Protein AF-0000000072484810 (afdb_homodimer)

Solvent-accessible surface area (backbone atoms only — not comparable to full-atom values): 32698 Å² total; per-residue (Å²): 127,82,76,73,77,56,49,68,54,33,56,32,82,42,64,76,70,55,54,61,85,48,40,32,33,44,55,55,72,78,50,86,50,61,30,44,39,34,35,37,33,30,23,65,24,89,85,28,20,48,32,44,50,39,30,49,28,45,55,56,51,31,39,76,70,63,73,38,44,78,76,60,28,28,43,29,35,57,37,78,50,60,54,39,36,23,40,14,38,52,23,22,53,61,48,35,54,29,40,34,18,25,29,59,72,56,56,68,69,51,50,31,56,26,42,58,18,64,24,44,74,44,26,20,45,53,93,46,33,64,61,37,7,43,50,48,35,51,50,52,32,73,74,27,92,49,36,38,70,64,45,74,36,56,35,68,42,34,21,45,43,18,30,71,42,54,16,50,44,51,37,45,23,45,72,70,52,53,50,27,41,38,28,49,33,33,40,18,18,62,44,37,7,24,50,50,27,36,46,75,72,68,44,81,41,45,31,34,37,31,33,33,52,52,17,28,39,94,77,70,48,61,55,46,83,70,70,43,54,78,34,42,76,54,62,83,36,70,37,42,52,68,86,68,49,71,42,76,47,68,36,42,44,65,54,9,32,52,37,24,55,50,29,19,39,38,51,47,46,58,36,29,37,43,20,7,32,24,50,46,50,49,56,60,53,29,64,39,76,90,26,56,74,31,32,36,37,30,45,29,41,27,37,24,77,82,38,56,89,37,80,71,32,40,71,51,46,58,52,59,73,65,59,68,63,50,59,67,77,78,67,66,119,127,82,76,74,77,57,49,67,54,32,56,31,83,42,66,76,67,57,52,60,85,46,40,31,32,44,54,54,71,76,49,86,50,62,29,46,40,35,36,36,33,28,23,65,25,88,84,28,21,49,31,43,50,38,32,48,28,45,55,57,51,31,39,76,70,64,72,38,44,79,74,61,27,28,43,28,35,56,38,78,51,60,53,40,37,23,39,14,38,52,23,22,54,60,47,35,54,28,40,34,18,24,28,60,74,56,55,66,69,52,51,31,57,26,42,57,17,62,24,44,76,45,26,21,45,55,93,46,33,64,62,38,8,42,51,50,34,51,50,51,34,74,74,28,93,49,35,38,71,63,44,74,37,57,37,69,42,33,23,46,43,19,29,72,41,55,16,51,45,51,38,45,24,47,72,70,50,55,49,26,40,38,28,51,32,33,40,18,17,60,45,37,6,24,49,51,26,37,45,74,73,68,43,80,40,46,29,34,37,31,33,32,53,50,18,30,39,93,76,71,49,60,55,46,81,72,70,42,54,78,34,42,77,55,62,84,35,70,35,42,52,70,87,68,48,71,41,77,46,68,36,44,43,66,55,10,32,52,37,23,54,48,30,19,39,37,52,46,45,57,35,29,38,43,20,8,32,26,49,46,51,50,54,59,54,27,63,38,76,89,26,55,75,31,32,35,37,28,45,28,39,27,36,23,76,83,38,57,88,36,81,72,32,40,70,50,46,57,53,58,73,65,58,69,63,52,59,66,77,77,66,65,120

Structure (mmCIF, N/CA/C/O backbone):
data_AF-0000000072484810-model_v1
#
loop_
_entity.id
_entity.type
_entity.pdbx_description
1 polymer 'cysteine synthase'
#
loop_
_atom_site.group_PDB
_atom_site.id
_atom_site.type_symbol
_atom_site.label_atom_id
_atom_site.label_alt_id
_atom_site.label_comp_id
_atom_site.label_asym_id
_atom_site.label_entity_id
_atom_site.label_seq_id
_atom_site.pdbx_PDB_ins_code
_atom_site.Cartn_x
_atom_site.Cartn_y
_atom_site.Cartn_z
_atom_site.occupancy
_atom_site.B_iso_or_equiv
_atom_site.auth_seq_id
_atom_site.auth_comp_id
_atom_site.auth_asym_id
_atom_site.auth_atom_id
_atom_site.pdbx_PDB_model_num
ATOM 1 N N . MET A 1 1 ? 9.984 -23.844 14.883 1 37 1 MET A N 1
ATOM 2 C CA . MET A 1 1 ? 9.328 -22.875 14.008 1 37 1 MET A CA 1
ATOM 3 C C . MET A 1 1 ? 9.828 -21.469 14.281 1 37 1 MET A C 1
ATOM 5 O O . MET A 1 1 ? 9.883 -21.031 15.43 1 37 1 MET A O 1
ATOM 9 N N . THR A 1 2 ? 10.688 -20.859 13.57 1 52.59 2 THR A N 1
ATOM 10 C CA . THR A 1 2 ? 11.305 -19.562 13.828 1 52.59 2 THR A CA 1
ATOM 11 C C . THR A 1 2 ? 10.25 -18.531 14.211 1 52.59 2 THR A C 1
ATOM 13 O O . THR A 1 2 ? 9.18 -18.469 13.586 1 52.59 2 THR A O 1
ATOM 16 N N . VAL A 1 3 ? 10.383 -18.047 15.383 1 64.75 3 VAL A N 1
ATOM 17 C CA . VAL A 1 3 ? 9.469 -17.031 15.906 1 64.75 3 VAL A CA 1
ATOM 18 C C . VAL A 1 3 ? 9.32 -15.891 14.898 1 64.75 3 VAL A C 1
ATOM 20 O O . VAL A 1 3 ? 10.32 -15.344 14.422 1 64.75 3 VAL A O 1
ATOM 23 N N . PRO A 1 4 ? 8.055 -15.797 14.492 1 79.88 4 PRO A N 1
ATOM 24 C CA . PRO A 1 4 ? 7.844 -14.711 13.531 1 79.88 4 PRO A CA 1
ATOM 25 C C . PRO A 1 4 ? 8.383 -13.375 14.023 1 79.88 4 PRO A C 1
ATOM 27 O O . PRO A 1 4 ? 8.414 -13.117 15.227 1 79.88 4 PRO A O 1
ATOM 30 N N . PHE A 1 5 ? 8.898 -12.625 13.164 1 89.38 5 PHE A N 1
ATOM 31 C CA . PHE A 1 5 ? 9.414 -11.297 13.445 1 89.38 5 PHE A CA 1
ATOM 32 C C . PHE A 1 5 ? 8.328 -10.406 14.047 1 89.38 5 PHE A C 1
ATOM 34 O O . PHE A 1 5 ? 7.246 -10.266 13.469 1 89.38 5 PHE A O 1
ATOM 41 N N . ASP A 1 6 ? 8.57 -9.945 15.273 1 93.25 6 ASP A N 1
ATOM 42 C CA . ASP A 1 6 ? 7.609 -9.062 15.93 1 93.25 6 ASP A CA 1
ATOM 43 C C . ASP A 1 6 ? 7.789 -7.613 15.469 1 93.25 6 ASP A C 1
ATOM 45 O O . ASP A 1 6 ? 8.594 -6.871 16.031 1 93.25 6 ASP A O 1
ATOM 49 N N . LYS A 1 7 ? 6.93 -7.184 14.594 1 94 7 LYS A N 1
ATOM 50 C CA . LYS A 1 7 ? 7.039 -5.875 13.953 1 94 7 LYS A CA 1
ATOM 51 C C . LYS A 1 7 ? 6.77 -4.75 14.953 1 94 7 LYS A C 1
ATOM 53 O O . LYS A 1 7 ? 7.129 -3.598 14.703 1 94 7 LYS A O 1
ATOM 58 N N . SER A 1 8 ? 6.133 -4.996 16.047 1 91.12 8 SER A N 1
ATOM 59 C CA . SER A 1 8 ? 5.727 -3.961 17 1 91.12 8 SER A CA 1
ATOM 60 C C . SER A 1 8 ? 6.84 -3.66 18 1 91.12 8 SER A C 1
ATOM 62 O O . SER A 1 8 ? 6.805 -2.631 18.672 1 91.12 8 SER A O 1
ATOM 64 N N . LYS A 1 9 ? 7.902 -4.52 18.031 1 94.88 9 LYS A N 1
ATOM 65 C CA . LYS A 1 9 ? 8.883 -4.363 19.094 1 94.88 9 LYS A CA 1
ATOM 66 C C . LYS A 1 9 ? 10.289 -4.207 18.531 1 94.88 9 LYS A C 1
ATOM 68 O O . LYS A 1 9 ? 11.211 -3.809 19.25 1 94.88 9 LYS A O 1
ATOM 73 N N . ASN A 1 10 ? 10.352 -4.488 17.25 1 97.5 10 ASN A N 1
ATOM 74 C CA . ASN A 1 10 ? 11.695 -4.551 16.688 1 97.5 10 ASN A CA 1
ATOM 75 C C . ASN A 1 10 ? 11.781 -3.801 15.359 1 97.5 10 ASN A C 1
ATOM 77 O O . ASN A 1 10 ? 10.75 -3.5 14.742 1 97.5 10 ASN A O 1
ATOM 81 N N . VAL A 1 11 ? 12.984 -3.465 14.992 1 98.69 11 VAL A N 1
ATOM 82 C CA . VAL A 1 11 ? 13.281 -2.895 13.68 1 98.69 11 VAL A CA 1
ATOM 83 C C . VAL A 1 11 ? 13.781 -3.992 12.742 1 98.69 11 VAL A C 1
ATOM 85 O O . VAL A 1 11 ? 14.68 -4.754 13.086 1 98.69 11 VAL A O 1
ATOM 88 N N . ALA A 1 12 ? 13.156 -4.117 11.57 1 98.62 12 ALA A N 1
ATOM 89 C CA . ALA A 1 12 ? 13.523 -5.16 10.617 1 98.62 12 ALA A CA 1
ATOM 90 C C . ALA A 1 12 ? 14.898 -4.887 10.008 1 98.62 12 ALA A C 1
ATOM 92 O O . ALA A 1 12 ? 15.234 -3.738 9.711 1 98.62 12 ALA A O 1
ATOM 93 N N . GLN A 1 13 ? 15.703 -5.934 9.766 1 98 13 GLN A N 1
ATOM 94 C CA . GLN A 1 13 ? 17.031 -5.824 9.164 1 98 13 GLN A CA 1
ATOM 95 C C . GLN A 1 13 ? 16.938 -5.699 7.648 1 98 13 GLN A C 1
ATOM 97 O O . GLN A 1 13 ? 17.859 -5.199 7.004 1 98 13 GLN A O 1
ATOM 102 N N . SER A 1 14 ? 15.828 -6.184 7.109 1 97.62 14 SER A N 1
ATOM 103 C CA . SER A 1 14 ? 15.531 -6.16 5.68 1 97.62 14 SER A CA 1
ATOM 104 C C . SER A 1 14 ? 14.031 -6.117 5.426 1 97.62 14 SER A C 1
ATOM 106 O O . SER A 1 14 ? 13.242 -6.637 6.223 1 97.62 14 SER A O 1
ATOM 108 N N . ILE A 1 15 ? 13.695 -5.492 4.344 1 97.88 15 ILE A N 1
ATOM 109 C CA . ILE A 1 15 ? 12.281 -5.297 4.047 1 97.88 15 ILE A CA 1
ATOM 110 C C . ILE A 1 15 ? 11.602 -6.648 3.848 1 97.88 15 ILE A C 1
ATOM 112 O O . ILE A 1 15 ? 10.391 -6.781 4.043 1 97.88 15 ILE A O 1
ATOM 116 N N . ASP A 1 16 ? 12.328 -7.707 3.42 1 96.12 16 ASP A N 1
ATOM 117 C CA . ASP A 1 16 ? 11.734 -9.023 3.223 1 96.12 16 ASP A CA 1
ATOM 118 C C . ASP A 1 16 ? 11.195 -9.586 4.535 1 96.12 16 ASP A C 1
ATOM 120 O O . ASP A 1 16 ? 10.273 -10.414 4.535 1 96.12 16 ASP A O 1
ATOM 124 N N . GLN A 1 17 ? 11.711 -9.117 5.758 1 97.19 17 GLN A N 1
ATOM 125 C CA . GLN A 1 17 ? 11.219 -9.555 7.062 1 97.19 17 GLN A CA 1
ATOM 126 C C . GLN A 1 17 ? 9.812 -9.023 7.328 1 97.19 17 GLN A C 1
ATOM 128 O O . GLN A 1 17 ? 9.141 -9.477 8.25 1 97.19 17 GLN A O 1
ATOM 133 N N . LEU A 1 18 ? 9.422 -8.055 6.504 1 97.94 18 LEU A N 1
ATOM 134 C CA . LEU A 1 18 ? 8.125 -7.422 6.723 1 97.94 18 LEU A CA 1
ATOM 135 C C . LEU A 1 18 ? 7.043 -8.109 5.898 1 97.94 18 LEU A C 1
ATOM 137 O O . LEU A 1 18 ? 5.859 -7.773 6.02 1 97.94 18 LEU A O 1
ATOM 141 N N . ILE A 1 19 ? 7.398 -9.102 5.051 1 98.25 19 ILE A N 1
ATOM 142 C CA . ILE A 1 19 ? 6.438 -9.836 4.242 1 98.25 19 ILE A CA 1
ATOM 143 C C . ILE A 1 19 ? 5.695 -10.852 5.113 1 98.25 19 ILE A C 1
ATOM 145 O O . ILE A 1 19 ? 6.316 -11.609 5.859 1 98.25 19 ILE A O 1
ATOM 149 N N . GLY A 1 20 ? 4.391 -10.867 5.066 1 97.56 20 GLY A N 1
ATOM 150 C CA . GLY A 1 20 ? 3.564 -11.773 5.848 1 97.56 20 GLY A CA 1
ATOM 151 C C . GLY A 1 20 ? 3.029 -11.148 7.121 1 97.56 20 GLY A C 1
ATOM 152 O O . GLY A 1 20 ? 2.99 -9.922 7.246 1 97.56 20 GLY A O 1
ATOM 153 N N . GLN A 1 21 ? 2.354 -11.938 7.941 1 97.25 21 GLN A N 1
ATOM 154 C CA . GLN A 1 21 ? 1.646 -11.469 9.125 1 97.25 21 GLN A CA 1
ATOM 155 C C . GLN A 1 21 ? 0.7 -10.32 8.789 1 97.25 21 GLN A C 1
ATOM 157 O O . GLN A 1 21 ? 0.705 -9.289 9.461 1 97.25 21 GLN A O 1
ATOM 162 N N . THR A 1 22 ? 0.047 -10.539 7.637 1 98.38 22 THR A N 1
ATOM 163 C CA . THR A 1 22 ? -0.896 -9.516 7.199 1 98.38 22 THR A CA 1
ATOM 164 C C . THR A 1 22 ? -2.154 -9.539 8.062 1 98.38 22 THR A C 1
ATOM 166 O O . THR A 1 22 ? -2.506 -10.57 8.633 1 98.38 22 THR A O 1
ATOM 169 N N . PRO A 1 23 ? -2.859 -8.406 8.195 1 98.56 23 PRO A N 1
ATOM 170 C CA . PRO A 1 23 ? -4.059 -8.352 9.039 1 98.56 23 PRO A CA 1
ATOM 171 C C . PRO A 1 23 ? -5.262 -9.031 8.391 1 98.56 23 PRO A C 1
ATOM 173 O O . PRO A 1 23 ? -5.188 -9.453 7.23 1 98.56 23 PRO A O 1
ATOM 176 N N . ALA A 1 24 ? -6.254 -9.242 9.18 1 98.88 24 ALA A N 1
ATOM 177 C CA . ALA A 1 24 ? -7.562 -9.711 8.727 1 98.88 24 ALA A CA 1
ATOM 178 C C . ALA A 1 24 ? -8.672 -8.758 9.172 1 98.88 24 ALA A C 1
ATOM 180 O O . ALA A 1 24 ? -8.523 -8.039 10.164 1 98.88 24 ALA A O 1
ATOM 181 N N . LEU A 1 25 ? -9.711 -8.711 8.406 1 98.88 25 LEU A N 1
ATOM 182 C CA . LEU A 1 25 ? -10.805 -7.766 8.617 1 98.88 25 LEU A CA 1
ATOM 183 C C . LEU A 1 25 ? -12.148 -8.453 8.461 1 98.88 25 LEU A C 1
ATOM 185 O O . LEU A 1 25 ? -12.367 -9.195 7.496 1 98.88 25 LEU A O 1
ATOM 189 N N . TYR A 1 26 ? -13.031 -8.266 9.422 1 98.81 26 TYR A N 1
ATOM 190 C CA . TYR A 1 26 ? -14.406 -8.703 9.211 1 98.81 26 TYR A CA 1
ATOM 191 C C . TYR A 1 26 ? -15.109 -7.832 8.172 1 98.81 26 TYR A C 1
ATOM 193 O O . TYR A 1 26 ? -14.953 -6.609 8.18 1 98.81 26 TYR A O 1
ATOM 201 N N . LEU A 1 27 ? -15.781 -8.477 7.254 1 98.81 27 LEU A N 1
ATOM 202 C CA . LEU A 1 27 ? -16.688 -7.75 6.383 1 98.81 27 LEU A CA 1
ATOM 203 C C . LEU A 1 27 ? -18.031 -7.496 7.082 1 98.81 27 LEU A C 1
ATOM 205 O O . LEU A 1 27 ? -18.75 -8.438 7.398 1 98.81 27 LEU A O 1
ATOM 209 N N . HIS A 1 28 ? -18.422 -6.223 7.262 1 97.94 28 HIS A N 1
ATOM 210 C CA . HIS A 1 28 ? -19.641 -5.934 8.023 1 97.94 28 HIS A CA 1
ATOM 211 C C . HIS A 1 28 ? -20.703 -5.27 7.152 1 97.94 28 HIS A C 1
ATOM 213 O O . HIS A 1 28 ? -21.766 -5.84 6.926 1 97.94 28 HIS A O 1
ATOM 219 N N . LYS A 1 29 ? -20.391 -4.172 6.594 1 97.75 29 LYS A N 1
ATOM 220 C CA . LYS A 1 29 ? -21.406 -3.336 5.957 1 97.75 29 LYS A CA 1
ATOM 221 C C . LYS A 1 29 ? -21.938 -3.988 4.684 1 97.75 29 LYS A C 1
ATOM 223 O O . LYS A 1 29 ? -23.125 -3.895 4.383 1 97.75 29 LYS A O 1
ATOM 228 N N . LEU A 1 30 ? -21.078 -4.637 3.92 1 98.31 30 LEU A N 1
ATOM 229 C CA . LEU A 1 30 ? -21.516 -5.262 2.68 1 98.31 30 LEU A CA 1
ATOM 230 C C . LEU A 1 30 ? -22.078 -6.656 2.945 1 98.31 30 LEU A C 1
ATOM 232 O O . LEU A 1 30 ? -22.719 -7.246 2.074 1 98.31 30 LEU A O 1
ATOM 236 N N . ASN A 1 31 ? -21.812 -7.246 4.066 1 98.69 31 ASN A N 1
ATOM 237 C CA . ASN A 1 31 ? -22.297 -8.578 4.418 1 98.69 31 ASN A CA 1
ATOM 238 C C . ASN A 1 31 ? -23.656 -8.508 5.086 1 98.69 31 ASN A C 1
ATOM 240 O O . ASN A 1 31 ? -23.766 -8.188 6.27 1 98.69 31 ASN A O 1
ATOM 244 N N . HIS A 1 32 ? -24.688 -8.859 4.363 1 98.19 32 HIS A N 1
ATOM 245 C CA . HIS A 1 32 ? -26.031 -8.844 4.918 1 98.19 32 HIS A CA 1
ATOM 246 C C . HIS A 1 32 ? -26.5 -10.258 5.27 1 98.19 32 HIS A C 1
ATOM 248 O O . HIS A 1 32 ? -27.703 -10.5 5.406 1 98.19 32 HIS A O 1
ATOM 254 N N . THR A 1 33 ? -25.594 -11.164 5.293 1 98.5 33 THR A N 1
ATOM 255 C CA . THR A 1 33 ? -25.906 -12.555 5.605 1 98.5 33 THR A CA 1
ATOM 256 C C . THR A 1 33 ? -25.656 -12.852 7.078 1 98.5 33 THR A C 1
ATOM 258 O O . THR A 1 33 ? -25.219 -11.977 7.828 1 98.5 33 THR A O 1
ATOM 261 N N . LYS A 1 34 ? -25.922 -14.086 7.496 1 98.25 34 LYS A N 1
ATOM 262 C CA . LYS A 1 34 ? -25.75 -14.484 8.891 1 98.25 34 LYS A CA 1
ATOM 263 C C . LYS A 1 34 ? -24.406 -15.156 9.102 1 98.25 34 LYS A C 1
ATOM 265 O O . LYS A 1 34 ? -24.062 -15.555 10.227 1 98.25 34 LYS A O 1
ATOM 270 N N . ALA A 1 35 ? -23.625 -15.297 8.023 1 98.75 35 ALA A N 1
ATOM 271 C CA . ALA A 1 35 ? -22.266 -15.828 8.133 1 98.75 35 ALA A CA 1
ATOM 272 C C . ALA A 1 35 ? -21.281 -14.727 8.508 1 98.75 35 ALA A C 1
ATOM 274 O O . ALA A 1 35 ? -21.578 -13.539 8.359 1 98.75 35 ALA A O 1
ATOM 275 N N . LYS A 1 36 ? -20.219 -15.109 9.164 1 98.75 36 LYS A N 1
ATOM 276 C CA . LYS A 1 36 ? -19.078 -14.211 9.328 1 98.75 36 LYS A CA 1
ATOM 277 C C . LYS A 1 36 ? -18.125 -14.305 8.133 1 98.75 36 LYS A C 1
ATOM 279 O O . LYS A 1 36 ? -17.75 -15.398 7.715 1 98.75 36 LYS A O 1
ATOM 284 N N . ILE A 1 37 ? -17.859 -13.219 7.527 1 98.94 37 ILE A N 1
ATOM 285 C CA . ILE A 1 37 ? -16.906 -13.18 6.418 1 98.94 37 ILE A CA 1
ATOM 286 C C . ILE A 1 37 ? -15.648 -12.445 6.844 1 98.94 37 ILE A C 1
ATOM 288 O O . ILE A 1 37 ? -15.711 -11.305 7.305 1 98.94 37 ILE A O 1
ATOM 292 N N . VAL A 1 38 ? -14.523 -13.125 6.742 1 98.94 38 VAL A N 1
ATOM 293 C CA . VAL A 1 38 ? -13.211 -12.594 7.113 1 98.94 38 VAL A CA 1
ATOM 294 C C . VAL A 1 38 ? -12.367 -12.383 5.859 1 98.94 38 VAL A C 1
ATOM 296 O O . VAL A 1 38 ? -12.234 -13.289 5.031 1 98.94 38 VAL A O 1
ATOM 299 N N . LEU A 1 39 ? -11.844 -11.18 5.703 1 98.94 39 LEU A N 1
ATOM 300 C CA . LEU A 1 39 ? -10.945 -10.82 4.613 1 98.94 39 LEU A CA 1
ATOM 301 C C . LEU A 1 39 ? -9.492 -10.852 5.078 1 98.94 39 LEU A C 1
ATOM 303 O O . LEU A 1 39 ? -9.102 -10.07 5.945 1 98.94 39 LEU A O 1
ATOM 307 N N . LYS A 1 40 ? -8.711 -11.828 4.625 1 99 40 LYS A N 1
ATOM 308 C CA . LYS A 1 40 ? -7.27 -11.773 4.84 1 99 40 LYS A CA 1
ATOM 309 C C . LYS A 1 40 ? -6.617 -10.734 3.938 1 99 40 LYS A C 1
ATOM 311 O O . LYS A 1 40 ? -6.637 -10.859 2.713 1 99 40 LYS A O 1
ATOM 316 N N . MET A 1 41 ? -6 -9.703 4.512 1 98.88 41 MET A N 1
ATOM 317 C CA . MET A 1 41 ? -5.605 -8.484 3.809 1 98.88 41 MET A CA 1
ATOM 318 C C . MET A 1 41 ? -4.184 -8.609 3.264 1 98.88 41 MET A C 1
ATOM 320 O O . MET A 1 41 ? -3.301 -7.836 3.639 1 98.88 41 MET A O 1
ATOM 324 N N . GLU A 1 42 ? -4.016 -9.43 2.289 1 98.88 42 GLU A N 1
ATOM 325 C CA . GLU A 1 42 ? -2.703 -9.664 1.7 1 98.88 42 GLU A CA 1
ATOM 326 C C . GLU A 1 42 ? -2.223 -8.438 0.922 1 98.88 42 GLU A C 1
ATOM 328 O O . GLU A 1 42 ? -1.028 -8.305 0.644 1 98.88 42 GLU A O 1
ATOM 333 N N . CYS A 1 43 ? -3.133 -7.496 0.583 1 98.75 43 CYS A N 1
ATOM 334 C CA . CYS A 1 43 ? -2.789 -6.234 -0.063 1 98.75 43 CYS A CA 1
ATOM 335 C C . CYS A 1 43 ? -1.929 -5.367 0.853 1 98.75 43 CYS A C 1
ATOM 337 O O . CYS A 1 43 ? -1.341 -4.383 0.41 1 98.75 43 CYS A O 1
ATOM 339 N N . GLU A 1 44 ? -1.746 -5.766 2.133 1 98.5 44 GLU A N 1
ATOM 340 C CA . GLU A 1 44 ? -0.984 -4.961 3.084 1 98.5 44 GLU A CA 1
ATOM 341 C C . GLU A 1 44 ? 0.438 -5.492 3.24 1 98.5 44 GLU A C 1
ATOM 343 O O . GLU A 1 44 ? 1.144 -5.125 4.184 1 98.5 44 GLU A O 1
ATOM 348 N N . ASN A 1 45 ? 0.882 -6.363 2.334 1 98.69 45 ASN A N 1
ATOM 349 C CA . ASN A 1 45 ? 2.307 -6.648 2.207 1 98.69 45 ASN A CA 1
ATOM 350 C C . ASN A 1 45 ? 3.078 -5.441 1.688 1 98.69 45 ASN A C 1
ATOM 352 O O . ASN A 1 45 ? 2.484 -4.5 1.155 1 98.69 45 ASN A O 1
ATOM 356 N N . PRO A 1 46 ? 4.414 -5.406 1.803 1 98.12 46 PRO A N 1
ATOM 357 C CA . PRO A 1 46 ? 5.219 -4.223 1.491 1 98.12 46 PRO A CA 1
ATOM 358 C C . PRO A 1 46 ? 5.023 -3.736 0.057 1 98.12 46 PRO A C 1
ATOM 360 O O . PRO A 1 46 ? 5.012 -2.529 -0.194 1 98.12 46 PRO A O 1
ATOM 363 N N . MET A 1 47 ? 4.855 -4.672 -0.875 1 98.25 47 MET A N 1
ATOM 364 C CA . MET A 1 47 ? 4.648 -4.27 -2.264 1 98.25 47 MET A CA 1
ATOM 365 C C . MET A 1 47 ? 3.186 -4.418 -2.662 1 98.25 47 MET A C 1
ATOM 367 O O . MET A 1 47 ? 2.869 -4.551 -3.846 1 98.25 47 MET A O 1
ATOM 371 N N . ALA A 1 48 ? 2.309 -4.523 -1.64 1 98.38 48 ALA A N 1
ATOM 372 C CA . ALA A 1 48 ? 0.864 -4.324 -1.715 1 98.38 48 ALA A CA 1
ATOM 373 C C . ALA A 1 48 ? 0.189 -5.473 -2.457 1 98.38 48 ALA A C 1
ATOM 375 O O . ALA A 1 48 ? -0.747 -5.258 -3.23 1 98.38 48 ALA A O 1
ATOM 376 N N . SER A 1 49 ? 0.687 -6.746 -2.305 1 98.44 49 SER A N 1
ATOM 377 C CA . SER A 1 49 ? -0.005 -7.871 -2.928 1 98.44 49 SER A CA 1
ATOM 378 C C . SER A 1 49 ? 0.357 -9.188 -2.252 1 98.44 49 SER A C 1
ATOM 380 O O . SER A 1 49 ? 1.343 -9.266 -1.515 1 98.44 49 SER A O 1
ATOM 382 N N . VAL A 1 50 ? -0.399 -10.195 -2.531 1 98.81 50 VAL A N 1
ATOM 383 C CA . VAL A 1 50 ? -0.207 -11.547 -2.008 1 98.81 50 VAL A CA 1
ATOM 384 C C . VAL A 1 50 ? 1.054 -12.164 -2.611 1 98.81 50 VAL A C 1
ATOM 386 O O . VAL A 1 50 ? 1.676 -13.039 -2.006 1 98.81 50 VAL A O 1
ATOM 389 N N . LYS A 1 51 ? 1.522 -11.617 -3.795 1 98.81 51 LYS A N 1
ATOM 390 C CA . LYS A 1 51 ? 2.633 -12.227 -4.523 1 98.81 51 LYS A CA 1
ATOM 391 C C . LYS A 1 51 ? 3.969 -11.883 -3.867 1 98.81 51 LYS A C 1
ATOM 393 O O . LYS A 1 51 ? 4.988 -12.508 -4.176 1 98.81 51 LYS A O 1
ATOM 398 N N . ASP A 1 52 ? 3.967 -10.914 -2.92 1 98.75 52 ASP A N 1
ATOM 399 C CA . ASP A 1 52 ? 5.172 -10.695 -2.125 1 98.75 52 ASP A CA 1
ATOM 400 C C . ASP A 1 52 ? 5.648 -11.992 -1.483 1 98.75 52 ASP A C 1
ATOM 402 O O . ASP A 1 52 ? 6.852 -12.258 -1.421 1 98.75 52 ASP A O 1
ATOM 406 N N . ARG A 1 53 ? 4.676 -12.789 -1.04 1 98.81 53 ARG A N 1
ATOM 407 C CA . ARG A 1 53 ? 5.008 -14.055 -0.394 1 98.81 53 ARG A CA 1
ATOM 408 C C . ARG A 1 53 ? 5.664 -15.016 -1.378 1 98.81 53 ARG A C 1
ATOM 410 O O . ARG A 1 53 ? 6.648 -15.68 -1.043 1 98.81 53 ARG A O 1
ATOM 417 N N . LEU A 1 54 ? 5.094 -15.086 -2.568 1 98.75 54 LEU A N 1
ATOM 418 C CA . LEU A 1 54 ? 5.637 -15.984 -3.586 1 98.75 54 LEU A CA 1
ATOM 419 C C . LEU A 1 54 ? 7.07 -15.594 -3.941 1 98.75 54 LEU A C 1
ATOM 421 O O . LEU A 1 54 ? 7.965 -16.438 -3.951 1 98.75 54 LEU A O 1
ATOM 425 N N . GLY A 1 55 ? 7.266 -14.281 -4.293 1 98.62 55 GLY A N 1
ATOM 426 C CA . GLY A 1 55 ? 8.617 -13.828 -4.57 1 98.62 55 GLY A CA 1
ATOM 427 C C . GLY A 1 55 ? 9.594 -14.148 -3.459 1 98.62 55 GLY A C 1
ATOM 428 O O . GLY A 1 55 ? 10.688 -14.656 -3.715 1 98.62 55 GLY A O 1
ATOM 429 N N . PHE A 1 56 ? 9.18 -13.922 -2.213 1 98.62 56 PHE A N 1
ATOM 430 C CA . PHE A 1 56 ? 10.023 -14.203 -1.055 1 98.62 56 PHE A CA 1
ATOM 431 C C . PHE A 1 56 ? 10.375 -15.68 -0.99 1 98.62 56 PHE A C 1
ATOM 433 O O . PHE A 1 56 ? 11.547 -16.031 -0.804 1 98.62 56 PHE A O 1
ATOM 440 N N . ALA A 1 57 ? 9.398 -16.516 -1.131 1 98.62 57 ALA A N 1
ATOM 441 C CA . ALA A 1 57 ? 9.609 -17.969 -1.037 1 98.62 57 ALA A CA 1
ATOM 442 C C . ALA A 1 57 ? 10.57 -18.453 -2.117 1 98.62 57 ALA A C 1
ATOM 444 O O . ALA A 1 57 ? 11.414 -19.312 -1.86 1 98.62 57 ALA A O 1
ATOM 445 N N . ILE A 1 58 ? 10.367 -17.953 -3.354 1 98.5 58 ILE A N 1
ATOM 446 C CA . ILE A 1 58 ? 11.234 -18.359 -4.457 1 98.5 58 ILE A CA 1
ATOM 447 C C . ILE A 1 58 ? 12.688 -18.078 -4.105 1 98.5 58 ILE A C 1
ATOM 449 O O . ILE A 1 58 ? 13.539 -18.969 -4.168 1 98.5 58 ILE A O 1
ATOM 453 N N . TYR A 1 59 ? 13.031 -16.844 -3.684 1 98.31 59 TYR A N 1
ATOM 454 C CA . TYR A 1 59 ? 14.406 -16.5 -3.361 1 98.31 59 TYR A CA 1
ATOM 455 C C . TYR A 1 59 ? 14.898 -17.266 -2.145 1 98.31 59 TYR A C 1
ATOM 457 O O . TYR A 1 59 ? 15.977 -17.859 -2.17 1 98.31 59 TYR A O 1
ATOM 465 N N . ASP A 1 60 ? 14.109 -17.281 -1.065 1 97.5 60 ASP A N 1
ATOM 466 C CA . ASP A 1 60 ? 14.523 -17.875 0.205 1 97.5 60 ASP A CA 1
ATOM 467 C C . ASP A 1 60 ? 14.789 -19.359 0.056 1 97.5 60 ASP A C 1
ATOM 469 O O . ASP A 1 60 ? 15.836 -19.859 0.485 1 97.5 60 ASP A O 1
ATOM 473 N N . LYS A 1 61 ? 13.859 -20.078 -0.562 1 97.69 61 LYS A N 1
ATOM 474 C CA . LYS A 1 61 ? 13.961 -21.531 -0.652 1 97.69 61 LYS A CA 1
ATOM 475 C C . LYS A 1 61 ? 14.938 -21.938 -1.747 1 97.69 61 LYS A C 1
ATOM 477 O O . LYS A 1 61 ? 15.672 -22.922 -1.592 1 97.69 61 LYS A O 1
ATOM 482 N N . ALA A 1 62 ? 14.875 -21.219 -2.889 1 97.5 62 ALA A N 1
ATOM 483 C CA . ALA A 1 62 ? 15.789 -21.562 -3.975 1 97.5 62 ALA A CA 1
ATOM 484 C C . ALA A 1 62 ? 17.234 -21.328 -3.561 1 97.5 62 ALA A C 1
ATOM 486 O O . ALA A 1 62 ? 18.125 -22.078 -3.959 1 97.5 62 ALA A O 1
ATOM 487 N N . GLU A 1 63 ? 17.547 -20.25 -2.766 1 97.44 63 GLU A N 1
ATOM 488 C CA . GLU A 1 63 ? 18.875 -20.031 -2.234 1 97.44 63 GLU A CA 1
ATOM 489 C C . GLU A 1 63 ? 19.297 -21.172 -1.311 1 97.44 63 GLU A C 1
ATOM 491 O O . GLU A 1 63 ? 20.406 -21.703 -1.43 1 97.44 63 GLU A O 1
ATOM 496 N N . LYS A 1 64 ? 18.422 -21.531 -0.437 1 97.38 64 LYS A N 1
ATOM 497 C CA . LYS A 1 64 ? 18.703 -22.594 0.531 1 97.38 64 LYS A CA 1
ATOM 498 C C . LYS A 1 64 ? 18.984 -23.922 -0.169 1 97.38 64 LYS A C 1
ATOM 500 O O . LYS A 1 64 ? 19.812 -24.703 0.303 1 97.38 64 LYS A O 1
ATOM 505 N N . GLU A 1 65 ? 18.328 -24.109 -1.327 1 97.69 65 GLU A N 1
ATOM 506 C CA . GLU A 1 65 ? 18.484 -25.359 -2.057 1 97.69 65 GLU A CA 1
ATOM 507 C C . GLU A 1 65 ? 19.594 -25.266 -3.086 1 97.69 65 GLU A C 1
ATOM 509 O O . GLU A 1 65 ? 19.859 -26.219 -3.816 1 97.69 65 GLU A O 1
ATOM 514 N N . GLY A 1 66 ? 20.234 -24.109 -3.227 1 96.88 66 GLY A N 1
ATOM 515 C CA . GLY A 1 66 ? 21.375 -23.906 -4.117 1 96.88 66 GLY A CA 1
ATOM 516 C C . GLY A 1 66 ? 20.969 -23.688 -5.562 1 96.88 66 GLY A C 1
ATOM 517 O O . GLY A 1 66 ? 21.812 -23.719 -6.457 1 96.88 66 GLY A O 1
ATOM 518 N N . LYS A 1 67 ? 19.719 -23.484 -5.77 1 96.81 67 LYS A N 1
ATOM 519 C CA . LYS A 1 67 ? 19.219 -23.25 -7.121 1 96.81 67 LYS A CA 1
ATOM 520 C C . LYS A 1 67 ? 19.469 -21.812 -7.562 1 96.81 67 LYS A C 1
ATOM 522 O O . LYS A 1 67 ? 19.641 -21.531 -8.758 1 96.81 67 LYS A O 1
ATOM 527 N N . LEU A 1 68 ? 19.422 -20.922 -6.59 1 97.94 68 LEU A N 1
ATOM 528 C CA . LEU A 1 68 ? 19.797 -19.516 -6.809 1 97.94 68 LEU A CA 1
ATOM 529 C C . LEU A 1 68 ? 21.047 -19.172 -6.027 1 97.94 68 LEU A C 1
ATOM 531 O O . LEU A 1 68 ? 21.156 -19.469 -4.832 1 97.94 68 LEU A O 1
ATOM 535 N N . ILE A 1 69 ? 21.969 -18.625 -6.727 1 96.75 69 ILE A N 1
ATOM 536 C CA . ILE A 1 69 ? 23.219 -18.203 -6.129 1 96.75 69 ILE A CA 1
ATOM 537 C C . ILE A 1 69 ? 23.344 -16.688 -6.227 1 96.75 69 ILE A C 1
ATOM 539 O O . ILE A 1 69 ? 23.453 -16.125 -7.324 1 96.75 69 ILE A O 1
ATOM 543 N N . PRO A 1 70 ? 23.344 -16.016 -5.074 1 92.19 70 PRO A N 1
ATOM 544 C CA . PRO A 1 70 ? 23.453 -14.547 -5.09 1 92.19 70 PRO A CA 1
ATOM 545 C C . PRO A 1 70 ? 24.672 -14.055 -5.859 1 92.19 70 PRO A C 1
ATOM 547 O O . PRO A 1 70 ? 25.766 -14.594 -5.695 1 92.19 70 PRO A O 1
ATOM 550 N N . GLY A 1 71 ? 24.5 -13.086 -6.684 1 90.06 71 GLY A N 1
ATOM 551 C CA . GLY A 1 71 ? 25.594 -12.5 -7.445 1 90.06 71 GLY A CA 1
ATOM 552 C C . GLY A 1 71 ? 25.891 -13.242 -8.734 1 90.06 71 GLY A C 1
ATOM 553 O O . GLY A 1 71 ? 26.672 -12.766 -9.562 1 90.06 71 GLY A O 1
ATOM 554 N N . LYS A 1 72 ? 25.266 -14.344 -8.914 1 95.69 72 LYS A N 1
ATOM 555 C CA . LYS A 1 72 ? 25.562 -15.164 -10.086 1 95.69 72 LYS A CA 1
ATOM 556 C C . LYS A 1 72 ? 24.297 -15.461 -10.883 1 95.69 72 LYS A C 1
ATOM 558 O O . LYS A 1 72 ? 24.25 -15.219 -12.094 1 95.69 72 LYS A O 1
ATOM 563 N N . SER A 1 73 ? 23.375 -15.953 -10.203 1 98.31 73 SER A N 1
ATOM 564 C CA . SER A 1 73 ? 22.156 -16.391 -10.883 1 98.31 73 SER A CA 1
ATOM 565 C C . SER A 1 73 ? 21.344 -15.211 -11.406 1 98.31 73 SER A C 1
ATOM 567 O O . SER A 1 73 ? 21.391 -14.117 -10.836 1 98.31 73 SER A O 1
ATOM 569 N N . ILE A 1 74 ? 20.688 -15.422 -12.523 1 98.69 74 ILE A N 1
ATOM 570 C CA . ILE A 1 74 ? 19.719 -14.5 -13.109 1 98.69 74 ILE A CA 1
ATOM 571 C C . ILE A 1 74 ? 18.312 -15.062 -12.961 1 98.69 74 ILE A C 1
ATOM 573 O O . ILE A 1 74 ? 18.047 -16.203 -13.352 1 98.69 74 ILE A O 1
ATOM 577 N N . VAL A 1 75 ? 17.453 -14.344 -12.367 1 98.81 75 VAL A N 1
ATOM 578 C CA . VAL A 1 75 ? 16.078 -14.789 -12.211 1 98.81 75 VAL A CA 1
ATOM 579 C C . VAL A 1 75 ? 15.234 -14.32 -13.398 1 98.81 75 VAL A C 1
ATOM 581 O O . VAL A 1 75 ? 15.227 -13.133 -13.719 1 98.81 75 VAL A O 1
ATOM 584 N N . VAL A 1 76 ? 14.531 -15.227 -14.07 1 98.88 76 VAL A N 1
ATOM 585 C CA . VAL A 1 76 ? 13.75 -14.93 -15.266 1 98.88 76 VAL A CA 1
ATOM 586 C C . VAL A 1 76 ? 12.297 -15.344 -15.055 1 98.88 76 VAL A C 1
ATOM 588 O O . VAL A 1 76 ? 12.023 -16.391 -14.453 1 98.88 76 VAL A O 1
ATOM 591 N N . GLU A 1 77 ? 11.391 -14.562 -15.461 1 98.75 77 GLU A N 1
ATOM 592 C CA . GLU A 1 77 ? 9.977 -14.914 -15.414 1 98.75 77 GLU A CA 1
ATOM 593 C C . GLU A 1 77 ? 9.18 -14.164 -16.484 1 98.75 77 GLU A C 1
ATOM 595 O O . GLU A 1 77 ? 9.555 -13.062 -16.875 1 98.75 77 GLU A O 1
ATOM 600 N N . SER A 1 78 ? 8.164 -14.852 -17.031 1 97.62 78 SER A N 1
ATOM 601 C CA . SER A 1 78 ? 7.145 -14.164 -17.812 1 97.62 78 SER A CA 1
ATOM 602 C C . SER A 1 78 ? 5.984 -13.711 -16.938 1 97.62 78 SER A C 1
ATOM 604 O O . SER A 1 78 ? 5.27 -14.531 -16.359 1 97.62 78 SER A O 1
ATOM 606 N N . SER A 1 79 ? 5.895 -12.453 -16.719 1 92.88 79 SER A N 1
ATOM 607 C CA . SER A 1 79 ? 4.848 -11.906 -15.859 1 92.88 79 SER A CA 1
ATOM 608 C C . SER A 1 79 ? 4.598 -10.438 -16.156 1 92.88 79 SER A C 1
ATOM 610 O O . SER A 1 79 ? 5.539 -9.688 -16.438 1 92.88 79 SER A O 1
ATOM 612 N N . SER A 1 80 ? 3.371 -10.102 -16.172 1 82.62 80 SER A N 1
ATOM 613 C CA . SER A 1 80 ? 3.037 -8.688 -16.328 1 82.62 80 SER A CA 1
ATOM 614 C C . SER A 1 80 ? 2.387 -8.133 -15.062 1 82.62 80 SER A C 1
ATOM 616 O O . SER A 1 80 ? 1.83 -7.031 -15.078 1 82.62 80 SER A O 1
ATOM 618 N N . GLY A 1 81 ? 2.422 -8.852 -14.008 1 92.38 81 GLY A N 1
ATOM 619 C CA . GLY A 1 81 ? 1.643 -8.438 -12.852 1 92.38 81 GLY A CA 1
ATOM 620 C C . GLY A 1 81 ? 2.438 -8.453 -11.562 1 92.38 81 GLY A C 1
ATOM 621 O O . GLY A 1 81 ? 3.613 -8.078 -11.539 1 92.38 81 GLY A O 1
ATOM 622 N N . ASN A 1 82 ? 1.786 -8.805 -10.5 1 97.19 82 ASN A N 1
ATOM 623 C CA . ASN A 1 82 ? 2.291 -8.68 -9.133 1 97.19 82 ASN A CA 1
ATOM 624 C C . ASN A 1 82 ? 3.453 -9.633 -8.875 1 97.19 82 ASN A C 1
ATOM 626 O O . ASN A 1 82 ? 4.348 -9.328 -8.086 1 97.19 82 ASN A O 1
ATOM 630 N N . THR A 1 83 ? 3.475 -10.781 -9.57 1 98.25 83 THR A N 1
ATOM 631 C CA . THR A 1 83 ? 4.609 -11.68 -9.406 1 98.25 83 THR A CA 1
ATOM 632 C C . THR A 1 83 ? 5.895 -11.031 -9.914 1 98.25 83 THR A C 1
ATOM 634 O O . THR A 1 83 ? 6.93 -11.086 -9.242 1 98.25 83 THR A O 1
ATOM 637 N N . GLY A 1 84 ? 5.824 -10.453 -11.125 1 98.31 84 GLY A N 1
ATOM 638 C CA . GLY A 1 84 ? 6.988 -9.758 -11.656 1 98.31 84 GLY A CA 1
ATOM 639 C C . GLY A 1 84 ? 7.5 -8.672 -10.727 1 98.31 84 GLY A C 1
ATOM 640 O O . GLY A 1 84 ? 8.711 -8.555 -10.508 1 98.31 84 GLY A O 1
ATOM 641 N N . VAL A 1 85 ? 6.598 -7.918 -10.164 1 98.25 85 VAL A N 1
ATOM 642 C CA . VAL A 1 85 ? 6.953 -6.828 -9.258 1 98.25 85 VAL A CA 1
ATOM 643 C C . VAL A 1 85 ? 7.645 -7.395 -8.023 1 98.25 85 VAL A C 1
ATOM 645 O O . VAL A 1 85 ? 8.664 -6.863 -7.578 1 98.25 85 VAL A O 1
ATOM 648 N N . SER A 1 86 ? 7.086 -8.445 -7.48 1 98.62 86 SER A N 1
ATOM 649 C CA . SER A 1 86 ? 7.652 -9.07 -6.289 1 98.62 86 SER A CA 1
ATOM 650 C C . SER A 1 86 ? 9.062 -9.586 -6.551 1 98.62 86 SER A C 1
ATOM 652 O O . SER A 1 86 ? 9.961 -9.398 -5.734 1 98.62 86 SER A O 1
ATOM 654 N N . LEU A 1 87 ? 9.242 -10.234 -7.699 1 98.75 87 LEU A N 1
ATOM 655 C CA . LEU A 1 87 ? 10.555 -10.75 -8.062 1 98.75 87 LEU A CA 1
ATOM 656 C C . LEU A 1 87 ? 11.555 -9.617 -8.258 1 98.75 87 LEU A C 1
ATOM 658 O O . LEU A 1 87 ? 12.695 -9.703 -7.785 1 98.75 87 LEU A O 1
ATOM 662 N N . ALA A 1 88 ? 11.133 -8.586 -8.961 1 98.69 88 ALA A N 1
ATOM 663 C CA . ALA A 1 88 ? 12 -7.438 -9.188 1 98.69 88 ALA A CA 1
ATOM 664 C C . ALA A 1 88 ? 12.383 -6.773 -7.863 1 98.69 88 ALA A C 1
ATOM 666 O O . ALA A 1 88 ? 13.562 -6.473 -7.633 1 98.69 88 ALA A O 1
ATOM 667 N N . HIS A 1 89 ? 11.422 -6.59 -7 1 98.62 89 HIS A N 1
ATOM 668 C CA . HIS A 1 89 ? 11.609 -5.938 -5.711 1 98.62 89 HIS A CA 1
ATOM 669 C C . HIS A 1 89 ? 12.617 -6.699 -4.852 1 98.62 89 HIS A C 1
ATOM 671 O O . HIS A 1 89 ? 13.594 -6.121 -4.375 1 98.62 89 HIS A O 1
ATOM 677 N N . LEU A 1 90 ? 12.422 -7.961 -4.688 1 98.31 90 LEU A N 1
ATOM 678 C CA . LEU A 1 90 ? 13.258 -8.773 -3.811 1 98.31 90 LEU A CA 1
ATOM 679 C C . LEU A 1 90 ? 14.609 -9.07 -4.465 1 98.31 90 LEU A C 1
ATOM 681 O O . LEU A 1 90 ? 15.617 -9.195 -3.773 1 98.31 90 LEU A O 1
ATOM 685 N N . GLY A 1 91 ? 14.578 -9.18 -5.805 1 98 91 GLY A N 1
ATOM 686 C CA . GLY A 1 91 ? 15.852 -9.312 -6.5 1 98 91 GLY A CA 1
ATOM 687 C C . GLY A 1 91 ? 16.781 -8.141 -6.262 1 98 91 GLY A C 1
ATOM 688 O O . GLY A 1 91 ? 17.984 -8.336 -6.078 1 98 91 GLY A O 1
ATOM 689 N N . ALA A 1 92 ? 16.234 -6.938 -6.262 1 96.44 92 ALA A N 1
ATOM 690 C CA . ALA A 1 92 ? 17.031 -5.734 -6.02 1 96.44 92 ALA A CA 1
ATOM 691 C C . ALA A 1 92 ? 17.703 -5.785 -4.645 1 96.44 92 ALA A C 1
ATOM 693 O O . ALA A 1 92 ? 18.875 -5.434 -4.504 1 96.44 92 ALA A O 1
ATOM 694 N N . ILE A 1 93 ? 17.031 -6.254 -3.639 1 95.12 93 ILE A N 1
ATOM 695 C CA . ILE A 1 93 ? 17.5 -6.25 -2.254 1 95.12 93 ILE A CA 1
ATOM 696 C C . ILE A 1 93 ? 18.516 -7.371 -2.043 1 95.12 93 ILE A C 1
ATOM 698 O O . ILE A 1 93 ? 19.438 -7.234 -1.244 1 95.12 93 ILE A O 1
ATOM 702 N N . ARG A 1 94 ? 18.328 -8.43 -2.799 1 95.38 94 ARG A N 1
ATOM 703 C CA . ARG A 1 94 ? 19.156 -9.617 -2.578 1 95.38 94 ARG A CA 1
ATOM 704 C C . ARG A 1 94 ? 20.312 -9.672 -3.561 1 95.38 94 ARG A C 1
ATOM 706 O O . ARG A 1 94 ? 21.156 -10.57 -3.486 1 95.38 94 ARG A O 1
ATOM 713 N N . GLY A 1 95 ? 20.312 -8.734 -4.516 1 94.5 95 GLY A N 1
ATOM 714 C CA . GLY A 1 95 ? 21.453 -8.602 -5.406 1 94.5 95 GLY A CA 1
ATOM 715 C C . GLY A 1 95 ? 21.375 -9.492 -6.629 1 94.5 95 GLY A C 1
ATOM 716 O O . GLY A 1 95 ? 22.375 -10.016 -7.094 1 94.5 95 GLY A O 1
ATOM 717 N N . TYR A 1 96 ? 20.203 -9.781 -7.137 1 97.75 96 TYR A N 1
ATOM 718 C CA . TYR A 1 96 ? 20.016 -10.602 -8.328 1 97.75 96 TYR A CA 1
ATOM 719 C C . TYR A 1 96 ? 19.703 -9.734 -9.547 1 97.75 96 TYR A C 1
ATOM 721 O O . TYR A 1 96 ? 19 -8.727 -9.43 1 97.75 96 TYR A O 1
ATOM 729 N N . LYS A 1 97 ? 20.266 -10.141 -10.68 1 98.06 97 LYS A N 1
ATOM 730 C CA . LYS A 1 97 ? 19.688 -9.68 -11.945 1 98.06 97 LYS A CA 1
ATOM 731 C C . LYS A 1 97 ? 18.344 -10.328 -12.203 1 98.06 97 LYS A C 1
ATOM 733 O O . LYS A 1 97 ? 18.188 -11.547 -12.039 1 98.06 97 LYS A O 1
ATOM 738 N N . VAL A 1 98 ? 17.359 -9.562 -12.531 1 98.62 98 VAL A N 1
ATOM 739 C CA . VAL A 1 98 ? 16.016 -10.062 -12.805 1 98.62 98 VAL A CA 1
ATOM 740 C C . VAL A 1 98 ? 15.586 -9.648 -14.219 1 98.62 98 VAL A C 1
ATOM 742 O O . VAL A 1 98 ? 15.734 -8.492 -14.602 1 98.62 98 VAL A O 1
ATOM 745 N N . ILE A 1 99 ? 15.117 -10.594 -14.977 1 98.75 99 ILE A N 1
ATOM 746 C CA . ILE A 1 99 ? 14.586 -10.352 -16.312 1 98.75 99 ILE A CA 1
ATOM 747 C C . ILE A 1 99 ? 13.109 -10.734 -16.359 1 98.75 99 ILE A C 1
ATOM 749 O O . ILE A 1 99 ? 12.75 -11.875 -16.078 1 98.75 99 ILE A O 1
ATOM 753 N N . ILE A 1 100 ? 12.328 -9.797 -16.703 1 98.81 100 ILE A N 1
ATOM 754 C CA . ILE A 1 100 ? 10.898 -10.039 -16.859 1 98.81 100 ILE A CA 1
ATOM 755 C C . ILE A 1 100 ? 10.492 -9.859 -18.312 1 98.81 100 ILE A C 1
ATOM 757 O O . ILE A 1 100 ? 10.773 -8.82 -18.922 1 98.81 100 ILE A O 1
ATOM 761 N N . THR A 1 101 ? 9.859 -10.852 -18.891 1 98.62 101 THR A N 1
ATOM 762 C CA . THR A 1 101 ? 9.336 -10.758 -20.25 1 98.62 101 THR A CA 1
ATOM 763 C C . THR A 1 101 ? 7.828 -10.516 -20.219 1 98.62 101 THR A C 1
ATOM 765 O O . THR A 1 101 ? 7.121 -11.055 -19.375 1 98.62 101 THR A O 1
ATOM 768 N N . MET A 1 102 ? 7.371 -9.695 -21.062 1 97.94 102 MET A N 1
ATOM 769 C CA . MET A 1 102 ? 5.949 -9.383 -21.172 1 97.94 102 MET A CA 1
ATOM 770 C C . MET A 1 102 ? 5.602 -8.852 -22.547 1 97.94 102 MET A C 1
ATOM 772 O O . MET A 1 102 ? 6.477 -8.359 -23.266 1 97.94 102 MET A O 1
ATOM 776 N N . PRO A 1 103 ? 4.305 -8.992 -22.969 1 96.75 103 PRO A N 1
ATOM 777 C CA . PRO A 1 103 ? 3.896 -8.367 -24.234 1 96.75 103 PRO A CA 1
ATOM 778 C C . PRO A 1 103 ? 3.994 -6.844 -24.203 1 96.75 103 PRO A C 1
ATOM 780 O O . PRO A 1 103 ? 3.756 -6.23 -23.156 1 96.75 103 PRO A O 1
ATOM 783 N N . GLU A 1 104 ? 4.219 -6.207 -25.328 1 96.81 104 GLU A N 1
ATOM 784 C CA . GLU A 1 104 ? 4.352 -4.758 -25.438 1 96.81 104 GLU A CA 1
ATOM 785 C C . GLU A 1 104 ? 3.023 -4.059 -25.141 1 96.81 104 GLU A C 1
ATOM 787 O O . GLU A 1 104 ? 2.988 -2.842 -24.938 1 96.81 104 GLU A O 1
ATOM 792 N N . SER A 1 105 ? 1.946 -4.832 -25.125 1 93.94 105 SER A N 1
ATOM 793 C CA . SER A 1 105 ? 0.622 -4.266 -24.891 1 93.94 105 SER A CA 1
ATOM 794 C C . SER A 1 105 ? 0.419 -3.924 -23.406 1 93.94 105 SER A C 1
ATOM 796 O O . SER A 1 105 ? -0.539 -3.236 -23.062 1 93.94 105 SER A O 1
ATOM 798 N N . MET A 1 106 ? 1.265 -4.426 -22.516 1 93.5 106 MET A N 1
ATOM 799 C CA . MET A 1 106 ? 1.119 -4.137 -21.094 1 93.5 106 MET A CA 1
ATOM 800 C C . MET A 1 106 ? 1.351 -2.654 -20.812 1 93.5 106 MET A C 1
ATOM 802 O O . MET A 1 106 ? 2.094 -1.99 -21.547 1 93.5 106 MET A O 1
ATOM 806 N N . SER A 1 107 ? 0.717 -2.203 -19.797 1 90.69 107 SER A N 1
ATOM 807 C CA . SER A 1 107 ? 0.701 -0.775 -19.5 1 90.69 107 SER A CA 1
ATOM 808 C C . SER A 1 107 ? 2.094 -0.269 -19.141 1 90.69 107 SER A C 1
ATOM 810 O O . SER A 1 107 ? 2.945 -1.04 -18.688 1 90.69 107 SER A O 1
ATOM 812 N N . LEU A 1 108 ? 2.268 0.999 -19.328 1 92.5 108 LEU A N 1
ATOM 813 C CA . LEU A 1 108 ? 3.518 1.652 -18.953 1 92.5 108 LEU A CA 1
ATOM 814 C C . LEU A 1 108 ? 3.742 1.574 -17.453 1 92.5 108 LEU A C 1
ATOM 816 O O . LEU A 1 108 ? 4.883 1.461 -17 1 92.5 108 LEU A O 1
ATOM 820 N N . GLU A 1 109 ? 2.658 1.683 -16.656 1 92.25 109 GLU A N 1
ATOM 821 C CA . GLU A 1 109 ? 2.746 1.618 -15.203 1 92.25 109 GLU A CA 1
ATOM 822 C C . GLU A 1 109 ? 3.381 0.307 -14.742 1 92.25 109 GLU A C 1
ATOM 824 O O . GLU A 1 109 ? 4.234 0.301 -13.852 1 92.25 109 GLU A O 1
ATOM 829 N N . ARG A 1 110 ? 2.992 -0.73 -15.406 1 92.88 110 ARG A N 1
ATOM 830 C CA . ARG A 1 110 ? 3.531 -2.043 -15.062 1 92.88 110 ARG A CA 1
ATOM 831 C C . ARG A 1 110 ? 5.02 -2.127 -15.391 1 92.88 110 ARG A C 1
ATOM 833 O O . ARG A 1 110 ? 5.805 -2.65 -14.602 1 92.88 110 ARG A O 1
ATOM 840 N N . ARG A 1 111 ? 5.391 -1.67 -16.531 1 96.56 111 ARG A N 1
ATOM 841 C CA . ARG A 1 111 ? 6.793 -1.653 -16.938 1 96.56 111 ARG A CA 1
ATOM 842 C C . ARG A 1 111 ? 7.625 -0.811 -15.977 1 96.56 111 ARG A C 1
ATOM 844 O O . ARG A 1 111 ? 8.727 -1.208 -15.586 1 96.56 111 ARG A O 1
ATOM 851 N N . CYS A 1 112 ? 7.055 0.338 -15.586 1 97 112 CYS A N 1
ATOM 852 C CA . CYS A 1 112 ? 7.754 1.242 -14.68 1 97 112 CYS A CA 1
ATOM 853 C C . CYS A 1 112 ? 8.023 0.569 -13.336 1 97 112 CYS A C 1
ATOM 855 O O . CYS A 1 112 ? 9.133 0.653 -12.805 1 97 112 CYS A O 1
ATOM 857 N N . LEU A 1 113 ? 7.066 -0.136 -12.82 1 96.62 113 LEU A N 1
ATOM 858 C CA . LEU A 1 113 ? 7.195 -0.777 -11.516 1 96.62 113 LEU A CA 1
ATOM 859 C C . LEU A 1 113 ? 8.328 -1.796 -11.523 1 96.62 113 LEU A C 1
ATOM 861 O O . LEU A 1 113 ? 9.047 -1.936 -10.531 1 96.62 113 LEU A O 1
ATOM 865 N N . LEU A 1 114 ? 8.461 -2.484 -12.641 1 98.19 114 LEU A N 1
ATOM 866 C CA . LEU A 1 114 ? 9.539 -3.457 -12.75 1 98.19 114 LEU A CA 1
ATOM 867 C C . LEU A 1 114 ? 10.891 -2.76 -12.859 1 98.19 114 LEU A C 1
ATOM 869 O O . LEU A 1 114 ? 11.844 -3.127 -12.164 1 98.19 114 LEU A O 1
ATOM 873 N N . ARG A 1 115 ? 10.922 -1.739 -13.641 1 98.06 115 ARG A N 1
ATOM 874 C CA . ARG A 1 115 ? 12.172 -1.042 -13.914 1 98.06 115 ARG A CA 1
ATOM 875 C C . ARG A 1 115 ? 12.641 -0.256 -12.695 1 98.06 115 ARG A C 1
ATOM 877 O O . ARG A 1 115 ? 13.844 -0.122 -12.469 1 98.06 115 ARG A O 1
ATOM 884 N N . ILE A 1 116 ? 11.766 0.255 -11.93 1 98.38 116 ILE A N 1
ATOM 885 C CA . ILE A 1 116 ? 12.062 1.016 -10.719 1 98.38 116 ILE A CA 1
ATOM 886 C C . ILE A 1 116 ? 12.953 0.183 -9.797 1 98.38 116 ILE A C 1
ATOM 888 O O . ILE A 1 116 ? 13.852 0.717 -9.141 1 98.38 116 ILE A O 1
ATOM 892 N N . PHE A 1 117 ? 12.781 -1.115 -9.805 1 98.25 117 PHE A N 1
ATOM 893 C CA . PHE A 1 117 ? 13.555 -1.996 -8.938 1 98.25 117 PHE A CA 1
ATOM 894 C C . PHE A 1 117 ? 14.734 -2.6 -9.688 1 98.25 117 PHE A C 1
ATOM 896 O O . PHE A 1 117 ? 15.406 -3.494 -9.18 1 98.25 117 PHE A O 1
ATOM 903 N N . GLY A 1 118 ? 14.906 -2.189 -10.945 1 97.69 118 GLY A N 1
ATOM 904 C CA . GLY A 1 118 ? 16.125 -2.525 -11.664 1 97.69 118 GLY A CA 1
ATOM 905 C C . GLY A 1 118 ? 15.969 -3.742 -12.555 1 97.69 118 GLY A C 1
ATOM 906 O O . GLY A 1 118 ? 16.938 -4.191 -13.18 1 97.69 118 GLY A O 1
ATOM 907 N N . ALA A 1 119 ? 14.781 -4.293 -12.664 1 98.5 119 ALA A N 1
ATOM 908 C CA . ALA A 1 119 ? 14.594 -5.453 -13.531 1 98.5 119 ALA A CA 1
ATOM 909 C C . ALA A 1 119 ? 14.766 -5.078 -15 1 98.5 119 ALA A C 1
ATOM 911 O O . ALA A 1 119 ? 14.406 -3.973 -15.406 1 98.5 119 ALA A O 1
ATOM 912 N N . GLU A 1 120 ? 15.375 -5.949 -15.719 1 98.38 120 GLU A N 1
ATOM 913 C CA . GLU A 1 120 ? 15.328 -5.844 -17.172 1 98.38 120 GLU A CA 1
ATOM 914 C C . GLU A 1 120 ? 13.969 -6.281 -17.719 1 98.38 120 GLU A C 1
ATOM 916 O O . GLU A 1 120 ? 13.469 -7.348 -17.359 1 98.38 120 GLU A O 1
ATOM 921 N N . VAL A 1 121 ? 13.359 -5.414 -18.516 1 98.56 121 VAL A N 1
ATOM 922 C CA . VAL A 1 121 ? 12.062 -5.707 -19.109 1 98.56 121 VAL A CA 1
ATOM 923 C C . VAL A 1 121 ? 12.227 -5.98 -20.594 1 98.56 121 VAL A C 1
ATOM 925 O O . VAL A 1 121 ? 12.719 -5.125 -21.344 1 98.56 121 VAL A O 1
ATOM 928 N N . ILE A 1 122 ? 11.844 -7.113 -20.984 1 98.38 122 ILE A N 1
ATOM 929 C CA . ILE A 1 122 ? 11.898 -7.48 -22.391 1 98.38 122 ILE A CA 1
ATOM 930 C C . ILE A 1 122 ? 10.477 -7.586 -22.953 1 98.38 122 ILE A C 1
ATOM 932 O O . ILE A 1 122 ? 9.68 -8.406 -22.484 1 98.38 122 ILE A O 1
ATOM 936 N N . LEU A 1 123 ? 10.219 -6.758 -23.938 1 98.31 123 LEU A N 1
ATOM 937 C CA . LEU A 1 123 ? 8.891 -6.711 -24.547 1 98.31 123 LEU A CA 1
ATOM 938 C C . LEU A 1 123 ? 8.812 -7.637 -25.75 1 98.31 123 LEU A C 1
ATOM 940 O O . LEU A 1 123 ? 9.727 -7.668 -26.578 1 98.31 123 LEU A O 1
ATOM 944 N N . THR A 1 124 ? 7.773 -8.414 -25.797 1 98.19 124 THR A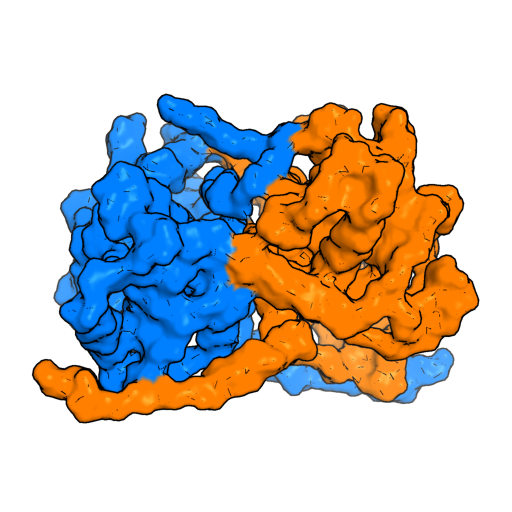 N 1
ATOM 945 C CA . THR A 1 124 ? 7.488 -9.281 -26.922 1 98.19 124 THR A CA 1
ATOM 946 C C . THR A 1 124 ? 6.293 -8.758 -27.719 1 98.19 124 THR A C 1
ATOM 948 O O . THR A 1 124 ? 5.527 -7.934 -27.219 1 98.19 124 THR A O 1
ATOM 951 N N . PRO A 1 125 ? 6.086 -9.203 -28.938 1 97.12 125 PRO A N 1
ATOM 952 C CA . PRO A 1 125 ? 4.992 -8.688 -29.766 1 97.12 125 PRO A CA 1
ATOM 953 C C . PRO A 1 125 ? 3.619 -8.906 -29.125 1 97.12 125 PRO A C 1
ATOM 955 O O . PRO A 1 125 ? 3.33 -10.008 -28.656 1 97.12 125 PRO A O 1
ATOM 958 N N . ALA A 1 126 ? 2.811 -7.871 -29.234 1 95.94 126 ALA A N 1
ATOM 959 C CA . ALA A 1 126 ? 1.458 -7.93 -28.688 1 95.94 126 ALA A CA 1
ATOM 960 C C . ALA A 1 126 ? 0.667 -9.086 -29.312 1 95.94 126 ALA A C 1
ATOM 962 O O . ALA A 1 126 ? -0.143 -9.719 -28.625 1 95.94 126 ALA A O 1
ATOM 963 N N . SER A 1 127 ? 0.871 -9.398 -30.547 1 95 127 SER A N 1
ATOM 964 C CA . SER A 1 127 ? 0.116 -10.398 -31.297 1 95 127 SER A CA 1
ATOM 965 C C . SER A 1 127 ? 0.345 -11.797 -30.719 1 95 127 SER A C 1
ATOM 967 O O . SER A 1 127 ? -0.489 -12.688 -30.906 1 95 127 SER A O 1
ATOM 969 N N . LEU A 1 128 ? 1.476 -11.992 -30.031 1 94.56 128 LEU A N 1
ATOM 970 C CA . LEU A 1 128 ? 1.802 -13.305 -29.5 1 94.56 128 LEU A CA 1
ATOM 971 C C . LEU A 1 128 ? 1.352 -13.43 -28.047 1 94.56 128 LEU A C 1
ATOM 973 O O . LEU A 1 128 ? 1.454 -14.5 -27.438 1 94.56 128 LEU A O 1
ATOM 977 N N . GLY A 1 129 ? 0.922 -12.359 -27.469 1 92.62 129 GLY A N 1
ATOM 978 C CA . GLY A 1 129 ? 0.419 -12.367 -26.094 1 92.62 129 GLY A CA 1
ATOM 979 C C . GLY A 1 129 ? 1.403 -12.953 -25.109 1 92.62 129 GLY A C 1
ATOM 980 O O . GLY A 1 129 ? 2.615 -12.781 -25.25 1 92.62 129 GLY A O 1
ATOM 981 N N . MET A 1 130 ? 0.85 -13.594 -24.125 1 93.06 130 MET A N 1
ATOM 982 C CA . MET A 1 130 ? 1.7 -14.148 -23.078 1 93.06 130 MET A CA 1
ATOM 983 C C . MET A 1 130 ? 2.473 -15.359 -23.594 1 93.06 130 MET A C 1
ATOM 985 O O . MET A 1 130 ? 3.521 -15.711 -23.047 1 93.06 130 MET A O 1
ATOM 989 N N . LYS A 1 131 ? 1.981 -16.016 -24.562 1 93.12 131 LYS A N 1
ATOM 990 C CA . LYS A 1 131 ? 2.711 -17.141 -25.156 1 93.12 131 LYS A CA 1
ATOM 991 C C . LYS A 1 131 ? 4.082 -16.688 -25.656 1 93.12 131 LYS A C 1
ATOM 993 O O . LYS A 1 131 ? 5.074 -17.406 -25.484 1 93.12 131 LYS A O 1
ATOM 998 N N . GLY A 1 132 ? 4.07 -15.516 -26.312 1 95.88 132 GLY A N 1
ATOM 999 C CA . GLY A 1 132 ? 5.344 -14.969 -26.75 1 95.88 132 GLY A CA 1
ATOM 1000 C C . GLY A 1 132 ? 6.289 -14.664 -25.609 1 95.88 132 GLY A C 1
ATOM 1001 O O . GLY A 1 132 ? 7.484 -14.945 -25.688 1 95.88 132 GLY A O 1
ATOM 1002 N N . ALA A 1 133 ? 5.781 -14.094 -24.547 1 97.19 133 ALA A N 1
ATOM 1003 C CA . ALA A 1 133 ? 6.578 -13.742 -23.375 1 97.19 133 ALA A CA 1
ATOM 1004 C C . ALA A 1 133 ? 7.156 -14.992 -22.719 1 97.19 133 ALA A C 1
ATOM 1006 O O . ALA A 1 133 ? 8.32 -15 -22.297 1 97.19 133 ALA A O 1
ATOM 1007 N N . VAL A 1 134 ? 6.367 -16.062 -22.625 1 96.81 134 VAL A N 1
ATOM 1008 C CA . VAL A 1 134 ? 6.801 -17.328 -22.047 1 96.81 134 VAL A CA 1
ATOM 1009 C C . VAL A 1 134 ? 7.918 -17.938 -22.891 1 96.81 134 VAL A C 1
ATOM 1011 O O . VAL A 1 134 ? 8.93 -18.406 -22.344 1 96.81 134 VAL A O 1
ATOM 1014 N N . THR A 1 135 ? 7.68 -17.938 -24.172 1 97.44 135 THR A N 1
ATOM 1015 C CA . THR A 1 135 ? 8.688 -18.453 -25.094 1 97.44 135 THR A CA 1
ATOM 1016 C C . THR A 1 135 ? 10.008 -17.719 -24.922 1 97.44 135 THR A C 1
ATOM 1018 O O . THR A 1 135 ? 11.078 -18.344 -24.859 1 97.44 135 THR A O 1
ATOM 1021 N N . MET A 1 136 ? 9.938 -16.375 -24.828 1 98 136 MET A N 1
ATOM 1022 C CA . MET A 1 136 ? 11.141 -15.555 -24.656 1 98 136 MET A CA 1
ATOM 1023 C C . MET A 1 136 ? 11.859 -15.898 -23.359 1 98 136 MET A C 1
ATOM 1025 O O . MET A 1 136 ? 13.086 -16.031 -23.344 1 98 136 MET A O 1
ATOM 1029 N N . ALA A 1 137 ? 11.141 -16.047 -22.297 1 98.25 137 ALA A N 1
ATOM 1030 C CA . ALA A 1 137 ? 11.727 -16.406 -21 1 98.25 137 ALA A CA 1
ATOM 1031 C C . ALA A 1 137 ? 12.453 -17.734 -21.078 1 98.25 137 ALA A C 1
ATOM 1033 O O . ALA A 1 137 ? 13.57 -17.875 -20.578 1 98.25 137 ALA A O 1
ATOM 1034 N N . LYS A 1 138 ? 11.828 -18.719 -21.703 1 97.62 138 LYS A N 1
ATOM 1035 C CA . LYS A 1 138 ? 12.43 -20.047 -21.844 1 97.62 138 LYS A CA 1
ATOM 1036 C C . LYS A 1 138 ? 13.711 -19.984 -22.688 1 97.62 138 LYS A C 1
ATOM 1038 O O . LYS A 1 138 ? 14.688 -20.672 -22.375 1 97.62 138 LYS A O 1
ATOM 1043 N N . LYS A 1 139 ? 13.641 -19.203 -23.688 1 97.81 139 LYS A N 1
ATOM 1044 C CA . LYS A 1 139 ? 14.82 -19.047 -24.531 1 97.81 139 LYS A CA 1
ATOM 1045 C C . LYS A 1 139 ? 15.984 -18.453 -23.75 1 97.81 139 LYS A C 1
ATOM 1047 O O . LYS A 1 139 ? 17.125 -18.891 -23.906 1 97.81 139 LYS A O 1
ATOM 1052 N N . ILE A 1 140 ? 15.711 -17.422 -22.953 1 97.94 140 ILE A N 1
ATOM 1053 C CA . ILE A 1 140 ? 16.734 -16.766 -22.141 1 97.94 140 ILE A CA 1
ATOM 1054 C C . ILE A 1 140 ? 17.375 -17.781 -21.203 1 97.94 140 ILE A C 1
ATOM 1056 O O . ILE A 1 140 ? 18.594 -17.859 -21.094 1 97.94 140 ILE A O 1
ATOM 1060 N N . VAL A 1 141 ? 16.562 -18.578 -20.578 1 98.06 141 VAL A N 1
ATOM 1061 C CA . VAL A 1 141 ? 17.062 -19.562 -19.609 1 98.06 141 VAL A CA 1
ATOM 1062 C C . VAL A 1 141 ? 17.859 -20.641 -20.344 1 98.06 141 VAL A C 1
ATOM 1064 O O . VAL A 1 141 ? 18.891 -21.094 -19.844 1 98.06 141 VAL A O 1
ATOM 1067 N N . ALA A 1 142 ? 17.391 -21.062 -21.5 1 97.19 142 ALA A N 1
ATOM 1068 C CA . ALA A 1 142 ? 18.094 -22.078 -22.281 1 97.19 142 ALA A CA 1
ATOM 1069 C C . ALA A 1 142 ? 19.453 -21.578 -22.734 1 97.19 142 ALA A C 1
ATOM 1071 O O . ALA A 1 142 ? 20.406 -22.375 -22.844 1 97.19 142 ALA A O 1
ATOM 1072 N N . ALA A 1 143 ? 19.594 -20.328 -22.969 1 96.88 143 ALA A N 1
ATOM 1073 C CA . ALA A 1 143 ? 20.797 -19.75 -23.547 1 96.88 143 ALA A CA 1
ATOM 1074 C C . ALA A 1 143 ? 21.797 -19.344 -22.469 1 96.88 143 ALA A C 1
ATOM 1076 O O . ALA A 1 143 ? 22.953 -19.031 -22.75 1 96.88 143 ALA A O 1
ATOM 1077 N N . ASN A 1 144 ? 21.391 -19.344 -21.234 1 97.19 144 ASN A N 1
ATOM 1078 C CA . ASN A 1 144 ? 22.234 -18.844 -20.141 1 97.19 144 ASN A CA 1
ATOM 1079 C C . ASN A 1 144 ? 22.219 -19.812 -18.953 1 97.19 144 ASN A C 1
ATOM 1081 O O . ASN A 1 144 ? 21.266 -19.828 -18.172 1 97.19 144 ASN A O 1
ATOM 1085 N N . PRO A 1 145 ? 23.297 -20.453 -18.688 1 96.12 145 PRO A N 1
ATOM 1086 C CA . PRO A 1 145 ? 23.344 -21.469 -17.625 1 96.12 145 PRO A CA 1
ATOM 1087 C C . PRO A 1 145 ? 23.125 -20.859 -16.234 1 96.12 145 PRO A C 1
ATOM 1089 O O . PRO A 1 145 ? 22.781 -21.578 -15.297 1 96.12 145 PRO A O 1
ATOM 1092 N N . ASP A 1 146 ? 23.281 -19.531 -16.125 1 97.62 146 ASP A N 1
ATOM 1093 C CA . ASP A 1 146 ? 23.109 -18.875 -14.836 1 97.62 146 ASP A CA 1
ATOM 1094 C C . ASP A 1 146 ? 21.656 -18.422 -14.648 1 97.62 146 ASP A C 1
ATOM 1096 O O . ASP A 1 146 ? 21.266 -18.031 -13.547 1 97.62 146 ASP A O 1
ATOM 1100 N N . ALA A 1 147 ? 20.859 -18.516 -15.664 1 98.44 147 ALA A N 1
ATOM 1101 C CA . ALA A 1 147 ? 19.484 -18.047 -15.609 1 98.44 147 ALA A CA 1
ATOM 1102 C C . ALA A 1 147 ? 18.562 -19.141 -15.062 1 98.44 147 ALA A C 1
ATOM 1104 O O . ALA A 1 147 ? 18.703 -20.312 -15.414 1 98.44 147 ALA A O 1
ATOM 1105 N N . VAL A 1 148 ? 17.75 -18.75 -14.156 1 98.56 148 VAL A N 1
ATOM 1106 C CA . VAL A 1 148 ? 16.797 -19.672 -13.539 1 98.56 148 VAL A CA 1
ATOM 1107 C C . VAL A 1 148 ? 15.375 -19.125 -13.695 1 98.56 148 VAL A C 1
ATOM 1109 O O . VAL A 1 148 ? 15.117 -17.953 -13.391 1 98.56 148 VAL A O 1
ATOM 1112 N N . LEU A 1 149 ? 14.5 -19.984 -14.234 1 98.5 149 LEU A N 1
ATOM 1113 C CA . LEU A 1 149 ? 13.094 -19.609 -14.328 1 98.5 149 LEU A CA 1
ATOM 1114 C C . LEU A 1 149 ? 12.422 -19.656 -12.953 1 98.5 149 LEU A C 1
ATOM 1116 O O . LEU A 1 149 ? 12.539 -20.656 -12.242 1 98.5 149 LEU A O 1
ATOM 1120 N N . ALA A 1 150 ? 11.734 -18.578 -12.57 1 98.31 150 ALA A N 1
ATOM 1121 C CA . ALA A 1 150 ? 11.016 -18.547 -11.305 1 98.31 150 ALA A CA 1
ATOM 1122 C C . ALA A 1 150 ? 9.867 -19.562 -11.305 1 98.31 150 ALA A C 1
ATOM 1124 O O . ALA A 1 150 ? 9.625 -20.234 -10.305 1 98.31 150 ALA A O 1
ATOM 1125 N N . ASP A 1 151 ? 9.141 -19.641 -12.484 1 98 151 ASP A N 1
ATOM 1126 C CA . ASP A 1 151 ? 8.164 -20.688 -12.75 1 98 151 ASP A CA 1
ATOM 1127 C C . ASP A 1 151 ? 6.996 -20.609 -11.773 1 98 151 ASP A C 1
ATOM 1129 O O . ASP A 1 151 ? 6.676 -21.609 -11.109 1 98 151 ASP A O 1
ATOM 1133 N N . GLN A 1 152 ? 6.316 -19.469 -11.781 1 98.06 152 GLN A N 1
ATOM 1134 C CA . GLN A 1 152 ? 5.297 -19.172 -10.781 1 98.06 152 GLN A CA 1
ATOM 1135 C C . GLN A 1 152 ? 4.152 -20.172 -10.844 1 98.06 152 GLN A C 1
ATOM 1137 O O . GLN A 1 152 ? 3.459 -20.406 -9.852 1 98.06 152 GLN A O 1
ATOM 1142 N N . PHE A 1 153 ? 3.949 -20.859 -11.969 1 98.06 153 PHE A N 1
ATOM 1143 C CA . PHE A 1 153 ? 2.791 -21.734 -12.164 1 98.06 153 PHE A CA 1
ATOM 1144 C C . PHE A 1 153 ? 3.115 -23.172 -11.781 1 98.06 153 PHE A C 1
ATOM 1146 O O . PHE A 1 153 ? 2.219 -24 -11.695 1 98.06 153 PHE A O 1
ATOM 1153 N N . ALA A 1 154 ? 4.418 -23.422 -11.523 1 98.25 154 ALA A N 1
ATOM 1154 C CA . ALA A 1 154 ? 4.766 -24.828 -11.312 1 98.25 154 ALA A CA 1
ATOM 1155 C C . ALA A 1 154 ? 5.629 -25 -10.07 1 98.25 154 ALA A C 1
ATOM 1157 O O . ALA A 1 154 ? 5.676 -26.078 -9.484 1 98.25 154 ALA A O 1
ATOM 1158 N N . THR A 1 155 ? 6.312 -23.969 -9.602 1 98.5 155 THR A N 1
ATOM 1159 C CA . THR A 1 155 ? 7.262 -24.125 -8.508 1 98.5 155 THR A CA 1
ATOM 1160 C C . THR A 1 155 ? 6.543 -24.531 -7.227 1 98.5 155 THR A C 1
ATOM 1162 O O . THR A 1 155 ? 5.488 -23.984 -6.898 1 98.5 155 THR A O 1
ATOM 1165 N N . LYS A 1 156 ? 7.109 -25.453 -6.48 1 98.38 156 LYS A N 1
ATOM 1166 C CA . LYS A 1 156 ? 6.535 -25.938 -5.23 1 98.38 156 LYS A CA 1
ATOM 1167 C C . LYS A 1 156 ? 6.523 -24.844 -4.164 1 98.38 156 LYS A C 1
ATOM 1169 O O . LYS A 1 156 ? 5.723 -24.891 -3.229 1 98.38 156 LYS A O 1
ATOM 1174 N N . TYR A 1 157 ? 7.426 -23.828 -4.289 1 98.75 157 TYR A N 1
ATOM 1175 C CA . TYR A 1 157 ? 7.555 -22.75 -3.305 1 98.75 157 TYR A CA 1
ATOM 1176 C C . TYR A 1 157 ? 6.27 -21.953 -3.207 1 98.75 157 TYR A C 1
ATOM 1178 O O . TYR A 1 157 ? 5.98 -21.344 -2.166 1 98.75 157 TYR A O 1
ATOM 1186 N N . ASN A 1 158 ? 5.52 -21.969 -4.332 1 98.81 158 ASN A N 1
ATOM 1187 C CA . ASN A 1 158 ? 4.316 -21.156 -4.453 1 98.81 158 ASN A CA 1
ATOM 1188 C C . ASN A 1 158 ? 3.256 -21.578 -3.436 1 98.81 158 ASN A C 1
ATOM 1190 O O . ASN A 1 158 ? 2.863 -20.766 -2.584 1 98.81 158 ASN A O 1
ATOM 1194 N N . ALA A 1 159 ? 2.865 -22.797 -3.404 1 98.88 159 ALA A N 1
ATOM 1195 C CA . ALA A 1 159 ? 1.886 -23.281 -2.436 1 98.88 159 ALA A CA 1
ATOM 1196 C C . ALA A 1 159 ? 2.506 -23.406 -1.048 1 98.88 159 ALA A C 1
ATOM 1198 O O . ALA A 1 159 ? 1.839 -23.188 -0.037 1 98.88 159 ALA A O 1
ATOM 1199 N N . LEU A 1 160 ? 3.762 -23.719 -1.003 1 98.75 160 LEU A N 1
ATOM 1200 C CA . LEU A 1 160 ? 4.445 -24 0.257 1 98.75 160 LEU A CA 1
ATOM 1201 C C . LEU A 1 160 ? 4.441 -22.766 1.155 1 98.75 160 LEU A C 1
ATOM 1203 O O . LEU A 1 160 ? 4.227 -22.875 2.365 1 98.75 160 LEU A O 1
ATOM 1207 N N . ILE A 1 161 ? 4.691 -21.609 0.609 1 98.81 161 ILE A N 1
ATOM 1208 C CA . ILE A 1 161 ? 4.785 -20.406 1.421 1 98.81 161 ILE A CA 1
ATOM 1209 C C . ILE A 1 161 ? 3.434 -20.109 2.064 1 98.81 161 ILE A C 1
ATOM 1211 O O . ILE A 1 161 ? 3.371 -19.609 3.195 1 98.81 161 ILE A O 1
ATOM 1215 N N . HIS A 1 162 ? 2.348 -20.375 1.354 1 98.94 162 HIS A N 1
ATOM 1216 C CA . HIS A 1 162 ? 1.014 -20.141 1.896 1 98.94 162 HIS A CA 1
ATOM 1217 C C . HIS A 1 162 ? 0.629 -21.219 2.9 1 98.94 162 HIS A C 1
ATOM 1219 O O . HIS A 1 162 ? -0.091 -20.953 3.865 1 98.94 162 HIS A O 1
ATOM 1225 N N . GLU A 1 163 ? 1.102 -22.422 2.66 1 98.81 163 GLU A N 1
ATOM 1226 C CA . GLU A 1 163 ? 0.899 -23.484 3.631 1 98.81 163 GLU A CA 1
ATOM 1227 C C . GLU A 1 163 ? 1.622 -23.188 4.941 1 98.81 163 GLU A C 1
ATOM 1229 O O . GLU A 1 163 ? 1.115 -23.5 6.02 1 98.81 163 GLU A O 1
ATOM 1234 N N . GLU A 1 164 ? 2.777 -22.547 4.848 1 98.38 164 GLU A N 1
ATOM 1235 C CA . GLU A 1 164 ? 3.65 -22.328 5.996 1 98.38 164 GLU A CA 1
ATOM 1236 C C . GLU A 1 164 ? 3.307 -21.031 6.719 1 98.38 164 GLU A C 1
ATOM 1238 O O . GLU A 1 164 ? 3.611 -20.875 7.902 1 98.38 164 GLU A O 1
ATOM 1243 N N . THR A 1 165 ? 2.666 -20.062 5.988 1 98.38 165 THR A N 1
ATOM 1244 C CA . THR A 1 165 ? 2.506 -18.75 6.605 1 98.38 165 THR A CA 1
ATOM 1245 C C . THR A 1 165 ? 1.056 -18.297 6.52 1 98.38 165 THR A C 1
ATOM 1247 O O . THR A 1 165 ? 0.334 -18.297 7.52 1 98.38 165 THR A O 1
ATOM 1250 N N . THR A 1 166 ? 0.466 -18.172 5.312 1 98.81 166 THR A N 1
ATOM 1251 C CA . THR A 1 166 ? -0.869 -17.609 5.133 1 98.81 166 THR A CA 1
ATOM 1252 C C . T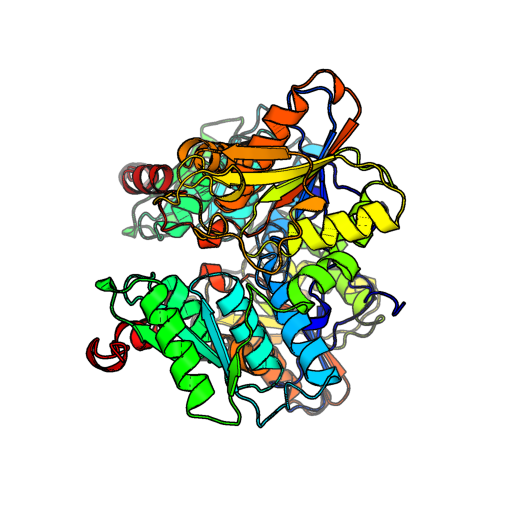HR A 1 166 ? -1.912 -18.453 5.855 1 98.81 166 THR A C 1
ATOM 1254 O O . THR A 1 166 ? -2.771 -17.922 6.562 1 98.81 166 THR A O 1
ATOM 1257 N N . GLY A 1 167 ? -1.834 -19.766 5.641 1 98.88 167 GLY A N 1
ATOM 1258 C CA . GLY A 1 167 ? -2.775 -20.672 6.27 1 98.88 167 GLY A CA 1
ATOM 1259 C C . GLY A 1 167 ? -2.738 -20.609 7.785 1 98.88 167 GLY A C 1
ATOM 1260 O O . GLY A 1 167 ? -3.766 -20.391 8.43 1 98.88 167 GLY A O 1
ATOM 1261 N N . PRO A 1 168 ? -1.573 -20.797 8.375 1 98.38 168 PRO A N 1
ATOM 1262 C CA . PRO A 1 168 ? -1.439 -20.703 9.828 1 98.38 168 PRO A CA 1
ATOM 1263 C C . PRO A 1 168 ? -1.876 -19.344 10.383 1 98.38 168 PRO A C 1
ATOM 1265 O O . PRO A 1 168 ? -2.475 -19.281 11.461 1 98.38 168 PRO A O 1
ATOM 1268 N N . GLU A 1 169 ? -1.574 -18.266 9.68 1 98.56 169 GLU A N 1
ATOM 1269 C CA . GLU A 1 169 ? -2.025 -16.938 10.117 1 98.56 169 GLU A CA 1
ATOM 1270 C C . GLU A 1 169 ? -3.547 -16.875 10.188 1 98.56 169 GLU A C 1
ATOM 1272 O O . GLU A 1 169 ? -4.105 -16.406 11.18 1 98.56 169 GLU A O 1
ATOM 1277 N N . ILE A 1 170 ? -4.168 -17.344 9.125 1 98.88 170 ILE A N 1
ATOM 1278 C CA . ILE A 1 170 ? -5.625 -17.344 9.055 1 98.88 170 ILE A CA 1
ATOM 1279 C C . ILE A 1 170 ? -6.195 -18.172 10.211 1 98.88 170 ILE A C 1
ATOM 1281 O O . ILE A 1 170 ? -7.113 -17.734 10.906 1 98.88 170 ILE A O 1
ATOM 1285 N N . TRP A 1 171 ? -5.637 -19.344 10.398 1 98.69 171 TRP A N 1
ATOM 1286 C CA . TRP A 1 171 ? -6.098 -20.266 11.43 1 98.69 171 TRP A CA 1
ATOM 1287 C C . TRP A 1 171 ? -6.016 -19.625 12.812 1 98.69 171 TRP A C 1
ATOM 1289 O O . TRP A 1 171 ? -6.969 -19.688 13.594 1 98.69 171 TRP A O 1
ATOM 1299 N N . GLU A 1 172 ? -4.914 -18.922 13.07 1 97.75 172 GLU A N 1
ATOM 1300 C CA . GLU A 1 172 ? -4.715 -18.266 14.359 1 97.75 172 GLU A CA 1
ATOM 1301 C C . GLU A 1 172 ? -5.641 -17.062 14.508 1 97.75 172 GLU A C 1
ATOM 1303 O O . GLU A 1 172 ? -6.293 -16.906 15.547 1 97.75 172 GLU A O 1
ATOM 1308 N N . GLN A 1 173 ? -5.777 -16.25 13.547 1 98.5 173 GLN A N 1
ATOM 1309 C CA . GLN A 1 173 ? -6.543 -15.008 13.602 1 98.5 173 GLN A CA 1
ATOM 1310 C C . GLN A 1 173 ? -8.031 -15.289 13.789 1 98.5 173 GLN A C 1
ATOM 1312 O O . GLN A 1 173 ? -8.75 -14.5 14.406 1 98.5 173 GLN A O 1
ATOM 1317 N N . THR A 1 174 ? -8.477 -16.438 13.258 1 98.56 174 THR A N 1
ATOM 1318 C CA . THR A 1 174 ? -9.891 -16.766 13.328 1 98.56 174 THR A CA 1
ATOM 1319 C C . THR A 1 174 ? -10.188 -17.625 14.547 1 98.56 174 THR A C 1
ATOM 1321 O O . THR A 1 174 ? -11.258 -18.234 14.641 1 98.56 174 THR A O 1
ATOM 1324 N N . ASN A 1 175 ? -9.219 -17.766 15.461 1 97.94 175 ASN A N 1
ATOM 1325 C CA . ASN A 1 175 ? -9.344 -18.609 16.656 1 97.94 175 ASN A CA 1
ATOM 1326 C C . ASN A 1 175 ? -9.711 -20.047 16.297 1 97.94 175 ASN A C 1
ATOM 1328 O O . ASN A 1 175 ? -10.602 -20.641 16.891 1 97.94 175 ASN A O 1
ATOM 1332 N N . HIS A 1 176 ? -9.117 -20.484 15.195 1 98 176 HIS A N 1
ATOM 1333 C CA . HIS A 1 176 ? -9.195 -21.875 14.75 1 98 176 HIS A CA 1
ATOM 1334 C C . HIS A 1 176 ? -10.609 -22.234 14.305 1 98 176 HIS A C 1
ATOM 1336 O O . HIS A 1 176 ? -11.102 -23.328 14.586 1 98 176 HIS A O 1
ATOM 1342 N N . SER A 1 177 ? -11.219 -21.219 13.727 1 97.12 177 SER A N 1
ATOM 1343 C CA . SER A 1 177 ? -12.586 -21.406 13.234 1 97.12 177 SER A CA 1
ATOM 1344 C C . SER A 1 177 ? -12.711 -20.953 11.789 1 97.12 177 SER A C 1
ATOM 1346 O O . SER A 1 177 ? -13.008 -19.797 11.516 1 97.12 177 SER A O 1
ATOM 1348 N N . VAL A 1 178 ? -12.539 -21.859 10.891 1 98.81 178 VAL A N 1
ATOM 1349 C CA . VAL A 1 178 ? -12.742 -21.641 9.469 1 98.81 178 VAL A CA 1
ATOM 1350 C C . VAL A 1 178 ? -13.664 -22.719 8.898 1 98.81 178 VAL A C 1
ATOM 1352 O O . VAL A 1 178 ? -13.336 -23.906 8.93 1 98.81 178 VAL A O 1
ATOM 1355 N N . ASP A 1 179 ? -14.797 -22.328 8.398 1 98.81 179 ASP A N 1
ATOM 1356 C CA . ASP A 1 179 ? -15.758 -23.281 7.859 1 98.81 179 ASP A CA 1
ATOM 1357 C C . ASP A 1 179 ? -15.672 -23.344 6.336 1 98.81 179 ASP A C 1
ATOM 1359 O O . ASP A 1 179 ? -16.047 -24.344 5.727 1 98.81 179 ASP A O 1
ATOM 1363 N N . CYS A 1 180 ? -15.227 -22.297 5.766 1 98.94 180 CYS A N 1
ATOM 1364 C CA . CYS A 1 180 ? -15.086 -22.188 4.32 1 98.94 180 CYS A CA 1
ATOM 1365 C C . CYS A 1 180 ? -13.938 -21.266 3.953 1 98.94 180 CYS A C 1
ATOM 1367 O O . CYS A 1 180 ? -13.766 -20.203 4.562 1 98.94 180 CYS A O 1
ATOM 1369 N N . PHE A 1 181 ? -13.094 -21.719 3.08 1 98.94 181 PHE A N 1
ATOM 1370 C CA . PHE A 1 181 ? -12.031 -20.891 2.537 1 98.94 181 PHE A CA 1
ATOM 1371 C C . PHE A 1 181 ? -12.211 -20.688 1.036 1 98.94 181 PHE A C 1
ATOM 1373 O O . PHE A 1 181 ? -12.414 -21.656 0.299 1 98.94 181 PHE A O 1
ATOM 1380 N N . ILE A 1 182 ? -12.133 -19.406 0.598 1 98.94 182 ILE A N 1
ATOM 1381 C CA . ILE A 1 182 ? -12.398 -19.031 -0.786 1 98.94 182 ILE A CA 1
ATOM 1382 C C . ILE A 1 182 ? -11.227 -18.219 -1.34 1 98.94 182 ILE A C 1
ATOM 1384 O O . ILE A 1 182 ? -10.781 -17.25 -0.72 1 98.94 182 ILE A O 1
ATOM 1388 N N . ALA A 1 183 ? -10.742 -18.578 -2.494 1 98.94 183 ALA A N 1
ATOM 1389 C CA . ALA A 1 183 ? -9.695 -17.797 -3.145 1 98.94 183 ALA A CA 1
ATOM 1390 C C . ALA A 1 183 ? -9.727 -17.984 -4.656 1 98.94 183 ALA A C 1
ATOM 1392 O O . ALA A 1 183 ? -10 -19.078 -5.145 1 98.94 183 ALA A O 1
ATOM 1393 N N . GLY A 1 184 ? -9.438 -16.891 -5.348 1 98.81 184 GLY A N 1
ATOM 1394 C CA . GLY A 1 184 ? -9.289 -16.984 -6.789 1 98.81 184 GLY A CA 1
ATOM 1395 C C . GLY A 1 184 ? -8.055 -17.75 -7.215 1 98.81 184 GLY A C 1
ATOM 1396 O O . GLY A 1 184 ? -7.035 -17.734 -6.52 1 98.81 184 GLY A O 1
ATOM 1397 N N . VAL A 1 185 ? -8.156 -18.344 -8.391 1 98.75 185 VAL A N 1
ATOM 1398 C CA . VAL A 1 185 ? -7.051 -19.172 -8.867 1 98.75 185 VAL A CA 1
ATOM 1399 C C . VAL A 1 185 ? -6.348 -18.484 -10.031 1 98.75 185 VAL A C 1
ATOM 1401 O O . VAL A 1 185 ? -6.848 -18.469 -11.156 1 98.75 185 VAL A O 1
ATOM 1404 N N . GLY A 1 186 ? -5.262 -17.844 -9.672 1 97.31 186 GLY A N 1
ATOM 1405 C CA . GLY A 1 186 ? -4.273 -17.484 -10.672 1 97.31 186 GLY A CA 1
ATOM 1406 C C . GLY A 1 186 ? -3.229 -18.562 -10.906 1 97.31 186 GLY A C 1
ATOM 1407 O O . GLY A 1 186 ? -3.457 -19.5 -11.664 1 97.31 186 GLY A O 1
ATOM 1408 N N . THR A 1 187 ? -2.188 -18.438 -10.055 1 97.56 187 THR A N 1
ATOM 1409 C CA . THR A 1 187 ? -1.215 -19.531 -10.047 1 97.56 187 THR A CA 1
ATOM 1410 C C . THR A 1 187 ? -1.712 -20.703 -9.203 1 97.56 187 THR A C 1
ATOM 1412 O O . THR A 1 187 ? -1.261 -21.828 -9.375 1 97.56 187 THR A O 1
ATOM 1415 N N . GLY A 1 188 ? -2.582 -20.406 -8.336 1 98.38 188 GLY A N 1
ATOM 1416 C CA . GLY A 1 188 ? -3.189 -21.438 -7.516 1 98.38 188 GLY A CA 1
ATOM 1417 C C . GLY A 1 188 ? -2.459 -21.672 -6.207 1 98.38 188 GLY A C 1
ATOM 1418 O O . GLY A 1 188 ? -2.885 -22.5 -5.391 1 98.38 188 GLY A O 1
ATOM 1419 N N . GLY A 1 189 ? -1.393 -20.922 -5.957 1 98.75 189 GLY A N 1
ATOM 1420 C CA . GLY A 1 189 ? -0.587 -21.125 -4.762 1 98.75 189 GLY A CA 1
ATOM 1421 C C . GLY A 1 189 ? -1.331 -20.797 -3.482 1 98.75 189 GLY A C 1
ATOM 1422 O O . GLY A 1 189 ? -1.255 -21.547 -2.506 1 98.75 189 GLY A O 1
ATOM 1423 N N . THR A 1 190 ? -2.072 -19.719 -3.453 1 98.88 190 THR A N 1
ATOM 1424 C CA . THR A 1 190 ? -2.789 -19.281 -2.256 1 98.88 190 THR A CA 1
ATOM 1425 C C . THR A 1 190 ? -3.85 -20.312 -1.866 1 98.88 190 THR A C 1
ATOM 1427 O O . THR A 1 190 ? -3.883 -20.766 -0.725 1 98.88 190 THR A O 1
ATOM 1430 N N . LEU A 1 191 ? -4.68 -20.688 -2.84 1 98.94 191 LEU A N 1
ATOM 1431 C CA . LEU A 1 191 ? -5.746 -21.641 -2.557 1 98.94 191 LEU A CA 1
ATOM 1432 C C . LEU A 1 191 ? -5.176 -22.969 -2.061 1 98.94 191 LEU A C 1
ATOM 1434 O O . LEU A 1 191 ? -5.598 -23.484 -1.023 1 98.94 191 LEU A O 1
ATOM 1438 N N . THR A 1 192 ? -4.207 -23.469 -2.789 1 98.94 192 THR A N 1
ATOM 1439 C CA . THR A 1 192 ? -3.633 -24.781 -2.49 1 98.94 192 THR A CA 1
ATOM 1440 C C . THR A 1 192 ? -2.93 -24.766 -1.137 1 98.94 192 THR A C 1
ATOM 1442 O O . THR A 1 192 ? -3.166 -25.641 -0.3 1 98.94 192 THR A O 1
ATOM 1445 N N . GLY A 1 193 ? -2.102 -23.75 -0.944 1 98.94 193 GLY A N 1
ATOM 1446 C CA . GLY A 1 193 ? -1.312 -23.688 0.274 1 98.94 193 GLY A CA 1
ATOM 1447 C C . GLY A 1 193 ? -2.152 -23.484 1.521 1 98.94 193 GLY A C 1
ATOM 1448 O O . GLY A 1 193 ? -1.934 -24.156 2.535 1 98.94 193 GLY A O 1
ATOM 1449 N N . VAL A 1 194 ? -3.07 -22.578 1.495 1 98.94 194 VAL A N 1
ATOM 1450 C CA . VAL A 1 194 ? -3.922 -22.312 2.65 1 98.94 194 VAL A CA 1
ATOM 1451 C C . VAL A 1 194 ? -4.785 -23.531 2.945 1 98.94 194 VAL A C 1
ATOM 1453 O O . VAL A 1 194 ? -4.949 -23.922 4.105 1 98.94 194 VAL A O 1
ATOM 1456 N N . ALA A 1 195 ? -5.332 -24.141 1.891 1 98.88 195 ALA A N 1
ATOM 1457 C CA . ALA A 1 195 ? -6.152 -25.344 2.072 1 98.88 195 ALA A CA 1
ATOM 1458 C C . ALA A 1 195 ? -5.363 -26.438 2.775 1 98.88 195 ALA A C 1
ATOM 1460 O O . ALA A 1 195 ? -5.863 -27.078 3.709 1 98.88 195 ALA A O 1
ATOM 1461 N N . ARG A 1 196 ? -4.176 -26.688 2.312 1 98.81 196 ARG A N 1
ATOM 1462 C CA . ARG A 1 196 ? -3.322 -27.703 2.924 1 98.81 196 ARG A CA 1
ATOM 1463 C C . ARG A 1 196 ? -3.068 -27.391 4.395 1 98.81 196 ARG A C 1
ATOM 1465 O O . ARG A 1 196 ? -3.121 -28.281 5.242 1 98.81 196 ARG A O 1
ATOM 1472 N N . ALA A 1 197 ? -2.77 -26.125 4.719 1 98.88 197 ALA A N 1
ATOM 1473 C CA . ALA A 1 197 ? -2.51 -25.703 6.098 1 98.88 197 ALA A CA 1
ATOM 1474 C C . ALA A 1 197 ? -3.73 -25.938 6.98 1 98.88 197 ALA A C 1
ATOM 1476 O O . ALA A 1 197 ? -3.607 -26.422 8.109 1 98.88 197 ALA A O 1
ATOM 1477 N N . LEU A 1 198 ? -4.914 -25.562 6.477 1 98.81 198 LEU A N 1
ATOM 1478 C CA . LEU A 1 198 ? -6.145 -25.734 7.242 1 98.81 198 LEU A CA 1
ATOM 1479 C C . LEU A 1 198 ? -6.422 -27.219 7.5 1 98.81 198 LEU A C 1
ATOM 1481 O O . LEU A 1 198 ? -6.77 -27.594 8.617 1 98.81 198 LEU A O 1
ATOM 1485 N N . LYS A 1 199 ? -6.254 -28.016 6.473 1 98.12 199 LYS A N 1
ATOM 1486 C CA . LYS A 1 199 ? -6.449 -29.453 6.625 1 98.12 199 LYS A CA 1
ATOM 1487 C C . LYS A 1 199 ? -5.473 -30.031 7.645 1 98.12 199 LYS A C 1
ATOM 1489 O O . LYS A 1 199 ? -5.863 -30.844 8.492 1 98.12 199 LYS A O 1
ATOM 1494 N N . LYS A 1 200 ? -4.25 -29.672 7.555 1 98.06 200 LYS A N 1
ATOM 1495 C CA . LYS A 1 200 ? -3.223 -30.141 8.484 1 98.06 200 LYS A CA 1
ATOM 1496 C C . LYS A 1 200 ? -3.566 -29.75 9.922 1 98.06 200 LYS A C 1
ATOM 1498 O O . LYS A 1 200 ? -3.236 -30.484 10.859 1 98.06 200 LYS A O 1
ATOM 1503 N N . ALA A 1 201 ? -4.234 -28.625 10.039 1 97.88 201 ALA A N 1
ATOM 1504 C CA . ALA A 1 201 ? -4.594 -28.125 11.359 1 97.88 201 ALA A CA 1
ATOM 1505 C C . ALA A 1 201 ? -5.848 -28.828 11.883 1 97.88 201 ALA A C 1
ATOM 1507 O O . ALA A 1 201 ? -6.27 -28.594 13.023 1 97.88 201 ALA A O 1
ATOM 1508 N N . GLY A 1 202 ? -6.496 -29.688 11.039 1 96.56 202 GLY A N 1
ATOM 1509 C CA . GLY A 1 202 ? -7.668 -30.438 11.445 1 96.56 202 GLY A CA 1
ATOM 1510 C C . GLY A 1 202 ? -8.977 -29.766 11.07 1 96.56 202 GLY A C 1
ATOM 1511 O O . GLY A 1 202 ? -10.047 -30.172 11.531 1 96.56 202 GLY A O 1
ATOM 1512 N N . SER A 1 203 ? -8.812 -28.719 10.266 1 96.81 203 SER A N 1
ATOM 1513 C CA . SER A 1 203 ? -10.008 -28.016 9.812 1 96.81 203 SER A CA 1
ATOM 1514 C C . SER A 1 203 ? -10.766 -28.828 8.766 1 96.81 203 SER A C 1
ATOM 1516 O O . SER A 1 203 ? -10.156 -29.516 7.953 1 96.81 203 SER A O 1
ATOM 1518 N N . HIS A 1 204 ? -12.047 -28.766 8.75 1 96.44 204 HIS A N 1
ATOM 1519 C CA . HIS A 1 204 ? -12.891 -29.375 7.73 1 96.44 204 HIS A CA 1
ATOM 1520 C C . HIS A 1 204 ? -13.484 -28.312 6.805 1 96.44 204 HIS A C 1
ATOM 1522 O O . HIS A 1 204 ? -14.562 -28.516 6.25 1 96.44 204 HIS A O 1
ATOM 1528 N N . ALA A 1 205 ? -12.789 -27.281 6.727 1 98.44 205 ALA A N 1
ATOM 1529 C CA . ALA A 1 205 ? -13.281 -26.156 5.918 1 98.44 205 ALA A CA 1
ATOM 1530 C C . ALA A 1 205 ? -13.555 -26.594 4.484 1 98.44 205 ALA A C 1
ATOM 1532 O O . ALA A 1 205 ? -12.781 -27.375 3.904 1 98.44 205 ALA A O 1
ATOM 1533 N N . ARG A 1 206 ? -14.656 -26.172 3.967 1 98.75 206 ARG A N 1
ATOM 1534 C CA . ARG A 1 206 ? -14.922 -26.297 2.537 1 98.75 206 ARG A CA 1
ATOM 1535 C C . ARG A 1 206 ? -14 -25.391 1.728 1 98.75 206 ARG A C 1
ATOM 1537 O O . ARG A 1 206 ? -13.867 -24.203 2.035 1 98.75 206 ARG A O 1
ATOM 1544 N N . ILE A 1 207 ? -13.344 -25.938 0.745 1 98.94 207 ILE A N 1
ATOM 1545 C CA . ILE A 1 207 ? -12.398 -25.188 -0.071 1 98.94 207 ILE A CA 1
ATOM 1546 C C . ILE A 1 207 ? -13.055 -24.797 -1.398 1 98.94 207 ILE A C 1
ATOM 1548 O O . ILE A 1 207 ? -13.453 -25.672 -2.172 1 98.94 207 ILE A O 1
ATOM 1552 N N . VAL A 1 208 ? -13.148 -23.5 -1.692 1 98.94 208 VAL A N 1
ATOM 1553 C CA . VAL A 1 208 ? -13.828 -23 -2.887 1 98.94 208 VAL A CA 1
ATOM 1554 C C . VAL A 1 208 ? -12.836 -22.234 -3.764 1 98.94 208 VAL A C 1
ATOM 1556 O O . VAL A 1 208 ? -12.227 -21.266 -3.318 1 98.94 208 VAL A O 1
ATOM 1559 N N . ALA A 1 209 ? -12.703 -22.656 -5.008 1 98.94 209 ALA A N 1
ATOM 1560 C CA . ALA A 1 209 ? -11.898 -21.953 -6.004 1 98.94 209 ALA A CA 1
ATOM 1561 C C . ALA A 1 209 ? -12.758 -20.969 -6.801 1 98.94 209 ALA A C 1
ATOM 1563 O O . ALA A 1 209 ? -13.875 -21.297 -7.203 1 98.94 209 ALA A O 1
ATOM 1564 N N . VAL A 1 210 ? -12.234 -19.766 -7 1 98.94 210 VAL A N 1
ATOM 1565 C CA . VAL A 1 210 ? -12.93 -18.766 -7.789 1 98.94 210 VAL A CA 1
ATOM 1566 C C . VAL A 1 210 ? -12.25 -18.609 -9.148 1 98.94 210 VAL A C 1
ATOM 1568 O O . VAL A 1 210 ? -11.023 -18.562 -9.227 1 98.94 210 VAL A O 1
ATOM 1571 N N . GLU A 1 211 ? -12.977 -18.625 -10.227 1 98.88 211 GLU A N 1
ATOM 1572 C CA . GLU A 1 211 ? -12.477 -18.328 -11.57 1 98.88 211 GLU A CA 1
ATOM 1573 C C . GLU A 1 211 ? -13.477 -17.484 -12.359 1 98.88 211 GLU A C 1
ATOM 1575 O O . GLU A 1 211 ? -14.641 -17.375 -11.969 1 98.88 211 GLU A O 1
ATOM 1580 N N . PRO A 1 212 ? -13.031 -16.828 -13.414 1 98.88 212 PRO A N 1
ATOM 1581 C CA . PRO A 1 212 ? -13.953 -16.016 -14.219 1 98.88 212 PRO A CA 1
ATOM 1582 C C . PRO A 1 212 ? -14.984 -16.859 -14.953 1 98.88 212 PRO A C 1
ATOM 1584 O O . PRO A 1 212 ? -14.648 -17.891 -15.531 1 98.88 212 PRO A O 1
ATOM 1587 N N . THR A 1 213 ? -16.188 -16.328 -14.938 1 98.81 213 THR A N 1
ATOM 1588 C CA . THR A 1 213 ? -17.25 -16.953 -15.711 1 98.81 213 THR A CA 1
ATOM 1589 C C . THR A 1 213 ? -16.859 -17.047 -17.188 1 98.81 213 THR A C 1
ATOM 1591 O O . THR A 1 213 ? -17.203 -18.031 -17.859 1 98.81 213 THR A O 1
ATOM 1594 N N . GLU A 1 214 ? -16.109 -16.141 -17.672 1 98.56 214 GLU A N 1
ATOM 1595 C CA . GLU A 1 214 ? -15.773 -16.031 -19.078 1 98.56 214 GLU A CA 1
ATOM 1596 C C . GLU A 1 214 ? -14.617 -16.969 -19.438 1 98.56 214 GLU A C 1
ATOM 1598 O O . GLU A 1 214 ? -14.32 -17.188 -20.609 1 98.56 214 GLU A O 1
ATOM 1603 N N . SER A 1 215 ? -13.969 -17.562 -18.469 1 98.31 215 SER A N 1
ATOM 1604 C CA . SER A 1 215 ? -12.852 -18.469 -18.641 1 98.31 215 SER A CA 1
ATOM 1605 C C . SER A 1 215 ? -12.875 -19.594 -17.609 1 98.31 215 SER A C 1
ATOM 1607 O O . SER A 1 215 ? -11.953 -19.719 -16.797 1 98.31 215 SER A O 1
ATOM 1609 N N . PRO A 1 216 ? -13.867 -20.438 -17.656 1 98.31 216 PRO A N 1
ATOM 1610 C CA . PRO A 1 216 ? -14.133 -21.406 -16.594 1 98.31 216 PRO A CA 1
ATOM 1611 C C . PRO A 1 216 ? -13.375 -22.719 -16.797 1 98.31 216 PRO A C 1
ATOM 1613 O O . PRO A 1 216 ? -13.992 -23.781 -16.875 1 98.31 216 PRO A O 1
ATOM 1616 N N . VAL A 1 217 ? -12.086 -22.672 -16.734 1 98.19 217 VAL A N 1
ATOM 1617 C CA . VAL A 1 217 ? -11.234 -23.812 -17.062 1 98.19 217 VAL A CA 1
ATOM 1618 C C . VAL A 1 217 ? -11.328 -24.859 -15.953 1 98.19 217 VAL A C 1
ATOM 1620 O O . VAL A 1 217 ? -11.43 -26.062 -16.219 1 98.19 217 VAL A O 1
ATOM 1623 N N . LEU A 1 218 ? -11.289 -24.453 -14.672 1 98.19 218 LEU A N 1
ATOM 1624 C CA . LEU A 1 218 ? -11.367 -25.375 -13.547 1 98.19 218 LEU A CA 1
ATOM 1625 C C . LEU A 1 218 ? -12.703 -26.109 -13.531 1 98.19 218 LEU A C 1
ATOM 1627 O O . LEU A 1 218 ? -12.789 -27.25 -13.062 1 98.19 218 LEU A O 1
ATOM 1631 N N . SER A 1 219 ? -13.656 -25.469 -14.109 1 97.44 219 SER A N 1
ATOM 1632 C CA . SER A 1 219 ? -15.008 -26.031 -14.164 1 97.44 219 SER A CA 1
ATOM 1633 C C . SER A 1 219 ? -15.18 -26.938 -15.383 1 97.44 219 SER A C 1
ATOM 1635 O O . SER A 1 219 ? -16.25 -27.516 -15.578 1 97.44 219 SER A O 1
ATOM 1637 N N . GLY A 1 220 ? -14.172 -27.016 -16.203 1 97.06 220 GLY A N 1
ATOM 1638 C CA . GLY A 1 220 ? -14.227 -27.906 -17.359 1 97.06 220 GLY A CA 1
ATOM 1639 C C . GLY A 1 220 ? -14.57 -27.203 -18.641 1 97.06 220 GLY A C 1
ATOM 1640 O O . GLY A 1 220 ? -14.703 -27.828 -19.703 1 97.06 220 GLY A O 1
ATOM 1641 N N . GLY A 1 221 ? -14.711 -25.859 -18.531 1 97.56 221 GLY A N 1
ATOM 1642 C CA . GLY A 1 221 ? -15 -25.078 -19.719 1 97.56 221 GLY A CA 1
ATOM 1643 C C . GLY A 1 221 ? -13.75 -24.672 -20.484 1 97.56 221 GLY A C 1
ATOM 1644 O O . GLY A 1 221 ? -12.664 -25.219 -20.234 1 97.56 221 GLY A O 1
ATOM 1645 N N . LYS A 1 222 ? -13.938 -23.844 -21.516 1 97.62 222 LYS A N 1
ATOM 1646 C CA . LYS A 1 222 ? -12.844 -23.359 -22.359 1 97.62 222 LYS A CA 1
ATOM 1647 C C . LYS A 1 222 ? -12.344 -22 -21.891 1 97.62 222 LYS A C 1
ATOM 1649 O O . LYS A 1 222 ? -13.117 -21.188 -21.375 1 97.62 222 LYS A O 1
ATOM 1654 N N . PRO A 1 223 ? -11.094 -21.797 -22.047 1 97.62 223 PRO A N 1
ATOM 1655 C CA . PRO A 1 223 ? -10.578 -20.469 -21.703 1 97.62 223 PRO A CA 1
ATOM 1656 C C . PRO A 1 223 ? -11.164 -19.375 -22.578 1 97.62 223 PRO A C 1
ATOM 1658 O O . PRO A 1 223 ? -11.523 -19.625 -23.734 1 97.62 223 PRO A O 1
ATOM 1661 N N . GLY A 1 224 ? -11.273 -18.156 -22.062 1 96.69 224 GLY A N 1
ATOM 1662 C CA . GLY A 1 224 ? -11.742 -16.984 -22.781 1 96.69 224 GLY A CA 1
ATOM 1663 C C . GLY A 1 224 ? -11.273 -15.68 -22.172 1 96.69 224 GLY A C 1
ATOM 1664 O O . GLY A 1 224 ? -10.82 -15.656 -21.031 1 96.69 224 GLY A O 1
ATOM 1665 N N . PRO A 1 225 ? -11.305 -14.641 -23.016 1 95.88 225 PRO A N 1
ATOM 1666 C CA . PRO A 1 225 ? -10.953 -13.328 -22.453 1 95.88 225 PRO A CA 1
ATOM 1667 C C . PRO A 1 225 ? -11.875 -12.898 -21.312 1 95.88 225 PRO A C 1
ATOM 1669 O O . PRO A 1 225 ? -13.078 -13.172 -21.359 1 95.88 225 PRO A O 1
ATOM 1672 N N . HIS A 1 226 ? -11.344 -12.344 -20.344 1 97.44 226 HIS A N 1
ATOM 1673 C CA . HIS A 1 226 ? -12.117 -11.836 -19.219 1 97.44 226 HIS A CA 1
ATOM 1674 C C . HIS A 1 226 ? -11.453 -10.617 -18.594 1 97.44 226 HIS A C 1
ATOM 1676 O O . HIS A 1 226 ? -10.297 -10.312 -18.891 1 97.44 226 HIS A O 1
ATOM 1682 N N . LYS A 1 227 ? -12.156 -9.906 -17.656 1 96.75 227 LYS A N 1
ATOM 1683 C CA . LYS A 1 227 ? -11.711 -8.625 -17.125 1 96.75 227 LYS A CA 1
ATOM 1684 C C . LYS A 1 227 ? -10.938 -8.805 -15.82 1 96.75 227 LYS A C 1
ATOM 1686 O O . LYS A 1 227 ? -10.258 -7.887 -15.367 1 96.75 227 LYS A O 1
ATOM 1691 N N . ILE A 1 228 ? -11.023 -9.945 -15.172 1 98.19 228 ILE A N 1
ATOM 1692 C CA . ILE A 1 228 ? -10.531 -10.109 -13.805 1 98.19 228 ILE A CA 1
ATOM 1693 C C . ILE A 1 228 ? -9.023 -10.359 -13.828 1 98.19 228 ILE A C 1
ATOM 1695 O O . ILE A 1 228 ? -8.578 -11.5 -13.977 1 98.19 228 ILE A O 1
ATOM 1699 N N . GLN A 1 229 ? -8.297 -9.359 -13.562 1 94.88 229 GLN A N 1
ATOM 1700 C CA . GLN A 1 229 ? -6.848 -9.484 -13.523 1 94.88 229 GLN A CA 1
ATOM 1701 C C . GLN A 1 229 ? -6.402 -10.266 -12.289 1 94.88 229 GLN A C 1
ATOM 1703 O O . GLN A 1 229 ? -6.949 -10.078 -11.195 1 94.88 229 GLN A O 1
ATOM 1708 N N . GLY A 1 230 ? -5.461 -11.164 -12.414 1 94.69 230 GLY A N 1
ATOM 1709 C CA . GLY A 1 230 ? -4.844 -11.859 -11.297 1 94.69 230 GLY A CA 1
ATOM 1710 C C . GLY A 1 230 ? -5.281 -13.312 -11.188 1 94.69 230 GLY A C 1
ATOM 1711 O O . GLY A 1 230 ? -4.641 -14.102 -10.5 1 94.69 230 GLY A O 1
ATOM 1712 N N . ILE A 1 231 ? -6.398 -13.633 -11.867 1 97.88 231 ILE A N 1
ATOM 1713 C CA . ILE A 1 231 ? -6.832 -15.023 -11.812 1 97.88 231 ILE A CA 1
ATOM 1714 C C . ILE A 1 231 ? -7.285 -15.484 -13.195 1 97.88 231 ILE A C 1
ATOM 1716 O O . ILE A 1 231 ? -7.297 -14.695 -14.141 1 97.88 231 ILE A O 1
ATOM 1720 N N . GLY A 1 232 ? -7.531 -16.734 -13.383 1 97.19 232 GLY A N 1
ATOM 1721 C CA . GLY A 1 232 ? -8.016 -17.297 -14.633 1 97.19 232 GLY A CA 1
ATOM 1722 C C . GLY A 1 232 ? -7 -17.219 -15.758 1 97.19 232 GLY A C 1
ATOM 1723 O O . GLY A 1 232 ? -7.266 -16.625 -16.797 1 97.19 232 GLY A O 1
ATOM 1724 N N . PRO A 1 233 ? -5.883 -17.891 -15.617 1 95.06 233 PRO A N 1
ATOM 1725 C CA . PRO A 1 233 ? -4.824 -17.781 -16.625 1 95.06 233 PRO A CA 1
ATOM 1726 C C . PRO A 1 233 ? -5.148 -18.516 -17.906 1 95.06 233 PRO A C 1
ATOM 1728 O O . PRO A 1 233 ? -4.398 -18.438 -18.891 1 95.06 233 PRO A O 1
ATOM 1731 N N . GLY A 1 234 ? -6.238 -19.281 -17.984 1 96.25 234 GLY A N 1
ATOM 1732 C CA . GLY A 1 234 ? -6.645 -19.969 -19.203 1 96.25 234 GLY A CA 1
ATOM 1733 C C . GLY A 1 234 ? -6.164 -21.406 -19.266 1 96.25 234 GLY A C 1
ATOM 1734 O O . GLY A 1 234 ? -6.34 -22.078 -20.281 1 96.25 234 GLY A O 1
ATOM 1735 N N . PHE A 1 235 ? -5.535 -21.891 -18.266 1 96.5 235 PHE A N 1
ATOM 1736 C CA . PHE A 1 235 ? -5.105 -23.281 -18.078 1 96.5 235 PHE A CA 1
ATOM 1737 C C . PHE A 1 235 ? -5.086 -23.625 -16.594 1 96.5 235 PHE A C 1
ATOM 1739 O O . PHE A 1 235 ? -5.301 -22.766 -15.734 1 96.5 235 PHE A O 1
ATOM 1746 N N . VAL A 1 236 ? -4.969 -24.859 -16.266 1 97.88 236 VAL A N 1
ATOM 1747 C CA . VAL A 1 236 ? -4.832 -25.281 -14.875 1 97.88 236 VAL A CA 1
ATOM 1748 C C . VAL A 1 236 ? -3.357 -25.328 -14.492 1 97.88 236 VAL A C 1
ATOM 1750 O O . VAL A 1 236 ? -2.623 -26.219 -14.922 1 97.88 236 VAL A O 1
ATOM 1753 N N . PRO A 1 237 ? -2.932 -24.422 -13.641 1 98.06 237 PRO A N 1
ATOM 1754 C CA . PRO A 1 237 ? -1.516 -24.438 -13.266 1 98.06 237 PRO A CA 1
ATOM 1755 C C . PRO A 1 237 ? -1.115 -25.688 -12.492 1 98.06 237 PRO A C 1
ATOM 1757 O O . PRO A 1 237 ? -1.933 -26.266 -11.766 1 98.06 237 PRO A O 1
ATOM 1760 N N . ASP A 1 238 ? 0.154 -26.062 -12.586 1 98.25 238 ASP A N 1
ATOM 1761 C CA . ASP A 1 238 ? 0.683 -27.266 -11.93 1 98.25 238 ASP A CA 1
ATOM 1762 C C . ASP A 1 238 ? 0.597 -27.125 -10.414 1 98.25 238 ASP A C 1
ATOM 1764 O O . ASP A 1 238 ? 0.48 -28.141 -9.703 1 98.25 238 ASP A O 1
ATOM 1768 N N . VAL A 1 239 ? 0.552 -25.938 -9.906 1 98.44 239 VAL A N 1
ATOM 1769 C CA . VAL A 1 239 ? 0.56 -25.641 -8.477 1 98.44 239 VAL A CA 1
ATOM 1770 C C . VAL A 1 239 ? -0.787 -26.016 -7.859 1 98.44 239 VAL A C 1
ATOM 1772 O O . VAL A 1 239 ? -0.87 -26.312 -6.668 1 98.44 239 VAL A O 1
ATOM 1775 N N . VAL A 1 240 ? -1.8 -26.062 -8.664 1 98.5 240 VAL A N 1
ATOM 1776 C CA . VAL A 1 240 ? -3.158 -26.266 -8.172 1 98.5 240 VAL A CA 1
ATOM 1777 C C . VAL A 1 240 ? -3.361 -27.734 -7.824 1 98.5 240 VAL A C 1
ATOM 1779 O O . VAL A 1 240 ? -3.123 -28.625 -8.656 1 98.5 240 VAL A O 1
ATOM 1782 N N . ASP A 1 241 ? -3.76 -28.016 -6.625 1 98 241 ASP A N 1
ATOM 1783 C CA . ASP A 1 241 ? -4.242 -29.344 -6.246 1 98 241 ASP A CA 1
ATOM 1784 C C . ASP A 1 241 ? -5.758 -29.438 -6.426 1 98 241 ASP A C 1
ATOM 1786 O O . ASP A 1 241 ? -6.52 -29.125 -5.508 1 98 241 ASP A O 1
ATOM 1790 N N . ARG A 1 242 ? -6.16 -29.953 -7.496 1 97.19 242 ARG A N 1
ATOM 1791 C CA . ARG A 1 242 ? -7.578 -30 -7.844 1 97.19 242 ARG A CA 1
ATOM 1792 C C . ARG A 1 242 ? -8.352 -30.875 -6.867 1 97.19 242 ARG A C 1
ATOM 1794 O O . ARG A 1 242 ? -9.539 -30.641 -6.625 1 97.19 242 ARG A O 1
ATOM 1801 N N . ASN A 1 243 ? -7.699 -31.812 -6.273 1 97.19 243 ASN A N 1
ATOM 1802 C CA . ASN A 1 243 ? -8.359 -32.781 -5.395 1 97.19 243 ASN A CA 1
ATOM 1803 C C . ASN A 1 243 ? -8.781 -32.125 -4.082 1 97.19 243 ASN A C 1
ATOM 1805 O O . ASN A 1 243 ? -9.633 -32.656 -3.365 1 97.19 243 ASN A O 1
ATOM 1809 N N . ILE A 1 244 ? -8.195 -31.016 -3.75 1 97.69 244 ILE A N 1
ATOM 1810 C CA . ILE A 1 244 ? -8.492 -30.375 -2.467 1 97.69 244 ILE A CA 1
ATOM 1811 C C . ILE A 1 244 ? -9.656 -29.406 -2.621 1 97.69 244 ILE A C 1
ATOM 1813 O O . ILE A 1 244 ? -10.219 -28.953 -1.629 1 97.69 244 ILE A O 1
ATOM 1817 N N . ILE A 1 245 ? -10.023 -29.125 -3.869 1 98.62 245 ILE A N 1
ATOM 1818 C CA . ILE A 1 245 ? -11.094 -28.172 -4.164 1 98.62 245 ILE A CA 1
ATOM 1819 C C . ILE A 1 245 ? -12.453 -28.844 -4.031 1 98.62 245 ILE A C 1
ATOM 1821 O O . ILE A 1 245 ? -12.719 -29.844 -4.695 1 98.62 245 ILE A O 1
ATOM 1825 N N . ASP A 1 246 ? -13.289 -28.266 -3.238 1 98.75 246 ASP A N 1
ATOM 1826 C CA . ASP A 1 246 ? -14.617 -28.844 -3.041 1 98.75 246 ASP A CA 1
ATOM 1827 C C . ASP A 1 246 ? -15.625 -28.234 -4.023 1 98.75 246 ASP A C 1
ATOM 1829 O O . ASP A 1 246 ? -16.625 -28.859 -4.348 1 98.75 246 ASP A O 1
ATOM 1833 N N . GLU A 1 247 ? -15.398 -27.062 -4.422 1 98.75 247 GLU A N 1
ATOM 1834 C CA . GLU A 1 247 ? -16.312 -26.328 -5.293 1 98.75 247 GLU A CA 1
ATOM 1835 C C . GLU A 1 247 ? -15.57 -25.281 -6.113 1 98.75 247 GLU A C 1
ATOM 1837 O O . GLU A 1 247 ? -14.609 -24.672 -5.633 1 98.75 247 GLU A O 1
ATOM 1842 N N . VAL A 1 248 ? -15.93 -25.141 -7.363 1 98.88 248 VAL A N 1
ATOM 1843 C CA . VAL A 1 248 ? -15.477 -24.031 -8.188 1 98.88 248 VAL A CA 1
ATOM 1844 C C . VAL A 1 248 ? -16.609 -23.031 -8.383 1 98.88 248 VAL A C 1
ATOM 1846 O O . VAL A 1 248 ? -17.719 -23.406 -8.805 1 98.88 248 VAL A O 1
ATOM 1849 N N . PHE A 1 249 ? -16.406 -21.828 -7.992 1 98.88 249 PHE A N 1
ATOM 1850 C CA . PHE A 1 249 ? -17.391 -20.766 -8.102 1 98.88 249 PHE A CA 1
ATOM 1851 C C . PHE A 1 249 ? -17 -19.781 -9.203 1 98.88 249 PHE A C 1
ATOM 1853 O O . PHE A 1 249 ? -15.914 -19.219 -9.172 1 98.88 249 PHE A O 1
ATOM 1860 N N . CYS A 1 250 ? -17.828 -19.578 -10.18 1 98.88 250 CYS A N 1
ATOM 1861 C CA . CYS A 1 250 ? -17.547 -18.672 -11.297 1 98.88 250 CYS A CA 1
ATOM 1862 C C . CYS A 1 250 ? -18.078 -17.281 -11.016 1 98.88 250 CYS A C 1
ATOM 1864 O O . CYS A 1 250 ? -19.203 -17.125 -10.523 1 98.88 250 CYS A O 1
ATOM 1866 N N . VAL A 1 251 ? -17.266 -16.281 -11.281 1 98.94 251 VAL A N 1
ATOM 1867 C CA . VAL A 1 251 ? -17.625 -14.875 -11.078 1 98.94 251 VAL A CA 1
ATOM 1868 C C . VAL A 1 251 ? -17.406 -14.094 -12.375 1 98.94 251 VAL A C 1
ATOM 1870 O O . VAL A 1 251 ? -16.359 -14.203 -13 1 98.94 251 VAL A O 1
ATOM 1873 N N . SER A 1 252 ? -18.391 -13.312 -12.805 1 98.88 252 SER A N 1
ATOM 1874 C CA . SER A 1 252 ? -18.219 -12.5 -14.008 1 98.88 252 SER A CA 1
ATOM 1875 C C . SER A 1 252 ? -17.312 -11.305 -13.75 1 98.88 252 SER A C 1
ATOM 1877 O O . SER A 1 252 ? -17.203 -10.836 -12.617 1 98.88 252 SER A O 1
ATOM 1879 N N . GLY A 1 253 ? -16.688 -10.867 -14.844 1 98.75 253 GLY A N 1
ATOM 1880 C CA . GLY A 1 253 ? -15.883 -9.664 -14.742 1 98.75 253 GLY A CA 1
ATOM 1881 C C . GLY A 1 253 ? -16.656 -8.477 -14.188 1 98.75 253 GLY A C 1
ATOM 1882 O O . GLY A 1 253 ? -16.125 -7.723 -13.359 1 98.75 253 GLY A O 1
ATOM 1883 N N . ASP A 1 254 ? -17.875 -8.312 -14.586 1 98.75 254 ASP A N 1
ATOM 1884 C CA . ASP A 1 254 ? -18.703 -7.184 -14.156 1 98.75 254 ASP A CA 1
ATOM 1885 C C . ASP A 1 254 ? -19.016 -7.285 -12.664 1 98.75 254 ASP A C 1
ATOM 1887 O O . ASP A 1 254 ? -18.984 -6.281 -11.953 1 98.75 254 ASP A O 1
ATOM 1891 N N . ASP A 1 255 ? -19.328 -8.508 -12.18 1 98.88 255 ASP A N 1
ATOM 1892 C CA . ASP A 1 255 ? -19.609 -8.703 -10.766 1 98.88 255 ASP A CA 1
ATOM 1893 C C . ASP A 1 255 ? -18.391 -8.391 -9.906 1 98.88 255 ASP A C 1
ATOM 1895 O O . ASP A 1 255 ? -18.516 -7.801 -8.836 1 98.88 255 ASP A O 1
ATOM 1899 N N . ALA A 1 256 ? -17.219 -8.828 -10.391 1 98.94 256 ALA A N 1
ATOM 1900 C CA . ALA A 1 256 ? -15.977 -8.562 -9.68 1 98.94 256 ALA A CA 1
ATOM 1901 C C . ALA A 1 256 ? -15.727 -7.062 -9.555 1 98.94 256 ALA A C 1
ATOM 1903 O O . ALA A 1 256 ? -15.414 -6.566 -8.469 1 98.94 256 ALA A O 1
ATOM 1904 N N . ILE A 1 257 ? -15.906 -6.352 -10.664 1 98.81 257 ILE A N 1
ATOM 1905 C CA . ILE A 1 257 ? -15.672 -4.914 -10.703 1 98.81 257 ILE A CA 1
ATOM 1906 C C . ILE A 1 257 ? -16.672 -4.199 -9.789 1 98.81 257 ILE A C 1
ATOM 1908 O O . ILE A 1 257 ? -16.281 -3.377 -8.961 1 98.81 257 ILE A O 1
ATOM 1912 N N . GLU A 1 258 ? -17.938 -4.543 -9.898 1 98.75 258 GLU A N 1
ATOM 1913 C CA . GLU A 1 258 ? -18.969 -3.908 -9.094 1 98.75 258 GLU A CA 1
ATOM 1914 C C . GLU A 1 258 ? -18.734 -4.129 -7.605 1 98.75 258 GLU A C 1
ATOM 1916 O O . GLU A 1 258 ? -18.875 -3.207 -6.801 1 98.75 258 GLU A O 1
ATOM 1921 N N . THR A 1 259 ? -18.344 -5.332 -7.254 1 98.88 259 THR A N 1
ATOM 1922 C CA . THR A 1 259 ? -18.094 -5.645 -5.852 1 98.88 259 THR A CA 1
ATOM 1923 C C . THR A 1 259 ? -16.891 -4.859 -5.328 1 98.88 259 THR A C 1
ATOM 1925 O O . THR A 1 259 ? -16.922 -4.332 -4.215 1 98.88 259 THR A O 1
ATOM 1928 N N . SER A 1 260 ? -15.836 -4.785 -6.129 1 98.81 260 SER A N 1
ATOM 1929 C CA . SER A 1 260 ? -14.672 -4 -5.727 1 98.81 260 SER A CA 1
ATOM 1930 C C . SER A 1 260 ? -15.055 -2.549 -5.453 1 98.81 260 SER A C 1
ATOM 1932 O O . SER A 1 260 ? -14.594 -1.952 -4.477 1 98.81 260 SER A O 1
ATOM 1934 N N . LEU A 1 261 ? -15.891 -2.004 -6.312 1 98.44 261 LEU A N 1
ATOM 1935 C CA . LEU A 1 261 ? -16.312 -0.617 -6.16 1 98.44 261 LEU A CA 1
ATOM 1936 C C . LEU A 1 261 ? -17.172 -0.448 -4.906 1 98.44 261 LEU A C 1
ATOM 1938 O O . LEU A 1 261 ? -17 0.514 -4.156 1 98.44 261 LEU A O 1
ATOM 1942 N N . LYS A 1 262 ? -18.031 -1.384 -4.605 1 98.56 262 LYS A N 1
ATOM 1943 C CA . LYS A 1 262 ? -18.906 -1.31 -3.439 1 98.56 262 LYS A CA 1
ATOM 1944 C C . LYS A 1 262 ? -18.109 -1.42 -2.145 1 98.56 262 LYS A C 1
ATOM 1946 O O . LYS A 1 262 ? -18.453 -0.804 -1.137 1 98.56 262 LYS A O 1
ATOM 1951 N N . LEU A 1 263 ? -17.062 -2.189 -2.178 1 98.81 263 LEU A N 1
ATOM 1952 C CA . LEU A 1 263 ? -16.234 -2.449 -0.995 1 98.81 263 LEU A CA 1
ATOM 1953 C C . LEU A 1 263 ? -15.617 -1.159 -0.471 1 98.81 263 LEU A C 1
ATOM 1955 O O . LEU A 1 263 ? -15.469 -0.983 0.74 1 98.81 263 LEU A O 1
ATOM 1959 N N . THR A 1 264 ? -15.195 -0.222 -1.351 1 98.44 264 THR A N 1
ATOM 1960 C CA . THR A 1 264 ? -14.531 1.01 -0.939 1 98.44 264 THR A CA 1
ATOM 1961 C C . THR A 1 264 ? -15.477 1.888 -0.124 1 98.44 264 THR A C 1
ATOM 1963 O O . THR A 1 264 ? -15.078 2.449 0.9 1 98.44 264 THR A O 1
ATOM 1966 N N . ARG A 1 265 ? -16.734 1.924 -0.473 1 96.94 265 ARG A N 1
ATOM 1967 C CA . ARG A 1 265 ? -17.703 2.828 0.153 1 96.94 265 ARG A CA 1
ATOM 1968 C C . ARG A 1 265 ? -18.375 2.164 1.345 1 96.94 265 ARG A C 1
ATOM 1970 O O . ARG A 1 265 ? -18.891 2.848 2.236 1 96.94 265 ARG A O 1
ATOM 1977 N N . SER A 1 266 ? -18.375 0.848 1.316 1 97.94 266 SER A N 1
ATOM 1978 C CA . SER A 1 266 ? -19.031 0.141 2.412 1 97.94 266 SER A CA 1
ATOM 1979 C C . SER A 1 266 ? -18.078 -0.097 3.57 1 97.94 266 SER A C 1
ATOM 1981 O O . SER A 1 266 ? -18.172 0.547 4.617 1 97.94 266 SER A O 1
ATOM 1983 N N . ASP A 1 267 ? -16.984 -0.828 3.35 1 98.56 267 ASP A N 1
ATOM 1984 C CA . ASP A 1 267 ? -16.125 -1.3 4.426 1 98.56 267 ASP A CA 1
ATOM 1985 C C . ASP A 1 267 ? -14.727 -0.703 4.309 1 98.56 267 ASP A C 1
ATOM 1987 O O . ASP A 1 267 ? -13.836 -1.038 5.09 1 98.56 267 ASP A O 1
ATOM 1991 N N . GLY A 1 268 ? -14.516 0.198 3.324 1 98.56 268 GLY A N 1
ATOM 1992 C CA . GLY A 1 268 ? -13.234 0.873 3.166 1 98.56 268 GLY A CA 1
ATOM 1993 C C . GLY A 1 268 ? -12.148 -0.026 2.602 1 98.56 268 GLY A C 1
ATOM 1994 O O . GLY A 1 268 ? -10.961 0.291 2.695 1 98.56 268 GLY A O 1
ATOM 1995 N N . VAL A 1 269 ? -12.547 -1.196 2.045 1 98.81 269 VAL A N 1
ATOM 1996 C CA . VAL A 1 269 ? -11.578 -2.111 1.446 1 98.81 269 VAL A CA 1
ATOM 1997 C C . VAL A 1 269 ? -11.281 -1.679 0.013 1 98.81 269 VAL A C 1
ATOM 1999 O O . VAL A 1 269 ? -12.18 -1.636 -0.831 1 98.81 269 VAL A O 1
ATOM 2002 N N . PHE A 1 270 ? -10.047 -1.271 -0.272 1 98.75 270 PHE A N 1
ATOM 2003 C CA . PHE A 1 270 ? -9.562 -0.795 -1.562 1 98.75 270 PHE A CA 1
ATOM 2004 C C . PHE A 1 270 ? -8.742 -1.871 -2.264 1 98.75 270 PHE A C 1
ATOM 2006 O O . PHE A 1 270 ? -7.527 -1.96 -2.068 1 98.75 270 PHE A O 1
ATOM 2013 N N . CYS A 1 271 ? -9.414 -2.691 -3.117 1 98.69 271 CYS A N 1
ATOM 2014 C CA . CYS A 1 271 ? -8.75 -3.871 -3.662 1 98.69 271 CYS A CA 1
ATOM 2015 C C . CYS A 1 271 ? -8.859 -3.902 -5.184 1 98.69 271 CYS A C 1
ATOM 2017 O O . CYS A 1 271 ? -9.453 -3.01 -5.785 1 98.69 271 CYS A O 1
ATOM 2019 N N . GLY A 1 272 ? -8.133 -4.832 -5.812 1 98.19 272 GLY A N 1
ATOM 2020 C CA . GLY A 1 272 ? -8.172 -5.055 -7.25 1 98.19 272 GLY A CA 1
ATOM 2021 C C . GLY A 1 272 ? -9.344 -5.914 -7.691 1 98.19 272 GLY A C 1
ATOM 2022 O O . GLY A 1 272 ? -10.273 -6.148 -6.922 1 98.19 272 GLY A O 1
ATOM 2023 N N . PHE A 1 273 ? -9.25 -6.426 -8.984 1 98.44 273 PHE A N 1
ATOM 2024 C CA . PHE A 1 273 ? -10.305 -7.203 -9.609 1 98.44 273 PHE A CA 1
ATOM 2025 C C . PHE A 1 273 ? -10.539 -8.508 -8.859 1 98.44 273 PHE A C 1
ATOM 2027 O O . PHE A 1 273 ? -11.688 -8.867 -8.57 1 98.44 273 PHE A O 1
ATOM 2034 N N . SER A 1 274 ? -9.469 -9.172 -8.578 1 98.69 274 SER A N 1
ATOM 2035 C CA . SER A 1 274 ? -9.594 -10.5 -7.984 1 98.69 274 SER A CA 1
ATOM 2036 C C . SER A 1 274 ? -10.109 -10.422 -6.555 1 98.69 274 SER A C 1
ATOM 2038 O O . SER A 1 274 ? -10.781 -11.336 -6.078 1 98.69 274 SER A O 1
ATOM 2040 N N . GLY A 1 275 ? -9.781 -9.289 -5.82 1 98.88 275 GLY A N 1
ATOM 2041 C CA . GLY A 1 275 ? -10.391 -9.078 -4.52 1 98.88 275 GLY A CA 1
ATOM 2042 C C . GLY A 1 275 ? -11.906 -8.969 -4.582 1 98.88 275 GLY A C 1
ATOM 2043 O O . GLY A 1 275 ? -12.609 -9.57 -3.773 1 98.88 275 GLY A O 1
ATOM 2044 N N . GLY A 1 276 ? -12.383 -8.18 -5.594 1 98.94 276 GLY A N 1
ATOM 2045 C CA . GLY A 1 276 ? -13.82 -8.102 -5.816 1 98.94 276 GLY A CA 1
ATOM 2046 C C . GLY A 1 276 ? -14.453 -9.438 -6.129 1 98.94 276 GLY A C 1
ATOM 2047 O O . GLY A 1 276 ? -15.531 -9.75 -5.625 1 98.94 276 GLY A O 1
ATOM 2048 N N . ALA A 1 277 ? -13.766 -10.227 -6.949 1 98.94 277 ALA A N 1
ATOM 2049 C CA . ALA A 1 277 ? -14.266 -11.555 -7.305 1 98.94 277 ALA A CA 1
ATOM 2050 C C . ALA A 1 277 ? -14.367 -12.445 -6.07 1 98.94 277 ALA A C 1
ATOM 2052 O O . ALA A 1 277 ? -15.375 -13.133 -5.871 1 98.94 277 ALA A O 1
ATOM 2053 N N . ASN A 1 278 ? -13.336 -12.469 -5.246 1 98.94 278 ASN A N 1
ATOM 2054 C CA . ASN A 1 278 ? -13.305 -13.266 -4.023 1 98.94 278 ASN A CA 1
ATOM 2055 C C . ASN A 1 278 ? -14.445 -12.891 -3.084 1 98.94 278 ASN A C 1
ATOM 2057 O O . ASN A 1 278 ? -15.141 -13.766 -2.568 1 98.94 278 ASN A O 1
ATOM 2061 N N . VAL A 1 279 ? -14.656 -11.609 -2.895 1 99 279 VAL A N 1
ATOM 2062 C CA . VAL A 1 279 ? -15.672 -11.148 -1.953 1 99 279 VAL A CA 1
ATOM 2063 C C . VAL A 1 279 ? -17.062 -11.438 -2.514 1 99 279 VAL A C 1
ATOM 2065 O O . VAL A 1 279 ? -17.969 -11.82 -1.771 1 99 279 VAL A O 1
ATOM 2068 N N . TYR A 1 280 ? -17.219 -11.242 -3.838 1 98.94 280 TYR A N 1
ATOM 2069 C CA . TYR A 1 280 ? -18.484 -11.602 -4.461 1 98.94 280 TYR A CA 1
ATOM 2070 C C . TYR A 1 280 ? -18.844 -13.055 -4.188 1 98.94 280 TYR A C 1
ATOM 2072 O O . TYR A 1 280 ? -19.953 -13.367 -3.766 1 98.94 280 TYR A O 1
ATOM 2080 N N . ALA A 1 281 ? -17.891 -13.93 -4.438 1 99 281 ALA A N 1
ATOM 2081 C CA . ALA A 1 281 ? -18.109 -15.352 -4.188 1 99 281 ALA A CA 1
ATOM 2082 C C . ALA A 1 281 ? -18.422 -15.609 -2.719 1 99 281 ALA A C 1
ATOM 2084 O O . ALA A 1 281 ? -19.344 -16.375 -2.402 1 99 281 ALA A O 1
ATOM 2085 N N . ALA A 1 282 ? -17.719 -14.992 -1.809 1 99 282 ALA A N 1
ATOM 2086 C CA . ALA A 1 282 ? -17.922 -15.164 -0.375 1 99 282 ALA A CA 1
ATOM 2087 C C . ALA A 1 282 ? -19.344 -14.758 0.021 1 99 282 ALA A C 1
ATOM 2089 O O . ALA A 1 282 ? -20.016 -15.461 0.787 1 99 282 ALA A O 1
ATOM 2090 N N . LEU A 1 283 ? -19.812 -13.602 -0.498 1 98.94 283 LEU A N 1
ATOM 2091 C CA . LEU A 1 283 ? -21.141 -13.109 -0.183 1 98.94 283 LEU A CA 1
ATOM 2092 C C . LEU A 1 283 ? -22.203 -14.078 -0.683 1 98.94 283 LEU A C 1
ATOM 2094 O O . LEU A 1 283 ? -23.172 -14.383 0.035 1 98.94 283 LEU A O 1
ATOM 2098 N N . LYS A 1 284 ? -22.047 -14.57 -1.94 1 98.94 284 LYS A N 1
ATOM 2099 C CA . LYS A 1 284 ? -23.016 -15.5 -2.51 1 98.94 284 LYS A CA 1
ATOM 2100 C C . LYS A 1 284 ? -23.047 -16.812 -1.731 1 98.94 284 LYS A C 1
ATOM 2102 O O . LYS A 1 284 ? -24.109 -17.359 -1.46 1 98.94 284 LYS A O 1
ATOM 2107 N N . ILE A 1 285 ? -21.906 -17.312 -1.361 1 98.88 285 ILE A N 1
ATOM 2108 C CA . ILE A 1 285 ? -21.828 -18.547 -0.588 1 98.88 285 ILE A CA 1
ATOM 2109 C C . ILE A 1 285 ? -22.406 -18.328 0.808 1 98.88 285 ILE A C 1
ATOM 2111 O O . ILE A 1 285 ? -23.078 -19.203 1.354 1 98.88 285 ILE A O 1
ATOM 2115 N N . ALA A 1 286 ? -22.172 -17.203 1.393 1 98.88 286 ALA A N 1
ATOM 2116 C CA . ALA A 1 286 ? -22.656 -16.859 2.729 1 98.88 286 ALA A CA 1
ATOM 2117 C C . ALA A 1 286 ? -24.172 -16.859 2.783 1 98.88 286 ALA A C 1
ATOM 2119 O O . ALA A 1 286 ? -24.766 -17.016 3.855 1 98.88 286 ALA A O 1
ATOM 2120 N N . GLU A 1 287 ? -24.812 -16.641 1.615 1 98.69 287 GLU A N 1
ATOM 2121 C CA . GLU A 1 287 ? -26.266 -16.609 1.542 1 98.69 287 GLU A CA 1
ATOM 2122 C C . GLU A 1 287 ? -26.844 -18 1.729 1 98.69 287 GLU A C 1
ATOM 2124 O O . GLU A 1 287 ? -28.047 -18.156 1.987 1 98.69 287 GLU A O 1
ATOM 2129 N N . ARG A 1 288 ? -26 -19.047 1.526 1 98.5 288 ARG A N 1
ATOM 2130 C CA . ARG A 1 288 ? -26.5 -20.422 1.649 1 98.5 288 ARG A CA 1
ATOM 2131 C C . ARG A 1 288 ? -26.875 -20.734 3.09 1 98.5 288 ARG A C 1
ATOM 2133 O O . ARG A 1 288 ? -26.172 -20.344 4.027 1 98.5 288 ARG A O 1
ATOM 2140 N N . PRO A 1 289 ? -27.953 -21.469 3.285 1 98.12 289 PRO A N 1
ATOM 2141 C CA . PRO A 1 289 ? -28.453 -21.75 4.637 1 98.12 289 PRO A CA 1
ATOM 2142 C C . PRO A 1 289 ? -27.422 -22.453 5.508 1 98.12 289 PRO A C 1
ATOM 2144 O O . PRO A 1 289 ? -27.328 -22.188 6.707 1 98.12 289 PRO A O 1
ATOM 2147 N N . GLU A 1 290 ? -26.641 -23.297 4.984 1 97.94 290 GLU A N 1
ATOM 2148 C CA . GLU A 1 290 ? -25.688 -24.078 5.762 1 97.94 290 GLU A CA 1
ATOM 2149 C C . GLU A 1 290 ? -24.531 -23.203 6.25 1 97.94 290 GLU A C 1
ATOM 2151 O O . GLU A 1 290 ? -23.75 -23.625 7.109 1 97.94 290 GLU A O 1
ATOM 2156 N N . MET A 1 291 ? -24.469 -21.953 5.828 1 98.44 291 MET A N 1
ATOM 2157 C CA . MET A 1 291 ? -23.375 -21.078 6.211 1 98.44 291 MET A CA 1
ATOM 2158 C C . MET A 1 291 ? -23.781 -20.172 7.367 1 98.44 291 MET A C 1
ATOM 2160 O O . MET A 1 291 ? -22.969 -19.391 7.875 1 98.44 291 MET A O 1
ATOM 2164 N N . GLU A 1 292 ? -25.062 -20.297 7.785 1 98.44 292 GLU A N 1
ATOM 2165 C CA . GLU A 1 292 ? -25.516 -19.484 8.914 1 98.44 292 GLU A CA 1
ATOM 2166 C C . GLU A 1 292 ? -24.641 -19.734 10.141 1 98.44 292 GLU A C 1
ATOM 2168 O O . GLU A 1 292 ? -24.438 -20.875 10.555 1 98.44 292 GLU A O 1
ATOM 2173 N N . GLY A 1 293 ? -24.031 -18.641 10.664 1 98.25 293 GLY A N 1
ATOM 2174 C CA . GLY A 1 293 ? -23.219 -18.703 11.867 1 98.25 293 GLY A CA 1
ATOM 2175 C C . GLY A 1 293 ? -21.812 -19.219 11.609 1 98.25 293 GLY A C 1
ATOM 2176 O O . GLY A 1 293 ? -21 -19.328 12.531 1 98.25 293 GLY A O 1
ATOM 2177 N N . LYS A 1 294 ? -21.516 -19.531 10.367 1 98.69 294 LYS A N 1
ATOM 2178 C CA . LYS A 1 294 ? -20.219 -20.094 10.016 1 98.69 294 LYS A CA 1
ATOM 2179 C C . LYS A 1 294 ? -19.234 -19 9.617 1 98.69 294 LYS A C 1
ATOM 2181 O O . LYS A 1 294 ? -19.625 -17.859 9.391 1 98.69 294 LYS A O 1
ATOM 2186 N N . THR A 1 295 ? -17.984 -19.328 9.625 1 98.88 295 THR A N 1
ATOM 2187 C CA . THR A 1 295 ? -16.922 -18.406 9.273 1 98.88 295 THR A CA 1
ATOM 2188 C C . THR A 1 295 ? -16.375 -18.703 7.883 1 98.88 295 THR A C 1
ATOM 2190 O O . THR A 1 295 ? -15.859 -19.797 7.637 1 98.88 295 THR A O 1
ATOM 2193 N N . ILE A 1 296 ? -16.531 -17.781 6.992 1 98.94 296 ILE A N 1
ATOM 2194 C CA . ILE A 1 296 ? -15.984 -17.812 5.645 1 98.94 296 ILE A CA 1
ATOM 2195 C C . ILE A 1 296 ? -14.766 -16.891 5.562 1 98.94 296 ILE A C 1
ATOM 2197 O O . ILE A 1 296 ? -14.844 -15.727 5.945 1 98.94 296 ILE A O 1
ATOM 2201 N N . VAL A 1 297 ? -13.625 -17.406 5.148 1 99 297 VAL A N 1
ATOM 2202 C CA . VAL A 1 297 ? -12.422 -16.609 4.969 1 99 297 VAL A CA 1
ATOM 2203 C C . VAL A 1 297 ? -12.094 -16.484 3.484 1 99 297 VAL A C 1
ATOM 2205 O O . VAL A 1 297 ? -12.188 -17.453 2.738 1 99 297 VAL A O 1
ATOM 2208 N N . THR A 1 298 ? -11.828 -15.305 3.018 1 98.94 298 THR A N 1
ATOM 2209 C CA . THR A 1 298 ? -11.344 -15.07 1.66 1 98.94 298 THR A CA 1
ATOM 2210 C C . THR A 1 298 ? -10.164 -14.109 1.664 1 98.94 298 THR A C 1
ATOM 2212 O O . THR A 1 298 ? -9.719 -13.664 2.725 1 98.94 298 THR A O 1
ATOM 2215 N N . ILE A 1 299 ? -9.594 -13.828 0.473 1 98.94 299 ILE A N 1
ATOM 2216 C CA . ILE A 1 299 ? -8.32 -13.125 0.336 1 98.94 299 ILE A CA 1
ATOM 2217 C C . ILE A 1 299 ? -8.539 -11.797 -0.383 1 98.94 299 ILE A C 1
ATOM 2219 O O . ILE A 1 299 ? -9.281 -11.734 -1.368 1 98.94 299 ILE A O 1
ATOM 2223 N N . ILE A 1 300 ? -7.988 -10.734 0.111 1 98.94 300 ILE A N 1
ATOM 2224 C CA . ILE A 1 300 ? -7.785 -9.5 -0.647 1 98.94 300 ILE A CA 1
ATOM 2225 C C . ILE A 1 300 ? -6.359 -9.461 -1.19 1 98.94 300 ILE A C 1
ATOM 2227 O O . ILE A 1 300 ? -5.43 -9.078 -0.479 1 98.94 300 ILE A O 1
ATOM 2231 N N . PRO A 1 301 ? -6.176 -9.773 -2.441 1 98.81 301 PRO A N 1
ATOM 2232 C CA . PRO A 1 301 ? -4.836 -10.102 -2.934 1 98.81 301 PRO A CA 1
ATOM 2233 C C . PRO A 1 301 ? -3.979 -8.859 -3.176 1 98.81 301 PRO A C 1
ATOM 2235 O O . PRO A 1 301 ? -2.756 -8.906 -3.01 1 98.81 301 PRO A O 1
ATOM 2238 N N . SER A 1 302 ? -4.602 -7.746 -3.623 1 98.31 302 SER A N 1
ATOM 2239 C CA . SER A 1 302 ? -3.777 -6.605 -4.004 1 98.31 302 SER A CA 1
ATOM 2240 C C . SER A 1 302 ? -4.508 -5.289 -3.756 1 98.31 302 SER A C 1
ATOM 2242 O O . SER A 1 302 ? -5.734 -5.262 -3.672 1 98.31 302 SER A O 1
ATOM 2244 N N . PHE A 1 303 ? -3.73 -4.297 -3.623 1 98.31 303 PHE A N 1
ATOM 2245 C CA . PHE A 1 303 ? -4.172 -2.943 -3.307 1 98.31 303 PHE A CA 1
ATOM 2246 C C . PHE A 1 303 ? -4.785 -2.273 -4.535 1 98.31 303 PHE A C 1
ATOM 2248 O O . PHE A 1 303 ? -4.273 -2.424 -5.645 1 98.31 303 PHE A O 1
ATOM 2255 N N . GLY A 1 304 ? -5.836 -1.538 -4.391 1 98 304 GLY A N 1
ATOM 2256 C CA . GLY A 1 304 ? -6.66 -1.026 -5.469 1 98 304 GLY A CA 1
ATOM 2257 C C . GLY A 1 304 ? -5.969 0.044 -6.293 1 98 304 GLY A C 1
ATOM 2258 O O . GLY A 1 304 ? -6.273 0.217 -7.477 1 98 304 GLY A O 1
ATOM 2259 N N . GLU A 1 305 ? -5.066 0.767 -5.684 1 96.06 305 GLU A N 1
ATOM 2260 C CA . GLU A 1 305 ? -4.453 1.916 -6.34 1 96.06 305 GLU A CA 1
ATOM 2261 C C . GLU A 1 305 ? -3.686 1.491 -7.59 1 96.06 305 GLU A C 1
ATOM 2263 O O . GLU A 1 305 ? -3.553 2.27 -8.539 1 96.06 305 GLU A O 1
ATOM 2268 N N . ARG A 1 306 ? -3.258 0.235 -7.637 1 94.69 306 ARG A N 1
ATOM 2269 C CA . ARG A 1 306 ? -2.533 -0.344 -8.766 1 94.69 306 ARG A CA 1
ATOM 2270 C C . ARG A 1 306 ? -3.404 -0.375 -10.016 1 94.69 306 ARG A C 1
ATOM 2272 O O . ARG A 1 306 ? -2.889 -0.42 -11.133 1 94.69 306 ARG A O 1
ATOM 2279 N N . TYR A 1 307 ? -4.688 -0.194 -9.844 1 96.06 307 TYR A N 1
ATOM 2280 C CA . TYR A 1 307 ? -5.598 -0.474 -10.953 1 96.06 307 TYR A CA 1
ATOM 2281 C C . TYR A 1 307 ? -6.367 0.779 -11.352 1 96.06 307 TYR A C 1
ATOM 2283 O O . TYR A 1 307 ? -7.367 0.697 -12.07 1 96.06 307 TYR A O 1
ATOM 2291 N N . LEU A 1 308 ? -5.918 1.937 -10.906 1 95.31 308 LEU A N 1
ATOM 2292 C CA . LEU A 1 308 ? -6.66 3.178 -11.102 1 95.31 308 LEU A CA 1
ATOM 2293 C C . LEU A 1 308 ? -6.871 3.459 -12.586 1 95.31 308 LEU A C 1
ATOM 2295 O O . LEU A 1 308 ? -7.906 4.008 -12.977 1 95.31 308 LEU A O 1
ATOM 2299 N N . SER A 1 309 ? -5.938 3.025 -13.469 1 92.88 309 SER A N 1
ATOM 2300 C CA . SER A 1 309 ? -5.996 3.354 -14.891 1 92.88 309 SER A CA 1
ATOM 2301 C C . SER A 1 309 ? -6.699 2.256 -15.68 1 92.88 309 SER A C 1
ATOM 2303 O O . SER A 1 309 ? -6.785 2.328 -16.906 1 92.88 309 SER A O 1
ATOM 2305 N N . THR A 1 310 ? -7.18 1.255 -15.031 1 95.06 310 THR A N 1
ATOM 2306 C CA . THR A 1 310 ? -7.766 0.1 -15.703 1 95.06 310 THR A CA 1
ATOM 2307 C C . THR A 1 310 ? -9.281 0.228 -15.773 1 95.06 310 THR A C 1
ATOM 2309 O O . THR A 1 310 ? -9.852 1.221 -15.312 1 95.06 310 THR A O 1
ATOM 2312 N N . ALA A 1 311 ? -9.898 -0.85 -16.328 1 96.62 311 ALA A N 1
ATOM 2313 C CA . ALA A 1 311 ? -11.352 -0.905 -16.453 1 96.62 311 ALA A CA 1
ATOM 2314 C C . ALA A 1 311 ? -12.023 -0.933 -15.078 1 96.62 311 ALA A C 1
ATOM 2316 O O . ALA A 1 311 ? -13.203 -0.611 -14.945 1 96.62 311 ALA A O 1
ATOM 2317 N N . LEU A 1 312 ? -11.258 -1.302 -14.062 1 97.69 312 LEU A N 1
ATOM 2318 C CA . LEU A 1 312 ? -11.82 -1.417 -12.727 1 97.69 312 LEU A CA 1
ATOM 2319 C C . LEU A 1 312 ? -12.391 -0.081 -12.258 1 97.69 312 LEU A C 1
ATOM 2321 O O . LEU A 1 312 ? -13.445 -0.037 -11.625 1 97.69 312 LEU A O 1
ATOM 2325 N N . TYR A 1 313 ? -11.727 1.026 -12.578 1 97.25 313 TYR A N 1
ATOM 2326 C CA . TYR A 1 313 ? -12.156 2.322 -12.062 1 97.25 313 TYR A CA 1
ATOM 2327 C C . TYR A 1 313 ? -12.492 3.277 -13.203 1 97.25 313 TYR A C 1
ATOM 2329 O O . TYR A 1 313 ? -12.469 4.496 -13.031 1 97.25 313 TYR A O 1
ATOM 2337 N N . LYS A 1 314 ? -12.742 2.742 -14.375 1 97.12 314 LYS A N 1
ATOM 2338 C CA . LYS A 1 314 ? -13.047 3.561 -15.547 1 97.12 314 LYS A CA 1
ATOM 2339 C C . LYS A 1 314 ? -14.234 4.473 -15.289 1 97.12 314 LYS A C 1
ATOM 2341 O O . LYS A 1 314 ? -14.227 5.645 -15.68 1 97.12 314 LYS A O 1
ATOM 2346 N N . SER A 1 315 ? -15.297 3.951 -14.672 1 97.25 315 SER A N 1
ATOM 2347 C CA . SER A 1 315 ? -16.484 4.746 -14.414 1 97.25 315 SER A CA 1
ATOM 2348 C C . SER A 1 315 ? -16.188 5.938 -13.516 1 97.25 315 SER A C 1
ATOM 2350 O O . SER A 1 315 ? -16.703 7.035 -13.727 1 97.25 315 SER A O 1
ATOM 2352 N N . VAL A 1 316 ? -15.328 5.758 -12.547 1 97.88 316 VAL A N 1
ATOM 2353 C CA . VAL A 1 316 ? -14.938 6.828 -11.633 1 97.88 316 VAL A CA 1
ATOM 2354 C C . VAL A 1 316 ? -14.094 7.863 -12.383 1 97.88 316 VAL A C 1
ATOM 2356 O O . VAL A 1 316 ? -14.305 9.07 -12.227 1 97.88 316 VAL A O 1
ATOM 2359 N N . ARG A 1 317 ? -13.156 7.402 -13.156 1 97.19 317 ARG A N 1
ATOM 2360 C CA . ARG A 1 317 ? -12.312 8.305 -13.938 1 97.19 317 ARG A CA 1
ATOM 2361 C C . ARG A 1 317 ? -13.156 9.172 -14.867 1 97.19 317 ARG A C 1
ATOM 2363 O O . ARG A 1 317 ? -12.906 10.375 -14.992 1 97.19 317 ARG A O 1
ATOM 2370 N N . ASP A 1 318 ? -14.094 8.539 -15.516 1 97.56 318 ASP A N 1
ATOM 2371 C CA . ASP A 1 318 ? -14.984 9.273 -16.406 1 97.56 318 ASP A CA 1
ATOM 2372 C C . ASP A 1 318 ? -15.773 10.336 -15.633 1 97.56 318 ASP A C 1
ATOM 2374 O O . ASP A 1 318 ? -15.93 11.469 -16.109 1 97.56 318 ASP A O 1
ATOM 2378 N N . GLU A 1 319 ? -16.203 9.977 -14.508 1 97.25 319 GLU A N 1
ATOM 2379 C CA . GLU A 1 319 ? -16.969 10.906 -13.68 1 97.25 319 GLU A CA 1
ATOM 2380 C C . GLU A 1 319 ? -16.125 12.109 -13.266 1 97.25 319 GLU A C 1
ATOM 2382 O O . GLU A 1 319 ? -16.562 13.25 -13.414 1 97.25 319 GLU A O 1
ATOM 2387 N N . VAL A 1 320 ? -14.945 11.867 -12.812 1 97 320 VAL A N 1
ATOM 2388 C CA . VAL A 1 320 ? -14.164 12.953 -12.227 1 97 320 VAL A CA 1
ATOM 2389 C C . VAL A 1 320 ? -13.578 13.82 -13.344 1 97 320 VAL A C 1
ATOM 2391 O O . VAL A 1 320 ? -13.234 14.984 -13.117 1 97 320 VAL A O 1
ATOM 2394 N N . SER A 1 321 ? -13.43 13.266 -14.516 1 96.25 321 SER A N 1
ATOM 2395 C CA . SER A 1 321 ? -12.922 14.023 -15.656 1 96.25 321 SER A CA 1
ATOM 2396 C C . SER A 1 321 ? -13.93 15.086 -16.109 1 96.25 321 SER A C 1
ATOM 2398 O O . SER A 1 321 ? -13.57 16.047 -16.797 1 96.25 321 SER A O 1
ATOM 2400 N N . SER A 1 322 ? -15.172 14.953 -15.688 1 96.19 322 SER A N 1
ATOM 2401 C CA . SER A 1 322 ? -16.234 15.844 -16.141 1 96.19 322 SER A CA 1
ATOM 2402 C C . SER A 1 322 ? -16.688 16.781 -15.031 1 96.19 322 SER A C 1
ATOM 2404 O O . SER A 1 322 ? -17.719 17.453 -15.156 1 96.19 322 SER A O 1
ATOM 2406 N N . LEU A 1 323 ? -15.969 16.797 -13.977 1 96.75 323 LEU A N 1
ATOM 2407 C CA . LEU A 1 323 ? -16.359 17.656 -12.867 1 96.75 323 LEU A CA 1
ATOM 2408 C C . LEU A 1 323 ? -16.266 19.141 -13.25 1 96.75 323 LEU A C 1
ATOM 2410 O O . LEU A 1 323 ? -15.289 19.547 -13.883 1 96.75 323 LEU A O 1
ATOM 2414 N N . PRO A 1 324 ? -17.234 19.953 -12.898 1 96.81 324 PRO A N 1
ATOM 2415 C CA . PRO A 1 324 ? -17.188 21.391 -13.18 1 96.81 324 PRO A CA 1
ATOM 2416 C C . PRO A 1 324 ? -16.219 22.125 -12.266 1 96.81 324 PRO A C 1
ATOM 2418 O O . PRO A 1 324 ? -15.852 21.625 -11.195 1 96.81 324 PRO A O 1
ATOM 2421 N N . VAL A 1 325 ? -15.75 23.234 -12.703 1 97.31 325 VAL A N 1
ATOM 2422 C CA . VAL A 1 325 ? -14.898 24.125 -11.922 1 97.31 325 VAL A CA 1
ATOM 2423 C C . VAL A 1 325 ? -15.719 25.328 -11.453 1 97.31 325 VAL A C 1
ATOM 2425 O O . VAL A 1 325 ? -16.438 25.938 -12.242 1 97.31 325 VAL A O 1
ATOM 2428 N N . VAL A 1 326 ? -15.633 25.578 -10.164 1 96.38 326 VAL A N 1
ATOM 2429 C CA . VAL A 1 326 ? -16.344 26.734 -9.617 1 96.38 326 VAL A CA 1
ATOM 2430 C C . VAL A 1 326 ? -15.852 28.016 -10.297 1 96.38 326 VAL A C 1
ATOM 2432 O O . VAL A 1 326 ? -14.672 28.125 -10.625 1 96.38 326 VAL A O 1
ATOM 2435 N N . ASP A 1 327 ? -16.781 28.953 -10.453 1 94.25 327 ASP A N 1
ATOM 2436 C CA . ASP A 1 327 ? -16.422 30.234 -11.062 1 94.25 327 ASP A CA 1
ATOM 2437 C C . ASP A 1 327 ? -15.555 31.062 -10.117 1 94.25 327 ASP A C 1
ATOM 2439 O O . ASP A 1 327 ? -15.844 31.156 -8.922 1 94.25 327 ASP A O 1
ATOM 2443 N N . ALA A 1 328 ? -14.594 31.734 -10.711 1 90.75 328 ALA A N 1
ATOM 2444 C CA . ALA A 1 328 ? -13.672 32.531 -9.93 1 90.75 328 ALA A CA 1
ATOM 2445 C C . ALA A 1 328 ? -14.414 33.625 -9.164 1 90.75 328 ALA A C 1
ATOM 2447 O O . ALA A 1 328 ? -14.008 34 -8.062 1 90.75 328 ALA A O 1
ATOM 2448 N N . SER A 1 329 ? -15.484 34.062 -9.703 1 90.56 329 SER A N 1
ATOM 2449 C CA . SER A 1 329 ? -16.266 35.156 -9.102 1 90.56 329 SER A CA 1
ATOM 2450 C C . SER A 1 329 ? -16.891 34.719 -7.785 1 90.56 329 SER A C 1
ATOM 2452 O O . SER A 1 329 ? -17.188 35.531 -6.926 1 90.56 329 SER A O 1
ATOM 2454 N N . GLU A 1 330 ? -17.016 33.438 -7.625 1 89.19 330 GLU A N 1
ATOM 2455 C CA . GLU A 1 330 ? -17.594 32.875 -6.398 1 89.19 330 GLU A CA 1
ATOM 2456 C C . GLU A 1 330 ? -16.578 32.875 -5.262 1 89.19 330 GLU A C 1
ATOM 2458 O O . GLU A 1 330 ? -16.953 32.719 -4.094 1 89.19 330 GLU A O 1
ATOM 2463 N N . LEU A 1 331 ? -15.383 33.062 -5.602 1 88.75 331 LEU A N 1
ATOM 2464 C CA . LEU A 1 331 ? -14.328 32.938 -4.602 1 88.75 331 LEU A CA 1
ATOM 2465 C C . LEU A 1 331 ? -13.727 34.312 -4.281 1 88.75 331 LEU A C 1
ATOM 2467 O O . LEU A 1 331 ? -12.805 34.406 -3.469 1 88.75 331 LEU A O 1
ATOM 2471 N N . GLN A 1 332 ? -14.016 35.469 -5.066 1 77.62 332 GLN A N 1
ATOM 2472 C CA . GLN A 1 332 ? -13.5 36.812 -4.879 1 77.62 332 GLN A CA 1
ATOM 2473 C C . GLN A 1 332 ? -14.258 37.562 -3.773 1 77.62 332 GLN A C 1
ATOM 2475 O O . GLN A 1 332 ? -13.859 38.625 -3.357 1 77.62 332 GLN A O 1
ATOM 2480 N N . SER A 1 333 ? -14.891 36.938 -2.771 1 54.97 333 SER A N 1
ATOM 2481 C CA . SER A 1 333 ? -15.516 37.906 -1.89 1 54.97 333 SER A CA 1
ATOM 2482 C C . SER A 1 333 ? -14.516 38.5 -0.899 1 54.97 333 SER A C 1
ATOM 2484 O O . SER A 1 333 ? -13.531 37.844 -0.545 1 54.97 333 SER A O 1
ATOM 2486 N N . MET B 1 1 ? -4.133 2.643 29.156 1 37.31 1 MET B N 1
ATOM 2487 C CA . MET B 1 1 ? -3.766 2.75 27.75 1 37.31 1 MET B CA 1
ATOM 2488 C C . MET B 1 1 ? -4.348 1.594 26.953 1 37.31 1 MET B C 1
ATOM 2490 O O . MET B 1 1 ? -4.23 0.434 27.344 1 37.31 1 MET B O 1
ATOM 2494 N N . THR B 1 2 ? -5.375 1.683 26.219 1 53.62 2 THR B N 1
ATOM 2495 C CA . THR B 1 2 ? -6.051 0.604 25.516 1 53.62 2 THR B CA 1
ATOM 2496 C C . THR B 1 2 ? -5.051 -0.245 24.734 1 53.62 2 THR B C 1
ATOM 2498 O O . THR B 1 2 ? -4.129 0.287 24.109 1 53.62 2 THR B O 1
ATOM 2501 N N . VAL B 1 3 ? -5.004 -1.459 25.109 1 66.25 3 VAL B N 1
ATOM 2502 C CA . VAL B 1 3 ? -4.117 -2.422 24.469 1 66.25 3 VAL B CA 1
ATOM 2503 C C . VAL B 1 3 ? -4.289 -2.357 22.953 1 66.25 3 VAL B C 1
ATOM 2505 O O . VAL B 1 3 ? -5.41 -2.439 22.438 1 66.25 3 VAL B O 1
ATOM 2508 N N . PRO B 1 4 ? -3.164 -2.002 22.359 1 80.19 4 PRO B N 1
ATOM 2509 C CA . PRO B 1 4 ? -3.26 -1.938 20.891 1 80.19 4 PRO B CA 1
ATOM 2510 C C . PRO B 1 4 ? -3.812 -3.223 20.281 1 80.19 4 PRO B C 1
ATOM 2512 O O . PRO B 1 4 ? -3.625 -4.309 20.844 1 80.19 4 PRO B O 1
ATOM 2515 N N . PHE B 1 5 ? -4.547 -3.102 19.297 1 89.56 5 PHE B N 1
ATOM 2516 C CA . PHE B 1 5 ? -5.117 -4.227 18.562 1 89.56 5 PHE B CA 1
ATOM 2517 C C . PHE B 1 5 ? -4.02 -5.137 18.031 1 89.56 5 PHE B C 1
ATOM 2519 O O . PHE B 1 5 ? -3.107 -4.684 17.344 1 89.56 5 PHE B O 1
ATOM 2526 N N . ASP B 1 6 ? -4.055 -6.395 18.469 1 93.5 6 ASP B N 1
ATOM 2527 C CA . ASP B 1 6 ? -3.064 -7.363 18 1 93.5 6 ASP B CA 1
ATOM 2528 C C . ASP B 1 6 ? -3.465 -7.945 16.656 1 93.5 6 ASP B C 1
ATOM 2530 O O . ASP B 1 6 ? -4.203 -8.93 16.594 1 93.5 6 ASP B O 1
ATOM 2534 N N . LYS B 1 7 ? -2.855 -7.465 15.617 1 94.25 7 LYS B N 1
ATOM 2535 C CA . LYS B 1 7 ? -3.211 -7.816 14.242 1 94.25 7 LYS B CA 1
ATOM 2536 C C . LYS B 1 7 ? -2.852 -9.266 13.938 1 94.25 7 LYS B C 1
ATOM 2538 O O . LYS B 1 7 ? -3.359 -9.852 12.977 1 94.25 7 LYS B O 1
ATOM 2543 N N . SER B 1 8 ? -1.975 -9.883 14.664 1 91.5 8 SER B N 1
ATOM 2544 C CA . SER B 1 8 ? -1.481 -11.227 14.359 1 91.5 8 SER B CA 1
ATOM 2545 C C . SER B 1 8 ? -2.383 -12.297 14.969 1 91.5 8 SER B C 1
ATOM 2547 O O . SER B 1 8 ? -2.305 -13.469 14.586 1 91.5 8 SER B O 1
ATOM 2549 N N . LYS B 1 9 ? -3.328 -11.883 15.867 1 95 9 LYS B N 1
ATOM 2550 C CA . LYS B 1 9 ? -4.074 -12.906 16.594 1 95 9 LYS B CA 1
ATOM 2551 C C . LYS B 1 9 ? -5.578 -12.711 16.422 1 95 9 LYS B C 1
ATOM 2553 O O . LYS B 1 9 ? -6.363 -13.609 16.734 1 95 9 LYS B O 1
ATOM 2558 N N . ASN B 1 10 ? -5.883 -11.578 15.883 1 97.56 10 ASN B N 1
ATOM 2559 C CA . ASN B 1 10 ? -7.305 -11.242 15.859 1 97.56 10 ASN B CA 1
ATOM 2560 C C . ASN B 1 10 ? -7.727 -10.711 14.492 1 97.56 10 ASN B C 1
ATOM 2562 O O . ASN B 1 10 ? -6.883 -10.328 13.68 1 97.56 10 ASN B O 1
ATOM 2566 N N . VAL B 1 11 ? -9.016 -10.758 14.25 1 98.69 11 VAL B N 1
ATOM 2567 C CA . VAL B 1 11 ? -9.625 -10.148 13.07 1 98.69 11 VAL B CA 1
ATOM 2568 C C . VAL B 1 11 ? -10.195 -8.781 13.438 1 98.69 11 VAL B C 1
ATOM 2570 O O . VAL B 1 11 ? -10.93 -8.648 14.414 1 98.69 11 VAL B O 1
ATOM 2573 N N . ALA B 1 12 ? -9.812 -7.75 12.703 1 98.62 12 ALA B N 1
ATOM 2574 C CA . ALA B 1 12 ? -10.266 -6.391 12.984 1 98.62 12 ALA B CA 1
ATOM 2575 C C . ALA B 1 12 ? -11.75 -6.23 12.68 1 98.62 12 ALA B C 1
ATOM 2577 O O . ALA B 1 12 ? -12.25 -6.766 11.688 1 98.62 12 ALA B O 1
ATOM 2578 N N . GLN B 1 13 ? -12.484 -5.449 13.5 1 98 13 GLN B N 1
ATOM 2579 C CA . GLN B 1 13 ? -13.906 -5.184 13.312 1 98 13 GLN B CA 1
ATOM 2580 C C . GLN B 1 13 ? -14.133 -4.098 12.273 1 98 13 GLN B C 1
ATOM 2582 O O . GLN B 1 13 ? -15.211 -4.008 11.68 1 98 13 GLN B O 1
ATOM 2587 N N . SER B 1 14 ? -13.109 -3.271 12.078 1 97.62 14 SER B N 1
ATOM 2588 C CA . SER B 1 14 ? -13.117 -2.168 11.125 1 97.62 14 SER B CA 1
ATOM 2589 C C . SER B 1 14 ? -11.703 -1.849 10.641 1 97.62 14 SER B C 1
ATOM 2591 O O . SER B 1 14 ? -10.734 -2.055 11.375 1 97.62 14 SER B O 1
ATOM 2593 N N . ILE B 1 15 ? -11.656 -1.383 9.445 1 97.88 15 ILE B N 1
ATOM 2594 C CA . ILE B 1 15 ? -10.352 -1.148 8.828 1 97.88 15 ILE B CA 1
ATOM 2595 C C . ILE B 1 15 ? -9.602 -0.076 9.609 1 97.88 15 ILE B C 1
ATOM 2597 O O . ILE B 1 15 ? -8.367 -0.039 9.594 1 97.88 15 ILE B O 1
ATOM 2601 N N . ASP B 1 16 ? -10.297 0.857 10.297 1 96.19 16 ASP B N 1
ATOM 2602 C CA . ASP B 1 16 ? -9.625 1.905 11.055 1 96.19 16 ASP B CA 1
ATOM 2603 C C . ASP B 1 16 ? -8.789 1.312 12.188 1 96.19 16 ASP B C 1
ATOM 2605 O O . ASP B 1 16 ? -7.824 1.931 12.648 1 96.19 16 ASP B O 1
ATOM 2609 N N . GLN B 1 17 ? -9.086 0.028 12.68 1 97.19 17 GLN B N 1
ATOM 2610 C CA . GLN B 1 17 ? -8.312 -0.648 13.711 1 97.19 17 GLN B CA 1
ATOM 2611 C C . GLN B 1 17 ? -6.938 -1.055 13.195 1 97.19 17 GLN B C 1
ATOM 2613 O O . GLN B 1 17 ? -6.051 -1.409 13.977 1 97.19 17 GLN B O 1
ATOM 2618 N N . LEU B 1 18 ? -6.812 -1.006 11.867 1 97.94 18 LEU B N 1
ATOM 2619 C CA . LEU B 1 18 ? -5.566 -1.453 11.258 1 97.94 18 LEU B CA 1
ATOM 2620 C C . LEU B 1 18 ? -4.605 -0.284 11.07 1 97.94 18 LEU B C 1
ATOM 2622 O O . LEU B 1 18 ? -3.461 -0.478 10.648 1 97.94 18 LEU B O 1
ATOM 2626 N N . ILE B 1 19 ? -5.023 0.961 11.383 1 98.25 19 ILE B N 1
ATOM 2627 C CA . ILE B 1 19 ? -4.18 2.143 11.258 1 98.25 19 ILE B CA 1
ATOM 2628 C C . ILE B 1 19 ? -3.186 2.189 12.414 1 98.25 19 ILE B C 1
ATOM 2630 O O . ILE B 1 19 ? -3.57 2.045 13.578 1 98.25 19 ILE B O 1
ATOM 2634 N N . GLY B 1 20 ? -1.926 2.352 12.141 1 97.56 20 GLY B N 1
ATOM 2635 C CA . GLY B 1 20 ? -0.876 2.414 13.148 1 97.56 20 GLY B CA 1
ATOM 2636 C C . GLY B 1 20 ? -0.163 1.09 13.344 1 97.56 20 GLY B C 1
ATOM 2637 O O . GLY B 1 20 ? -0.219 0.212 12.484 1 97.56 20 GLY B O 1
ATOM 2638 N N . GLN B 1 21 ? 0.741 1.025 14.305 1 97.25 21 GLN B N 1
ATOM 2639 C CA . GLN B 1 21 ? 1.623 -0.113 14.539 1 97.25 21 GLN B CA 1
ATOM 2640 C C . GLN B 1 21 ? 2.371 -0.498 13.266 1 97.25 21 GLN B C 1
ATOM 2642 O O . GLN B 1 21 ? 2.404 -1.672 12.891 1 97.25 21 GLN B O 1
ATOM 2647 N N . THR B 1 22 ? 2.797 0.586 12.594 1 98.38 22 THR B N 1
ATOM 2648 C CA . THR B 1 22 ? 3.531 0.356 11.359 1 98.38 22 THR B CA 1
ATOM 2649 C C . THR B 1 22 ? 4.934 -0.173 11.648 1 98.38 22 THR B C 1
ATOM 2651 O O . THR B 1 22 ? 5.488 0.085 12.719 1 98.38 22 THR B O 1
ATOM 2654 N N . PRO B 1 23 ? 5.543 -0.917 10.727 1 98.56 23 PRO B N 1
ATOM 2655 C CA . PRO B 1 23 ? 6.875 -1.479 10.961 1 98.56 23 PRO B CA 1
ATOM 2656 C C . PRO B 1 23 ? 7.984 -0.436 10.836 1 98.56 23 PRO B C 1
ATOM 2658 O O . PRO B 1 23 ? 7.723 0.71 10.461 1 98.56 23 PRO B O 1
ATOM 2661 N N . ALA B 1 24 ? 9.125 -0.817 11.281 1 98.88 24 ALA B N 1
ATOM 2662 C CA . ALA B 1 24 ? 10.352 -0.046 11.094 1 98.88 24 ALA B CA 1
ATOM 2663 C C . ALA B 1 24 ? 11.43 -0.887 10.414 1 98.88 24 ALA B C 1
ATOM 2665 O O . ALA B 1 24 ? 11.414 -2.117 10.508 1 98.88 24 ALA B O 1
ATOM 2666 N N . LEU B 1 25 ? 12.289 -0.227 9.711 1 98.88 25 LEU B N 1
ATOM 2667 C CA . LEU B 1 25 ? 13.305 -0.883 8.898 1 98.88 25 LEU B CA 1
ATOM 2668 C C . LEU B 1 25 ? 14.656 -0.196 9.062 1 98.88 25 LEU B C 1
ATOM 2670 O O . LEU B 1 25 ? 14.75 1.032 9 1 98.88 25 LEU B O 1
ATOM 2674 N N . TYR B 1 26 ? 15.688 -0.971 9.328 1 98.81 26 TYR B N 1
ATOM 2675 C CA . TYR B 1 26 ? 17.031 -0.398 9.258 1 98.81 26 TYR B CA 1
ATOM 2676 C C . TYR B 1 26 ? 17.422 -0.093 7.82 1 98.81 26 TYR B C 1
ATOM 2678 O O . TYR B 1 26 ? 17.156 -0.886 6.914 1 98.81 26 TYR B O 1
ATOM 2686 N N . LEU B 1 27 ? 17.953 1.082 7.605 1 98.81 27 LEU B N 1
ATOM 2687 C CA . LEU B 1 27 ? 18.609 1.376 6.332 1 98.81 27 LEU B CA 1
ATOM 2688 C C . LEU B 1 27 ? 20.016 0.805 6.301 1 98.81 27 LEU B C 1
ATOM 2690 O O . LEU B 1 27 ? 20.891 1.23 7.066 1 98.81 27 LEU B O 1
ATOM 2694 N N . HIS B 1 28 ? 20.328 -0.102 5.355 1 97.94 28 HIS B N 1
ATOM 2695 C CA . HIS B 1 28 ? 21.641 -0.756 5.359 1 97.94 28 HIS B CA 1
ATOM 2696 C C . HIS B 1 28 ? 22.438 -0.407 4.109 1 97.94 28 HIS B C 1
ATOM 2698 O O . HIS B 1 28 ? 23.484 0.241 4.195 1 97.94 28 HIS B O 1
ATOM 2704 N N . LYS B 1 29 ? 21.922 -0.708 2.986 1 97.81 29 LYS B N 1
ATOM 2705 C CA . LYS B 1 29 ? 22.703 -0.655 1.755 1 97.81 29 LYS B CA 1
ATOM 2706 C C . LYS B 1 29 ? 23.031 0.786 1.373 1 97.81 29 LYS B C 1
ATOM 2708 O O . LYS B 1 29 ? 24.125 1.071 0.884 1 97.81 29 LYS B O 1
ATOM 2713 N N . LEU B 1 30 ? 22.094 1.697 1.567 1 98.31 30 LEU B N 1
ATOM 2714 C CA . LEU B 1 30 ? 22.344 3.088 1.201 1 98.31 30 LEU B CA 1
ATOM 2715 C C . LEU B 1 30 ? 23.078 3.822 2.316 1 98.31 30 LEU B C 1
ATOM 2717 O O . LEU B 1 30 ? 23.578 4.926 2.107 1 98.31 30 LEU B O 1
ATOM 2721 N N . ASN B 1 31 ? 23.094 3.322 3.508 1 98.69 31 ASN B N 1
ATOM 2722 C CA . ASN B 1 31 ? 23.75 3.945 4.645 1 98.69 31 ASN B CA 1
ATOM 2723 C C . ASN B 1 31 ? 25.219 3.523 4.734 1 98.69 31 ASN B C 1
ATOM 2725 O O . ASN B 1 31 ? 25.531 2.416 5.18 1 98.69 31 ASN B O 1
ATOM 2729 N N . HIS B 1 32 ? 26.109 4.395 4.352 1 98.19 32 HIS B N 1
ATOM 2730 C CA . HIS B 1 32 ? 27.531 4.094 4.414 1 98.19 32 HIS B CA 1
ATOM 2731 C C . HIS B 1 32 ? 28.188 4.77 5.617 1 98.19 32 HIS B C 1
ATOM 2733 O O . HIS B 1 32 ? 29.406 4.938 5.652 1 98.19 32 HIS B O 1
ATOM 2739 N N . THR B 1 33 ? 27.375 5.238 6.512 1 98.5 33 THR B N 1
ATOM 2740 C CA . THR B 1 33 ? 27.875 5.918 7.699 1 98.5 33 THR B CA 1
ATOM 2741 C C . THR B 1 33 ? 27.953 4.957 8.883 1 98.5 33 THR B C 1
ATOM 2743 O O . THR B 1 33 ? 27.609 3.783 8.758 1 98.5 33 THR B O 1
ATOM 2746 N N . LYS B 1 34 ? 28.438 5.453 10.016 1 98.25 34 LYS B N 1
ATOM 2747 C CA . LYS B 1 34 ? 28.594 4.629 11.211 1 98.25 34 LYS B CA 1
ATOM 2748 C C . LYS B 1 34 ? 27.375 4.77 12.133 1 98.25 34 LYS B C 1
ATOM 2750 O O . LYS B 1 34 ? 27.328 4.145 13.195 1 98.25 34 LYS B O 1
ATOM 2755 N N . ALA B 1 35 ? 26.406 5.594 11.727 1 98.75 35 ALA B N 1
ATOM 2756 C CA . ALA B 1 35 ? 25.156 5.715 12.469 1 98.75 35 ALA B CA 1
ATOM 2757 C C . ALA B 1 35 ? 24.156 4.629 12.055 1 98.75 35 ALA B C 1
ATOM 2759 O O . ALA B 1 35 ? 24.297 4.02 10.992 1 98.75 35 ALA B O 1
ATOM 2760 N N . LYS B 1 36 ? 23.297 4.266 12.977 1 98.75 36 LYS B N 1
ATOM 2761 C CA . LYS B 1 36 ? 22.125 3.459 12.617 1 98.75 36 LYS B CA 1
ATOM 2762 C C . LYS B 1 36 ? 20.969 4.34 12.148 1 98.75 36 LYS B C 1
ATOM 2764 O O . LYS B 1 36 ? 20.609 5.309 12.82 1 98.75 36 LYS B O 1
ATOM 2769 N N . ILE B 1 37 ? 20.5 4.09 11 1 98.94 37 ILE B N 1
ATOM 2770 C CA . ILE B 1 37 ? 19.344 4.828 10.484 1 98.94 37 ILE B CA 1
ATOM 2771 C C . ILE B 1 37 ? 18.125 3.91 10.438 1 98.94 37 ILE B C 1
ATOM 2773 O O . ILE B 1 37 ? 18.172 2.836 9.836 1 98.94 37 ILE B O 1
ATOM 2777 N N . VAL B 1 38 ? 17.062 4.312 11.117 1 98.94 38 VAL B N 1
ATOM 2778 C CA . VAL B 1 38 ? 15.812 3.566 11.195 1 98.94 38 VAL B CA 1
ATOM 2779 C C . VAL B 1 38 ? 14.719 4.312 10.438 1 98.94 38 VAL B C 1
ATOM 2781 O O . VAL B 1 38 ? 14.508 5.508 10.648 1 98.94 38 VAL B O 1
ATOM 2784 N N . LEU B 1 39 ? 14.07 3.619 9.516 1 98.94 39 LEU B N 1
ATOM 2785 C CA . LEU B 1 39 ? 12.938 4.145 8.758 1 98.94 39 LEU B CA 1
ATOM 2786 C C . LEU B 1 39 ? 11.617 3.664 9.352 1 98.94 39 LEU B C 1
ATOM 2788 O O . LEU B 1 39 ? 11.336 2.465 9.359 1 98.94 39 LEU B O 1
ATOM 2792 N N . LYS B 1 40 ? 10.867 4.559 9.992 1 99 40 LYS B N 1
ATOM 2793 C CA . LYS B 1 40 ? 9.5 4.223 10.375 1 99 40 LYS B CA 1
ATOM 2794 C C . LYS B 1 40 ? 8.586 4.184 9.148 1 99 40 LYS B C 1
ATOM 2796 O O . LYS B 1 40 ? 8.367 5.207 8.5 1 99 40 LYS B O 1
ATOM 2801 N N . MET B 1 41 ? 7.992 3.035 8.836 1 98.88 41 MET B N 1
ATOM 2802 C CA . MET B 1 41 ? 7.352 2.76 7.551 1 98.88 41 MET B CA 1
ATOM 2803 C C . MET B 1 41 ? 5.867 3.121 7.594 1 98.88 41 MET B C 1
ATOM 2805 O O . MET B 1 41 ? 5.008 2.258 7.406 1 98.88 41 MET B O 1
ATOM 2809 N N . GLU B 1 42 ? 5.59 4.375 7.656 1 98.88 42 GLU B N 1
ATOM 2810 C CA . GLU B 1 42 ? 4.211 4.848 7.734 1 98.88 42 GLU B CA 1
ATOM 2811 C C . GLU B 1 42 ? 3.473 4.621 6.418 1 98.88 42 GLU B C 1
ATOM 2813 O O . GLU B 1 42 ? 2.242 4.629 6.379 1 98.88 42 GLU B O 1
ATOM 2818 N N . CYS B 1 43 ? 4.211 4.367 5.305 1 98.75 43 CYS B N 1
ATOM 2819 C CA . CYS B 1 43 ? 3.627 4.023 4.012 1 98.75 43 CYS B CA 1
ATOM 2820 C C . CYS B 1 43 ? 2.896 2.688 4.082 1 98.75 43 CYS B C 1
ATOM 2822 O O . CYS B 1 43 ? 2.143 2.34 3.172 1 98.75 43 CYS B O 1
ATOM 2824 N N . GLU B 1 44 ? 3.012 1.947 5.203 1 98.5 44 GLU B N 1
ATOM 2825 C CA . GLU B 1 44 ? 2.383 0.635 5.324 1 98.5 44 GLU B CA 1
ATOM 2826 C C . GLU B 1 44 ? 1.084 0.715 6.121 1 98.5 44 GLU B C 1
ATOM 2828 O O . GLU B 1 44 ? 0.568 -0.305 6.582 1 98.5 44 GLU B O 1
ATOM 2833 N N . ASN B 1 45 ? 0.541 1.911 6.309 1 98.69 45 ASN B N 1
ATOM 2834 C CA . ASN B 1 45 ? -0.846 2.053 6.738 1 98.69 45 ASN B CA 1
ATOM 2835 C C . ASN B 1 45 ? -1.819 1.605 5.652 1 98.69 45 ASN B C 1
ATOM 2837 O O . ASN B 1 45 ? -1.438 1.47 4.488 1 98.69 45 ASN B O 1
ATOM 2841 N N . PRO B 1 46 ? -3.109 1.37 5.965 1 98.12 46 PRO B N 1
ATOM 2842 C CA . PRO B 1 46 ? -4.074 0.782 5.031 1 98.12 46 PRO B CA 1
ATOM 2843 C C . PRO B 1 46 ? -4.215 1.591 3.744 1 98.12 46 PRO B C 1
ATOM 2845 O O . PRO B 1 46 ? -4.363 1.016 2.662 1 98.12 46 PRO B O 1
ATOM 2848 N N . MET B 1 47 ? -4.145 2.914 3.857 1 98.25 47 MET B N 1
ATOM 2849 C CA . MET B 1 47 ? -4.258 3.742 2.66 1 98.25 47 MET B CA 1
ATOM 2850 C C . MET B 1 47 ? -2.893 4.277 2.236 1 98.25 47 MET B C 1
ATOM 2852 O O . MET B 1 47 ? -2.807 5.297 1.555 1 98.25 47 MET B O 1
ATOM 2856 N N . ALA B 1 48 ? -1.823 3.652 2.773 1 98.38 48 ALA B N 1
ATOM 2857 C CA . ALA B 1 48 ? -0.448 3.725 2.287 1 98.38 48 ALA B CA 1
ATOM 2858 C C . ALA B 1 48 ? 0.167 5.09 2.58 1 98.38 48 ALA B C 1
ATOM 2860 O O . ALA B 1 48 ? 0.906 5.633 1.756 1 98.38 48 ALA B O 1
ATOM 2861 N N . SER B 1 49 ? -0.169 5.734 3.742 1 98.44 49 SER B N 1
ATOM 2862 C CA . SER B 1 49 ? 0.483 6.996 4.082 1 98.44 49 SER B CA 1
ATOM 2863 C C . SER B 1 49 ? 0.392 7.281 5.578 1 98.44 49 SER B C 1
ATOM 2865 O O . SER B 1 49 ? -0.414 6.668 6.281 1 98.44 49 SER B O 1
ATOM 2867 N N . VAL B 1 50 ? 1.167 8.211 6.027 1 98.81 50 VAL B N 1
ATOM 2868 C CA . VAL B 1 50 ? 1.211 8.648 7.418 1 98.81 50 VAL B CA 1
ATOM 2869 C C . VAL B 1 50 ? -0.083 9.383 7.77 1 98.81 50 VAL B C 1
ATOM 2871 O O . VAL B 1 50 ? -0.486 9.414 8.938 1 98.81 50 VAL B O 1
ATOM 2874 N N . LYS B 1 51 ? -0.825 9.883 6.719 1 98.81 51 LYS B N 1
ATOM 2875 C CA . LYS B 1 51 ? -1.997 10.727 6.961 1 98.81 51 LYS B CA 1
ATOM 2876 C C . LYS B 1 51 ? -3.201 9.883 7.371 1 98.81 51 LYS B C 1
ATOM 2878 O O . LYS B 1 51 ? -4.195 10.406 7.867 1 98.81 51 LYS B O 1
ATOM 2883 N N . ASP B 1 52 ? -3.094 8.539 7.203 1 98.75 52 ASP B N 1
ATOM 2884 C CA . ASP B 1 52 ? -4.129 7.676 7.762 1 98.75 52 ASP B CA 1
ATOM 2885 C C . ASP B 1 52 ? -4.348 7.969 9.242 1 98.75 52 ASP B C 1
ATOM 2887 O O . ASP B 1 52 ? -5.484 7.977 9.719 1 98.75 52 ASP B O 1
ATOM 2891 N N . ARG B 1 53 ? -3.234 8.227 9.93 1 98.81 53 ARG B N 1
ATOM 2892 C CA . ARG B 1 53 ? -3.311 8.508 11.359 1 98.81 53 ARG B CA 1
ATOM 2893 C C . ARG B 1 53 ? -4.055 9.812 11.625 1 98.81 53 ARG B C 1
ATOM 2895 O O . ARG B 1 53 ? -4.879 9.883 12.539 1 98.81 53 ARG B O 1
ATOM 2902 N N . LEU B 1 54 ? -3.732 10.82 10.844 1 98.75 54 LEU B N 1
ATOM 2903 C CA . LEU B 1 54 ? -4.379 12.117 11.008 1 98.75 54 LEU B CA 1
ATOM 2904 C C . LEU B 1 54 ? -5.883 12.008 10.781 1 98.75 54 LEU B C 1
ATOM 2906 O O . LEU B 1 54 ? -6.676 12.469 11.609 1 98.75 54 LEU B O 1
ATOM 2910 N N . GLY B 1 55 ? -6.27 11.422 9.602 1 98.62 55 GLY B N 1
ATOM 2911 C CA . GLY B 1 55 ? -7.688 11.219 9.359 1 98.62 55 GLY B CA 1
ATOM 2912 C C . GLY B 1 55 ? -8.391 10.477 10.484 1 98.62 55 GLY B C 1
ATOM 2913 O O . GLY B 1 55 ? -9.461 10.898 10.938 1 98.62 55 GLY B O 1
ATOM 2914 N N . PHE B 1 56 ? -7.758 9.422 10.977 1 98.62 56 PHE B N 1
ATOM 2915 C CA . PHE B 1 56 ? -8.32 8.633 12.07 1 98.62 56 PHE B CA 1
ATOM 2916 C C . PHE B 1 56 ? -8.516 9.492 13.312 1 98.62 56 PHE B C 1
ATOM 2918 O O . PHE B 1 56 ? -9.578 9.461 13.938 1 98.62 56 PHE B O 1
ATOM 2925 N N . ALA B 1 57 ? -7.504 10.227 13.68 1 98.62 57 ALA B N 1
ATOM 2926 C CA . ALA B 1 57 ? -7.551 11.055 14.883 1 98.62 57 ALA B CA 1
ATOM 2927 C C . ALA B 1 57 ? -8.656 12.102 14.789 1 98.62 57 ALA B C 1
ATOM 2929 O O . ALA B 1 57 ? -9.352 12.367 15.773 1 98.62 57 ALA B O 1
ATOM 2930 N N . ILE B 1 58 ? -8.766 12.734 13.602 1 98.5 58 ILE B N 1
ATOM 2931 C CA . ILE B 1 58 ? -9.789 13.758 13.414 1 98.5 58 ILE B CA 1
ATOM 2932 C C . ILE B 1 58 ? -11.164 13.172 13.703 1 98.5 58 ILE B C 1
ATOM 2934 O O . ILE B 1 58 ? -11.922 13.703 14.516 1 98.5 58 ILE B O 1
ATOM 2938 N N . TYR B 1 59 ? -11.531 12.031 13.086 1 98.31 59 TYR B N 1
ATOM 2939 C CA . TYR B 1 59 ? -12.844 11.43 13.289 1 98.31 59 TYR B CA 1
ATOM 2940 C C . TYR B 1 59 ? -13 10.945 14.727 1 98.31 59 TYR B C 1
ATOM 2942 O O . TYR B 1 59 ? -14.008 11.242 15.383 1 98.31 59 TYR B O 1
ATOM 2950 N N . ASP B 1 60 ? -12.023 10.203 15.234 1 97.5 60 ASP B N 1
ATOM 2951 C CA . ASP B 1 60 ? -12.117 9.562 16.547 1 97.5 60 ASP B CA 1
ATOM 2952 C C . ASP B 1 60 ? -12.266 10.602 17.656 1 97.5 60 ASP B C 1
ATOM 2954 O O . ASP B 1 60 ? -13.148 10.492 18.5 1 97.5 60 ASP B O 1
ATOM 2958 N N . LYS B 1 61 ? -11.406 11.617 17.641 1 97.62 61 LYS B N 1
ATOM 2959 C CA . LYS B 1 61 ? -11.383 12.602 18.719 1 97.62 61 LYS B CA 1
ATOM 2960 C C . LYS B 1 61 ? -12.523 13.609 18.562 1 97.62 61 LYS B C 1
ATOM 2962 O O . LYS B 1 61 ? -13.117 14.039 19.547 1 97.62 61 LYS B O 1
ATOM 2967 N N . ALA B 1 62 ? -12.758 14.031 17.297 1 97.38 62 ALA B N 1
ATOM 2968 C CA . ALA B 1 62 ? -13.836 14.992 17.062 1 97.38 62 ALA B CA 1
ATOM 2969 C C . ALA B 1 62 ? -15.195 14.383 17.438 1 97.38 62 ALA B C 1
ATOM 2971 O O . ALA B 1 62 ? -16.078 15.078 17.953 1 97.38 62 ALA B O 1
ATOM 2972 N N . GLU B 1 63 ? -15.43 13.07 17.172 1 97.38 63 GLU B N 1
ATOM 2973 C CA . GLU B 1 63 ? -16.641 12.391 17.594 1 97.38 63 GLU B CA 1
ATOM 2974 C C . GLU B 1 63 ? -16.766 12.367 19.109 1 97.38 63 GLU B C 1
ATOM 2976 O O . GLU B 1 63 ? -17.828 12.688 19.656 1 97.38 63 GLU B O 1
ATOM 2981 N N . LYS B 1 64 ? -15.688 12.016 19.75 1 97.38 64 LYS B N 1
ATOM 2982 C CA . LYS B 1 64 ? -15.68 11.922 21.203 1 97.38 64 LYS B CA 1
ATOM 2983 C C . LYS B 1 64 ? -15.969 13.273 21.844 1 97.38 64 LYS B C 1
ATOM 2985 O O . LYS B 1 64 ? -16.609 13.336 22.906 1 97.38 64 LYS B O 1
ATOM 2990 N N . GLU B 1 65 ? -15.539 14.336 21.141 1 97.62 65 GLU B N 1
ATOM 2991 C CA . GLU B 1 65 ? -15.719 15.68 21.688 1 97.62 65 GLU B CA 1
ATOM 2992 C C . GLU B 1 65 ? -17.031 16.297 21.203 1 97.62 65 GLU B C 1
ATOM 2994 O O . GLU B 1 65 ? -17.344 17.438 21.547 1 97.62 65 GLU B O 1
ATOM 2999 N N . GLY B 1 66 ? -17.781 15.609 20.359 1 96.88 66 GLY B N 1
ATOM 3000 C CA . GLY B 1 66 ? -19.094 16.047 19.906 1 96.88 66 GLY B CA 1
ATOM 3001 C C . GLY B 1 66 ? -19 17.062 18.766 1 96.88 66 GLY B C 1
ATOM 3002 O O . GLY B 1 66 ? -20.016 17.672 18.406 1 96.88 66 GLY B O 1
ATOM 3003 N N . LYS B 1 67 ? -17.859 17.203 18.219 1 96.75 67 LYS B N 1
ATOM 3004 C CA . LYS B 1 67 ? -17.672 18.141 17.125 1 96.75 67 LYS B CA 1
ATOM 3005 C C . LYS B 1 67 ? -18.125 17.547 15.797 1 96.75 67 LYS B C 1
ATOM 3007 O O . LYS B 1 67 ? -18.562 18.266 14.898 1 96.75 67 LYS B O 1
ATOM 3012 N N . LEU B 1 68 ? -17.969 16.219 15.703 1 97.88 68 LEU B N 1
ATOM 3013 C CA . LEU B 1 68 ? -18.5 15.469 14.578 1 97.88 68 LEU B CA 1
ATOM 3014 C C . LEU B 1 68 ? -19.609 14.523 15.039 1 97.88 68 LEU B C 1
ATOM 3016 O O . LEU B 1 68 ? -19.438 13.789 16.016 1 97.88 68 LEU B O 1
ATOM 3020 N N . ILE B 1 69 ? -20.688 14.633 14.367 1 96.69 69 ILE B N 1
ATOM 3021 C CA . ILE B 1 69 ? -21.828 13.773 14.656 1 96.69 69 ILE B CA 1
ATOM 3022 C C . ILE B 1 69 ? -22.109 12.867 13.461 1 96.69 69 ILE B C 1
ATOM 3024 O O . ILE B 1 69 ? -22.484 13.344 12.383 1 96.69 69 ILE B O 1
ATOM 3028 N N . PRO B 1 70 ? -21.922 11.555 13.648 1 92.06 70 PRO B N 1
ATOM 3029 C CA . PRO B 1 70 ? -22.172 10.625 12.547 1 92.06 70 PRO B CA 1
ATOM 3030 C C . PRO B 1 70 ? -23.562 10.781 11.938 1 92.06 70 PRO B C 1
ATOM 3032 O O . PRO B 1 70 ? -24.547 10.891 12.672 1 92.06 70 PRO B O 1
ATOM 3035 N N . GLY B 1 71 ? -23.641 10.828 10.656 1 89.94 71 GLY B N 1
ATOM 3036 C CA . GLY B 1 71 ? -24.922 10.922 9.953 1 89.94 71 GLY B CA 1
ATOM 3037 C C . G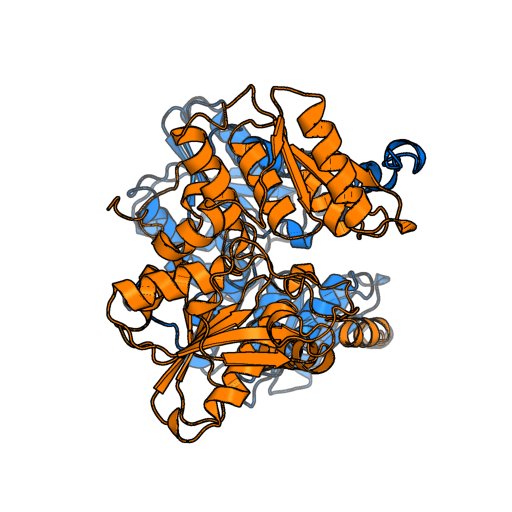LY B 1 71 ? -25.406 12.352 9.797 1 89.94 71 GLY B C 1
ATOM 3038 O O . GLY B 1 71 ? -26.375 12.609 9.078 1 89.94 71 GLY B O 1
ATOM 3039 N N . LYS B 1 72 ? -24.734 13.242 10.414 1 95.62 72 LYS B N 1
ATOM 3040 C CA . LYS B 1 72 ? -25.188 14.633 10.383 1 95.62 72 LYS B CA 1
ATOM 3041 C C . LYS B 1 72 ? -24.094 15.555 9.867 1 95.62 72 LYS B C 1
ATOM 3043 O O . LYS B 1 72 ? -24.312 16.328 8.938 1 95.62 72 LYS B O 1
ATOM 3048 N N . SER B 1 73 ? -23 15.445 10.469 1 98.25 73 SER B N 1
ATOM 3049 C CA . SER B 1 73 ? -21.922 16.359 10.156 1 98.25 73 SER B CA 1
ATOM 3050 C C . SER B 1 73 ? -21.344 16.094 8.766 1 98.25 73 SER B C 1
ATOM 3052 O O . SER B 1 73 ? -21.375 14.961 8.289 1 98.25 73 SER B O 1
ATOM 3054 N N . ILE B 1 74 ? -20.891 17.156 8.117 1 98.62 74 ILE B N 1
ATOM 3055 C CA . ILE B 1 74 ? -20.156 17.109 6.859 1 98.62 74 ILE B CA 1
ATOM 3056 C C . ILE B 1 74 ? -18.703 17.5 7.105 1 98.62 74 ILE B C 1
ATOM 3058 O O . ILE B 1 74 ? -18.422 18.547 7.691 1 98.62 74 ILE B O 1
ATOM 3062 N N . VAL B 1 75 ? -17.812 16.656 6.75 1 98.81 75 VAL B N 1
ATOM 3063 C CA . VAL B 1 75 ? -16.391 16.953 6.914 1 98.81 75 VAL B CA 1
ATOM 3064 C C . VAL B 1 75 ? -15.867 17.656 5.66 1 98.81 75 VAL B C 1
ATOM 3066 O O . VAL B 1 75 ? -16.031 17.141 4.547 1 98.81 75 VAL B O 1
ATOM 3069 N N . VAL B 1 76 ? -15.227 18.828 5.801 1 98.88 76 VAL B N 1
ATOM 3070 C CA . VAL B 1 76 ? -14.734 19.625 4.684 1 98.88 76 VAL B CA 1
ATOM 3071 C C . VAL B 1 76 ? -13.234 19.875 4.844 1 98.88 76 VAL B C 1
ATOM 3073 O O . VAL B 1 76 ? -12.75 20.094 5.953 1 98.88 76 VAL B O 1
ATOM 3076 N N . GLU B 1 77 ? -12.508 19.766 3.814 1 98.75 77 GLU B N 1
ATOM 3077 C CA . GLU B 1 77 ? -11.086 20.094 3.834 1 98.75 77 GLU B CA 1
ATOM 3078 C C . GLU B 1 77 ? -10.602 20.5 2.449 1 98.75 77 GLU B C 1
ATOM 3080 O O . GLU B 1 77 ? -11.148 20.078 1.435 1 98.75 77 GLU B O 1
ATOM 3085 N N . SER B 1 78 ? -9.648 21.453 2.432 1 97.62 78 SER B N 1
ATOM 3086 C CA . SER B 1 78 ? -8.875 21.719 1.221 1 97.62 78 SER B CA 1
ATOM 3087 C C . SER B 1 78 ? -7.613 20.875 1.174 1 97.62 78 SER B C 1
ATOM 3089 O O . SER B 1 78 ? -6.723 21.031 2.008 1 97.62 78 SER B O 1
ATOM 3091 N N . SER B 1 79 ? -7.598 19.906 0.326 1 93 79 SER B N 1
ATOM 3092 C CA . SER B 1 79 ? -6.457 19 0.217 1 93 79 SER B CA 1
ATOM 3093 C C . SER B 1 79 ? -6.422 18.312 -1.143 1 93 79 SER B C 1
ATOM 3095 O O . SER B 1 79 ? -7.469 17.953 -1.687 1 93 79 SER B O 1
ATOM 3097 N N . SER B 1 80 ? -5.273 18.219 -1.659 1 82.81 80 SER B N 1
ATOM 3098 C CA . SER B 1 80 ? -5.121 17.469 -2.898 1 82.81 80 SER B CA 1
ATOM 3099 C C . SER B 1 80 ? -4.285 16.203 -2.682 1 82.81 80 SER B C 1
ATOM 3101 O O . SER B 1 80 ? -3.869 15.555 -3.645 1 82.81 80 SER B O 1
ATOM 3103 N N . GLY B 1 81 ? -4.016 15.867 -1.48 1 92.44 81 GLY B N 1
ATOM 3104 C CA . GLY B 1 81 ? -3.061 14.797 -1.244 1 92.44 81 GLY B CA 1
ATOM 3105 C C . GLY B 1 81 ? -3.568 13.742 -0.276 1 92.44 81 GLY B C 1
ATOM 3106 O O . GLY B 1 81 ? -4.746 13.383 -0.308 1 92.44 81 GLY B O 1
ATOM 3107 N N . ASN B 1 82 ? -2.678 13.211 0.517 1 97.25 82 ASN B N 1
ATOM 3108 C CA . ASN B 1 82 ? -2.902 12.047 1.358 1 97.25 82 ASN B CA 1
ATOM 3109 C C . ASN B 1 82 ? -3.896 12.344 2.477 1 97.25 82 ASN B C 1
ATOM 3111 O O . ASN B 1 82 ? -4.645 11.453 2.898 1 97.25 82 ASN B O 1
ATOM 3115 N N . THR B 1 83 ? -3.953 13.602 2.938 1 98.25 83 THR B N 1
ATOM 3116 C CA . THR B 1 83 ? -4.941 13.945 3.953 1 98.25 83 THR B CA 1
ATOM 3117 C C . THR B 1 83 ? -6.355 13.789 3.402 1 98.25 83 THR B C 1
ATOM 3119 O O . THR B 1 83 ? -7.227 13.211 4.062 1 98.25 83 THR B O 1
ATOM 3122 N N . GLY B 1 84 ? -6.594 14.367 2.203 1 98.31 84 GLY B N 1
ATOM 3123 C CA . GLY B 1 84 ? -7.898 14.211 1.578 1 98.31 84 GLY B CA 1
ATOM 3124 C C . GLY B 1 84 ? -8.312 12.766 1.415 1 98.31 84 GLY B C 1
ATOM 3125 O O . GLY B 1 84 ? -9.461 12.406 1.696 1 98.31 84 GLY B O 1
ATOM 3126 N N . VAL B 1 85 ? -7.395 11.938 1 1 98.25 85 VAL B N 1
ATOM 3127 C CA . VAL B 1 85 ? -7.664 10.516 0.792 1 98.25 85 VAL B CA 1
ATOM 3128 C C . VAL B 1 85 ? -8.039 9.859 2.119 1 98.25 85 VAL B C 1
ATOM 3130 O O . VAL B 1 85 ? -9 9.086 2.189 1 98.25 85 VAL B O 1
ATOM 3133 N N . SER B 1 86 ? -7.285 10.164 3.148 1 98.62 86 SER B N 1
ATOM 3134 C CA . SER B 1 86 ? -7.539 9.594 4.469 1 98.62 86 SER B CA 1
ATOM 3135 C C . SER B 1 86 ? -8.914 9.992 4.984 1 98.62 86 SER B C 1
ATOM 3137 O O . SER B 1 86 ? -9.648 9.156 5.516 1 98.62 86 SER B O 1
ATOM 3139 N N . LEU B 1 87 ? -9.266 11.266 4.816 1 98.75 87 LEU B N 1
ATOM 3140 C CA . LEU B 1 87 ? -10.562 11.758 5.254 1 98.75 87 LEU B CA 1
ATOM 3141 C C . LEU B 1 87 ? -11.688 11.086 4.469 1 98.75 87 LEU B C 1
ATOM 3143 O O . LEU B 1 87 ? -12.695 10.664 5.047 1 98.75 87 LEU B O 1
ATOM 3147 N N . ALA B 1 88 ? -11.516 11.008 3.162 1 98.69 88 ALA B N 1
ATOM 3148 C CA . ALA B 1 88 ? -12.516 10.367 2.316 1 98.69 88 ALA B CA 1
ATOM 3149 C C . ALA B 1 88 ? -12.695 8.898 2.691 1 98.69 88 ALA B C 1
ATOM 3151 O O . ALA B 1 88 ? -13.82 8.422 2.836 1 98.69 88 ALA B O 1
ATOM 3152 N N . HIS B 1 89 ? -11.594 8.211 2.895 1 98.62 89 HIS B N 1
ATOM 3153 C CA . HIS B 1 89 ? -11.586 6.793 3.221 1 98.62 89 HIS B CA 1
ATOM 3154 C C . HIS B 1 89 ? -12.32 6.523 4.527 1 98.62 89 HIS B C 1
ATOM 3156 O O . HIS B 1 89 ? -13.234 5.695 4.574 1 98.62 89 HIS B O 1
ATOM 3162 N N . LEU B 1 90 ? -11.984 7.223 5.559 1 98.31 90 LEU B N 1
ATOM 3163 C CA . LEU B 1 90 ? -12.547 6.984 6.883 1 98.31 90 LEU B CA 1
ATOM 3164 C C . LEU B 1 90 ? -13.969 7.539 6.977 1 98.31 90 LEU B C 1
ATOM 3166 O O . LEU B 1 90 ? -14.805 6.996 7.695 1 98.31 90 LEU B O 1
ATOM 3170 N N . GLY B 1 91 ? -14.195 8.641 6.238 1 97.94 91 GLY B N 1
ATOM 3171 C CA . GLY B 1 91 ? -15.562 9.133 6.164 1 97.94 91 GLY B CA 1
ATOM 3172 C C . GLY B 1 91 ? -16.531 8.117 5.602 1 97.94 91 GLY B C 1
ATOM 3173 O O . GLY B 1 91 ? -17.656 7.984 6.098 1 97.94 91 GLY B O 1
ATOM 3174 N N . ALA B 1 92 ? -16.109 7.398 4.566 1 96.38 92 ALA B N 1
ATOM 3175 C CA . ALA B 1 92 ? -16.953 6.375 3.953 1 96.38 92 ALA B CA 1
ATOM 3176 C C . ALA B 1 92 ? -17.328 5.293 4.961 1 96.38 92 ALA B C 1
ATOM 3178 O O . ALA B 1 92 ? -18.469 4.852 5.012 1 96.38 92 ALA B O 1
ATOM 3179 N N . ILE B 1 93 ? -16.438 4.871 5.805 1 95.06 93 ILE B N 1
ATOM 3180 C CA . ILE B 1 93 ? -16.609 3.764 6.738 1 95.06 93 ILE B CA 1
ATOM 3181 C C . ILE B 1 93 ? -17.453 4.219 7.93 1 95.06 93 ILE B C 1
ATOM 3183 O O . ILE B 1 93 ? -18.219 3.434 8.5 1 95.06 93 ILE B O 1
ATOM 3187 N N . ARG B 1 94 ? -17.312 5.504 8.242 1 95.31 94 ARG B N 1
ATOM 3188 C CA . ARG B 1 94 ? -17.953 6.016 9.453 1 95.31 94 ARG B CA 1
ATOM 3189 C C . ARG B 1 94 ? -19.281 6.688 9.125 1 95.31 94 ARG B C 1
ATOM 3191 O O . ARG B 1 94 ? -20 7.121 10.031 1 95.31 94 ARG B O 1
ATOM 3198 N N . GLY B 1 95 ? -19.578 6.812 7.828 1 94.38 95 GLY B N 1
ATOM 3199 C CA . GLY B 1 95 ? -20.875 7.301 7.406 1 94.38 95 GLY B CA 1
ATOM 3200 C C . GLY B 1 95 ? -20.953 8.812 7.324 1 94.38 95 GLY B C 1
ATOM 3201 O O . GLY B 1 95 ? -21.984 9.406 7.648 1 94.38 95 GLY B O 1
ATOM 3202 N N . TYR B 1 96 ? -19.891 9.5 7 1 97.75 96 TYR B N 1
ATOM 3203 C CA . TYR B 1 96 ? -19.859 10.945 6.863 1 97.75 96 TYR B CA 1
ATOM 3204 C C . TYR B 1 96 ? -19.891 11.352 5.395 1 97.75 96 TYR B C 1
ATOM 3206 O O . TYR B 1 96 ? -19.281 10.688 4.547 1 97.75 96 TYR B O 1
ATOM 3214 N N . LYS B 1 97 ? -20.625 12.43 5.125 1 98.06 97 LYS B N 1
ATOM 3215 C CA . LYS B 1 97 ? -20.359 13.156 3.885 1 98.06 97 LYS B CA 1
ATOM 3216 C C . LYS B 1 97 ? -19.031 13.898 3.955 1 98.06 97 LYS B C 1
ATOM 3218 O O . LYS B 1 97 ? -18.719 14.555 4.953 1 98.06 97 LYS B O 1
ATOM 3223 N N . VAL B 1 98 ? -18.203 13.758 2.971 1 98.62 98 VAL B N 1
ATOM 3224 C CA . VAL B 1 98 ? -16.906 14.414 2.914 1 98.62 98 VAL B CA 1
ATOM 3225 C C . VAL B 1 98 ? -16.812 15.273 1.652 1 98.62 98 VAL B C 1
ATOM 3227 O O . VAL B 1 98 ? -17.141 14.812 0.557 1 98.62 98 VAL B O 1
ATOM 3230 N N . ILE B 1 99 ? -16.422 16.5 1.814 1 98.75 99 ILE B N 1
ATOM 3231 C CA . ILE B 1 99 ? -16.203 17.422 0.703 1 98.75 99 ILE B CA 1
ATOM 3232 C C . ILE B 1 99 ? -14.727 17.844 0.675 1 98.75 99 ILE B C 1
ATOM 3234 O O . ILE B 1 99 ? -14.219 18.391 1.652 1 98.75 99 ILE B O 1
ATOM 3238 N N . ILE B 1 100 ? -14.117 17.594 -0.408 1 98.81 100 ILE B N 1
ATOM 3239 C CA . ILE B 1 100 ? -12.734 18 -0.597 1 98.81 100 ILE B CA 1
ATOM 3240 C C . ILE B 1 100 ? -12.656 19.047 -1.713 1 98.81 100 ILE B C 1
ATOM 3242 O O . ILE B 1 100 ? -13.148 18.812 -2.82 1 98.81 100 ILE B O 1
ATOM 3246 N N . THR B 1 101 ? -12.055 20.172 -1.428 1 98.62 101 THR B N 1
ATOM 3247 C CA . THR B 1 101 ? -11.828 21.203 -2.434 1 98.62 101 THR B CA 1
ATOM 3248 C C . THR B 1 101 ? -10.375 21.188 -2.906 1 98.62 101 THR B C 1
ATOM 3250 O O . THR B 1 101 ? -9.461 20.938 -2.113 1 98.62 101 THR B O 1
ATOM 3253 N N . MET B 1 102 ? -10.18 21.359 -4.145 1 97.94 102 MET B N 1
ATOM 3254 C CA . MET B 1 102 ? -8.844 21.375 -4.727 1 97.94 102 MET B CA 1
ATOM 3255 C C . MET B 1 102 ? -8.836 22.125 -6.051 1 97.94 102 MET B C 1
ATOM 3257 O O . MET B 1 102 ? -9.875 22.281 -6.691 1 97.94 102 MET B O 1
ATOM 3261 N N . PRO B 1 103 ? -7.641 22.656 -6.457 1 96.81 103 PRO B N 1
ATOM 3262 C CA . PRO B 1 103 ? -7.559 23.281 -7.785 1 96.81 103 PRO B CA 1
ATOM 3263 C C . PRO B 1 103 ? -7.789 22.281 -8.914 1 96.81 103 PRO B C 1
ATOM 3265 O O . PRO B 1 103 ? -7.402 21.109 -8.797 1 96.81 103 PRO B O 1
ATOM 3268 N N . GLU B 1 104 ? -8.297 22.719 -10.047 1 96.88 104 GLU B N 1
ATOM 3269 C CA . GLU B 1 104 ? -8.578 21.859 -11.195 1 96.88 104 GLU B CA 1
ATOM 3270 C C . GLU B 1 104 ? -7.297 21.328 -11.82 1 96.88 104 GLU B C 1
ATOM 3272 O O . GLU B 1 104 ? -7.336 20.406 -12.641 1 96.88 104 GLU B O 1
ATOM 3277 N N . SER B 1 105 ? -6.168 21.906 -11.43 1 94 105 SER B N 1
ATOM 3278 C CA . SER B 1 105 ? -4.879 21.5 -11.984 1 94 105 SER B CA 1
ATOM 3279 C C . SER B 1 105 ? -4.422 20.172 -11.391 1 94 105 SER B C 1
ATOM 3281 O O . SER B 1 105 ? -3.48 19.547 -11.898 1 94 105 SER B O 1
ATOM 3283 N N . MET B 1 106 ? -5.016 19.719 -10.297 1 93.56 106 MET B N 1
ATOM 3284 C CA . MET B 1 106 ? -4.613 18.453 -9.672 1 93.56 106 MET B CA 1
ATOM 3285 C C . MET B 1 106 ? -4.926 17.266 -10.586 1 93.56 106 MET B C 1
ATOM 3287 O O . MET B 1 106 ? -5.863 17.328 -11.383 1 93.56 106 MET B O 1
ATOM 3291 N N . SER B 1 107 ? -4.148 16.266 -10.438 1 90.75 107 SER B N 1
ATOM 3292 C CA . SER B 1 107 ? -4.207 15.141 -11.359 1 90.75 107 SER B CA 1
ATOM 3293 C C . SER B 1 107 ? -5.543 14.406 -11.242 1 90.75 107 SER B C 1
ATOM 3295 O O . SER B 1 107 ? -6.203 14.469 -10.211 1 90.75 107 SER B O 1
ATOM 3297 N N . LEU B 1 108 ? -5.875 13.727 -12.305 1 92.56 108 LEU B N 1
ATOM 3298 C CA . LEU B 1 108 ? -7.078 12.906 -12.328 1 92.56 108 LEU B CA 1
ATOM 3299 C C . LEU B 1 108 ? -6.984 11.781 -11.305 1 92.56 108 LEU B C 1
ATOM 3301 O O . LEU B 1 108 ? -7.992 11.391 -10.703 1 92.56 108 LEU B O 1
ATOM 3305 N N . GLU B 1 109 ? -5.777 11.203 -11.125 1 92.31 109 GLU B N 1
ATOM 3306 C CA . GLU B 1 109 ? -5.562 10.125 -10.172 1 92.31 109 GLU B CA 1
ATOM 3307 C C . GLU B 1 109 ? -5.961 10.547 -8.758 1 92.31 109 GLU B C 1
ATOM 3309 O O . GLU B 1 109 ? -6.605 9.781 -8.039 1 92.31 109 GLU B O 1
ATOM 3314 N N . ARG B 1 110 ? -5.613 11.742 -8.438 1 92.88 110 ARG B N 1
ATOM 3315 C CA . ARG B 1 110 ? -5.941 12.258 -7.109 1 92.88 110 ARG B CA 1
ATOM 3316 C C . ARG B 1 110 ? -7.445 12.422 -6.941 1 92.88 110 ARG B C 1
ATOM 3318 O O . ARG B 1 110 ? -8 12.07 -5.898 1 92.88 110 ARG B O 1
ATOM 3325 N N . ARG B 1 111 ? -8.094 12.977 -7.93 1 96.62 111 ARG B N 1
ATOM 3326 C CA . ARG B 1 111 ? -9.547 13.133 -7.898 1 96.62 111 ARG B CA 1
ATOM 3327 C C . ARG B 1 111 ? -10.234 11.773 -7.785 1 96.62 111 ARG B C 1
ATOM 3329 O O . ARG B 1 111 ? -11.195 11.625 -7.023 1 96.62 111 ARG B O 1
ATOM 3336 N N . CYS B 1 112 ? -9.711 10.797 -8.539 1 97.06 112 CYS B N 1
ATOM 3337 C CA . CYS B 1 112 ? -10.297 9.461 -8.531 1 97.06 112 CYS B CA 1
ATOM 3338 C C . CYS B 1 112 ? -10.219 8.844 -7.141 1 97.06 112 CYS B C 1
ATOM 3340 O O . CYS B 1 112 ? -11.203 8.281 -6.652 1 97.06 112 CYS B O 1
ATOM 3342 N N . LEU B 1 113 ? -9.117 8.984 -6.484 1 96.62 113 LEU B N 1
ATOM 3343 C CA . LEU B 1 113 ? -8.922 8.383 -5.168 1 96.62 113 LEU B CA 1
ATOM 3344 C C . LEU B 1 113 ? -9.93 8.93 -4.164 1 96.62 113 LEU B C 1
ATOM 3346 O O . LEU B 1 113 ? -10.406 8.195 -3.297 1 96.62 113 LEU B O 1
ATOM 3350 N N . LEU B 1 114 ? -10.219 10.211 -4.293 1 98.19 114 LEU B N 1
ATOM 3351 C CA . LEU B 1 114 ? -11.203 10.812 -3.398 1 98.19 114 LEU B CA 1
ATOM 3352 C C . LEU B 1 114 ? -12.609 10.32 -3.727 1 98.19 114 LEU B C 1
ATOM 3354 O O . LEU B 1 114 ? -13.359 9.93 -2.83 1 98.19 114 LEU B O 1
ATOM 3358 N N . ARG B 1 115 ? -12.883 10.266 -4.984 1 98.06 115 ARG B N 1
ATOM 3359 C CA . ARG B 1 115 ? -14.227 9.914 -5.438 1 98.06 115 ARG B CA 1
ATOM 3360 C C . ARG B 1 115 ? -14.516 8.438 -5.195 1 98.06 115 ARG B C 1
ATOM 3362 O O . ARG B 1 115 ? -15.656 8.062 -4.914 1 98.06 115 ARG B O 1
ATOM 3369 N N . ILE B 1 116 ? -13.555 7.598 -5.289 1 98.31 116 ILE B N 1
ATOM 3370 C CA . ILE B 1 116 ? -13.68 6.16 -5.074 1 98.31 116 ILE B CA 1
ATOM 3371 C C . ILE B 1 116 ? -14.281 5.895 -3.695 1 98.31 116 ILE B C 1
ATOM 3373 O O . ILE B 1 116 ? -15.078 4.969 -3.523 1 98.31 116 ILE B O 1
ATOM 3377 N N . PHE B 1 117 ? -13.992 6.75 -2.738 1 98.25 117 PHE B N 1
ATOM 3378 C CA . PHE B 1 117 ? -14.484 6.57 -1.379 1 98.25 117 PHE B CA 1
ATOM 3379 C C . PHE B 1 117 ? -15.727 7.418 -1.138 1 98.25 117 PHE B C 1
ATOM 3381 O O . PHE B 1 117 ? -16.203 7.535 -0.003 1 98.25 117 PHE B O 1
ATOM 3388 N N . GLY B 1 118 ? -16.188 8.102 -2.195 1 97.69 118 GLY B N 1
ATOM 3389 C CA . GLY B 1 118 ? -17.5 8.75 -2.133 1 97.69 118 GLY B CA 1
ATOM 3390 C C . GLY B 1 118 ? -17.406 10.219 -1.777 1 97.69 118 GLY B C 1
ATOM 3391 O O . GLY B 1 118 ? -18.438 10.883 -1.622 1 97.69 118 GLY B O 1
ATOM 3392 N N . ALA B 1 119 ? -16.219 10.758 -1.658 1 98.5 119 ALA B N 1
ATOM 3393 C CA . ALA B 1 119 ? -16.109 12.18 -1.336 1 98.5 119 ALA B CA 1
ATOM 3394 C C . ALA B 1 119 ? -16.609 13.047 -2.488 1 98.5 119 ALA B C 1
ATOM 3396 O O . ALA B 1 119 ? -16.438 12.695 -3.658 1 98.5 119 ALA B O 1
ATOM 3397 N N . GLU B 1 120 ? -17.266 14.102 -2.137 1 98.38 120 GLU B N 1
ATOM 3398 C CA . GLU B 1 120 ? -17.516 15.148 -3.119 1 98.38 120 GLU B CA 1
ATOM 3399 C C . GLU B 1 120 ? -16.25 15.969 -3.387 1 98.38 120 GLU B C 1
ATOM 3401 O O . GLU B 1 120 ? -15.586 16.406 -2.449 1 98.38 120 GLU B O 1
ATOM 3406 N N . VAL B 1 121 ? -15.906 16.094 -4.656 1 98.56 121 VAL B N 1
ATOM 3407 C CA . VAL B 1 121 ? -14.727 16.859 -5.055 1 98.56 121 VAL B CA 1
ATOM 3408 C C . VAL B 1 121 ? -15.164 18.156 -5.727 1 98.56 121 VAL B C 1
ATOM 3410 O O . VAL B 1 121 ? -15.867 18.125 -6.738 1 98.56 121 VAL B O 1
ATOM 3413 N N . ILE B 1 122 ? -14.766 19.203 -5.172 1 98.38 122 ILE B N 1
ATOM 3414 C CA . ILE B 1 122 ? -15.062 20.516 -5.742 1 98.38 122 ILE B CA 1
ATOM 3415 C C . ILE B 1 122 ? -13.781 21.141 -6.285 1 98.38 122 ILE B C 1
ATOM 3417 O O . ILE B 1 122 ? -12.828 21.375 -5.531 1 98.38 122 ILE B O 1
ATOM 3421 N N . LEU B 1 123 ? -13.812 21.406 -7.578 1 98.31 123 LEU B N 1
ATOM 3422 C CA . LEU B 1 123 ? -12.641 21.969 -8.25 1 98.31 123 LEU B CA 1
ATOM 3423 C C . LEU B 1 123 ? -12.719 23.484 -8.289 1 98.31 123 LEU B C 1
ATOM 3425 O O . LEU B 1 123 ? -13.781 24.047 -8.586 1 98.31 123 LEU B O 1
ATOM 3429 N N . THR B 1 124 ? -11.648 24.125 -7.934 1 98.19 124 THR B N 1
ATOM 3430 C CA . THR B 1 124 ? -11.516 25.578 -8.016 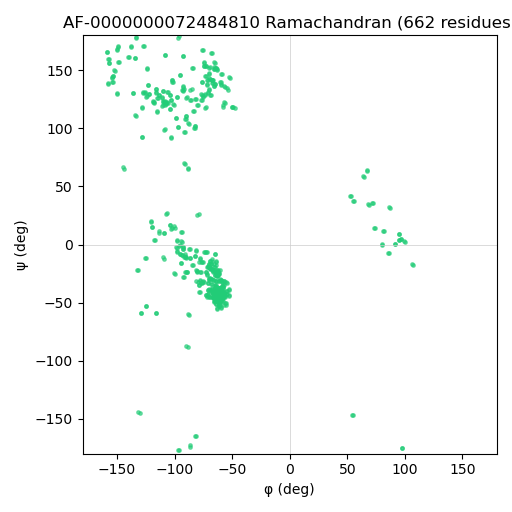1 98.19 124 THR B CA 1
ATOM 3431 C C . THR B 1 124 ? -10.562 25.969 -9.141 1 98.19 124 THR B C 1
ATOM 3433 O O . THR B 1 124 ? -9.789 25.141 -9.625 1 98.19 124 THR B O 1
ATOM 3436 N N . PRO B 1 125 ? -10.562 27.188 -9.586 1 97.19 125 PRO B N 1
ATOM 3437 C CA . PRO B 1 125 ? -9.719 27.609 -10.711 1 97.19 125 PRO B CA 1
ATOM 3438 C C . PRO B 1 125 ? -8.227 27.406 -10.43 1 97.19 125 PRO B C 1
ATOM 3440 O O . PRO B 1 125 ? -7.742 27.766 -9.352 1 97.19 125 PRO B O 1
ATOM 3443 N N . ALA B 1 126 ? -7.566 26.906 -11.445 1 96 126 ALA B N 1
ATOM 3444 C CA . ALA B 1 126 ? -6.133 26.656 -11.344 1 96 126 ALA B CA 1
ATOM 3445 C C . ALA B 1 126 ? -5.375 27.922 -10.984 1 96 126 ALA B C 1
ATOM 3447 O O . ALA B 1 126 ? -4.387 27.891 -10.25 1 96 126 ALA B O 1
ATOM 3448 N N . SER B 1 127 ? -5.793 29.062 -11.453 1 95 127 SER B N 1
ATOM 3449 C CA . SER B 1 127 ? -5.113 30.344 -11.289 1 95 127 SER B CA 1
ATOM 3450 C C . SER B 1 127 ? -5.098 30.781 -9.828 1 95 127 SER B C 1
ATOM 3452 O O . SER B 1 127 ? -4.238 31.562 -9.414 1 95 127 SER B O 1
ATOM 3454 N N . LEU B 1 128 ? -6.035 30.25 -9.031 1 94.62 128 LEU B N 1
ATOM 3455 C CA . LEU B 1 128 ? -6.125 30.641 -7.629 1 94.62 128 LEU B CA 1
ATOM 3456 C C . LEU B 1 128 ? -5.379 29.656 -6.738 1 94.62 128 LEU B C 1
ATOM 3458 O O . LEU B 1 128 ? -5.262 29.875 -5.531 1 94.62 128 LEU B O 1
ATOM 3462 N N . GLY B 1 129 ? -4.945 28.578 -7.297 1 92.62 129 GLY B N 1
ATOM 3463 C CA . GLY B 1 129 ? -4.172 27.594 -6.555 1 92.62 129 GLY B CA 1
ATOM 3464 C C . GLY B 1 129 ? -4.875 27.109 -5.301 1 92.62 129 GLY B C 1
ATOM 3465 O O . GLY B 1 129 ? -6.102 26.984 -5.277 1 92.62 129 GLY B O 1
ATOM 3466 N N . MET B 1 130 ? -4.082 26.828 -4.328 1 93.06 130 MET B N 1
ATOM 3467 C CA . MET B 1 130 ? -4.641 26.297 -3.09 1 93.06 130 MET B CA 1
ATOM 3468 C C . MET B 1 130 ? -5.391 27.375 -2.32 1 93.06 130 MET B C 1
ATOM 3470 O O . MET B 1 130 ? -6.27 27.078 -1.514 1 93.06 130 MET B O 1
ATOM 3474 N N . LYS B 1 131 ? -5.039 28.594 -2.506 1 93.19 131 LYS B N 1
ATOM 3475 C CA . LYS B 1 131 ? -5.77 29.672 -1.866 1 93.19 131 LYS B CA 1
ATOM 3476 C C . LYS B 1 131 ? -7.246 29.641 -2.24 1 93.19 131 LYS B C 1
ATOM 3478 O O . LYS B 1 131 ? -8.117 29.859 -1.391 1 93.19 131 LYS B O 1
ATOM 3483 N N . GLY B 1 132 ? -7.48 29.391 -3.549 1 95.94 132 GLY B N 1
ATOM 3484 C CA . GLY B 1 132 ? -8.859 29.25 -3.988 1 95.94 132 GLY B CA 1
ATOM 3485 C C . GLY B 1 132 ? -9.578 28.094 -3.332 1 95.94 132 GLY B C 1
ATOM 3486 O O . GLY B 1 132 ? -10.734 28.219 -2.924 1 95.94 132 GLY B O 1
ATOM 3487 N N . ALA B 1 133 ? -8.922 26.969 -3.217 1 97.25 133 ALA B N 1
ATOM 3488 C CA . ALA B 1 133 ? -9.492 25.766 -2.605 1 97.25 133 ALA B CA 1
ATOM 3489 C C . ALA B 1 133 ? -9.805 26 -1.131 1 97.25 133 ALA B C 1
ATOM 3491 O O . ALA B 1 133 ? -10.852 25.578 -0.64 1 97.25 133 ALA B O 1
ATOM 3492 N N . VAL B 1 134 ? -8.93 26.703 -0.421 1 96.88 134 VAL B N 1
ATOM 3493 C CA . VAL B 1 134 ? -9.109 27 0.995 1 96.88 134 VAL B CA 1
ATOM 3494 C C . VAL B 1 134 ? -10.312 27.922 1.173 1 96.88 134 VAL B C 1
ATOM 3496 O O . VAL B 1 134 ? -11.141 27.719 2.057 1 96.88 134 VAL B O 1
ATOM 3499 N N . THR B 1 135 ? -10.344 28.938 0.333 1 97.5 135 THR B N 1
ATOM 3500 C CA . THR B 1 135 ? -11.461 29.875 0.38 1 97.5 135 THR B CA 1
ATOM 3501 C C . THR B 1 135 ? -12.789 29.141 0.177 1 97.5 135 THR B C 1
ATOM 3503 O O . THR B 1 135 ? -13.758 29.391 0.9 1 97.5 135 THR B O 1
ATOM 3506 N N . MET B 1 136 ? -12.82 28.219 -0.816 1 98 136 MET B N 1
ATOM 3507 C CA . MET B 1 136 ? -14.031 27.453 -1.102 1 98 136 MET B CA 1
ATOM 3508 C C . MET B 1 136 ? -14.438 26.609 0.101 1 98 136 MET B C 1
ATOM 3510 O O . MET B 1 136 ? -15.617 26.562 0.459 1 98 136 MET B O 1
ATOM 3514 N N . ALA B 1 137 ? -13.508 25.953 0.721 1 98.31 137 ALA B N 1
ATOM 3515 C CA . ALA B 1 137 ? -13.789 25.125 1.897 1 98.31 137 ALA B CA 1
ATOM 3516 C C . ALA B 1 137 ? -14.383 25.969 3.023 1 98.31 137 ALA B C 1
ATOM 3518 O O . ALA B 1 137 ? -15.367 25.562 3.654 1 98.31 137 ALA B O 1
ATOM 3519 N N . LYS B 1 138 ? -13.812 27.141 3.27 1 97.62 138 LYS B N 1
ATOM 3520 C CA . LYS B 1 138 ? -14.305 28.031 4.316 1 97.62 138 LYS B CA 1
ATOM 3521 C C . LYS B 1 138 ? -15.727 28.5 4.016 1 97.62 138 LYS B C 1
ATOM 3523 O O . LYS B 1 138 ? -16.547 28.609 4.922 1 97.62 138 LYS B O 1
ATOM 3528 N N . LYS B 1 139 ? -15.938 28.781 2.793 1 97.88 139 LYS B N 1
ATOM 3529 C CA . LYS B 1 139 ? -17.266 29.203 2.383 1 97.88 139 LYS B CA 1
ATOM 3530 C C . LYS B 1 139 ? -18.312 28.125 2.646 1 97.88 139 LYS B C 1
ATOM 3532 O O . LYS B 1 139 ? -19.406 28.406 3.111 1 97.88 139 LYS B O 1
ATOM 3537 N N . ILE B 1 140 ? -17.969 26.891 2.283 1 97.94 140 ILE B N 1
ATOM 3538 C CA . ILE B 1 140 ? -18.859 25.75 2.488 1 97.94 140 ILE B CA 1
ATOM 3539 C C . ILE B 1 140 ? -19.188 25.625 3.973 1 97.94 140 ILE B C 1
ATOM 3541 O O . ILE B 1 140 ? -20.359 25.453 4.344 1 97.94 140 ILE B O 1
ATOM 3545 N N . VAL B 1 141 ? -18.203 25.719 4.801 1 98.06 141 VAL B N 1
ATOM 3546 C CA . VAL B 1 141 ? -18.391 25.562 6.242 1 98.06 141 VAL B CA 1
ATOM 3547 C C . VAL B 1 141 ? -19.234 26.719 6.777 1 98.06 141 VAL B C 1
ATOM 3549 O O . VAL B 1 141 ? -20.094 26.531 7.637 1 98.06 141 VAL B O 1
ATOM 3552 N N . ALA B 1 142 ? -18.984 27.922 6.301 1 97.25 142 ALA B N 1
ATOM 3553 C CA . ALA B 1 142 ? -19.719 29.109 6.75 1 97.25 142 ALA B CA 1
ATOM 3554 C C . ALA B 1 142 ? -21.188 29 6.363 1 97.25 142 ALA B C 1
ATOM 3556 O O . ALA B 1 142 ? -22.062 29.484 7.09 1 97.25 142 ALA B O 1
ATOM 3557 N N . ALA B 1 143 ? -21.484 28.359 5.281 1 96.88 143 ALA B N 1
ATOM 3558 C CA . ALA B 1 143 ? -22.828 28.328 4.727 1 96.88 143 ALA B CA 1
ATOM 3559 C C . ALA B 1 143 ? -23.625 27.141 5.277 1 96.88 143 ALA B C 1
ATOM 3561 O O . ALA B 1 143 ? -24.844 27.047 5.09 1 96.88 143 ALA B O 1
ATOM 3562 N N . ASN B 1 144 ? -23 26.234 5.941 1 97.19 144 ASN B N 1
ATOM 3563 C CA . ASN B 1 144 ? -23.641 25 6.402 1 97.19 144 ASN B CA 1
ATOM 3564 C C . ASN B 1 144 ? -23.297 24.703 7.859 1 97.19 144 ASN B C 1
ATOM 3566 O O . ASN B 1 144 ? -22.203 24.219 8.164 1 97.19 144 ASN B O 1
ATOM 3570 N N . PRO B 1 145 ? -24.234 24.812 8.734 1 96.12 145 PRO B N 1
ATOM 3571 C CA . PRO B 1 145 ? -23.969 24.625 10.164 1 96.12 145 PRO B CA 1
ATOM 3572 C C . PRO B 1 145 ? -23.531 23.219 10.508 1 96.12 145 PRO B C 1
ATOM 3574 O O . PRO B 1 145 ? -22.938 22.984 11.562 1 96.12 145 PRO B O 1
ATOM 3577 N N . ASP B 1 146 ? -23.781 22.266 9.594 1 97.62 146 ASP B N 1
ATOM 3578 C CA . ASP B 1 146 ? -23.406 20.875 9.844 1 97.62 146 ASP B CA 1
ATOM 3579 C C . ASP B 1 146 ? -22 20.594 9.328 1 97.62 146 ASP B C 1
ATOM 3581 O O . ASP B 1 146 ? -21.438 19.531 9.617 1 97.62 146 ASP B O 1
ATOM 3585 N N . ALA B 1 147 ? -21.422 21.5 8.602 1 98.44 147 ALA B N 1
ATOM 3586 C CA . ALA B 1 147 ? -20.109 21.297 8.008 1 98.44 147 ALA B CA 1
ATOM 3587 C C . ALA B 1 147 ? -19 21.656 9 1 98.44 147 ALA B C 1
ATOM 3589 O O . ALA B 1 147 ? -19.094 22.656 9.719 1 98.44 147 ALA B O 1
ATOM 3590 N N . VAL B 1 148 ? -18.047 20.812 9.094 1 98.56 148 VAL B N 1
ATOM 3591 C CA . VAL B 1 148 ? -16.906 21.016 9.984 1 98.56 148 VAL B CA 1
ATOM 3592 C C . VAL B 1 148 ? -15.617 20.922 9.188 1 98.56 148 VAL B C 1
ATOM 3594 O O . VAL B 1 148 ? -15.406 19.969 8.422 1 98.56 148 VAL B O 1
ATOM 3597 N N . LEU B 1 149 ? -14.789 21.969 9.336 1 98.5 149 LEU B N 1
ATOM 3598 C CA . LEU B 1 149 ? -13.477 21.938 8.711 1 98.5 149 LEU B CA 1
ATOM 3599 C C . LEU B 1 149 ? -12.539 20.984 9.453 1 98.5 149 LEU B C 1
ATOM 3601 O O . LEU B 1 149 ? -12.414 21.062 10.68 1 98.5 149 LEU B O 1
ATOM 3605 N N . ALA B 1 150 ? -11.883 20.078 8.711 1 98.31 150 ALA B N 1
ATOM 3606 C CA . ALA B 1 150 ? -10.93 19.156 9.328 1 98.31 150 ALA B CA 1
ATOM 3607 C C . ALA B 1 150 ? -9.719 19.922 9.867 1 98.31 150 ALA B C 1
ATOM 3609 O O . ALA B 1 150 ? -9.211 19.594 10.953 1 98.31 150 ALA B O 1
ATOM 3610 N N . ASP B 1 151 ? -9.227 20.938 9.062 1 98 151 ASP B N 1
ATOM 3611 C CA . ASP B 1 151 ? -8.227 21.906 9.516 1 98 151 ASP B CA 1
ATOM 3612 C C . ASP B 1 151 ? -6.902 21.219 9.82 1 98 151 ASP B C 1
ATOM 3614 O O . ASP B 1 151 ? -6.359 21.359 10.914 1 98 151 ASP B O 1
ATOM 3618 N N . GLN B 1 152 ? -6.367 20.547 8.805 1 98.12 152 GLN B N 1
ATOM 3619 C CA . GLN B 1 152 ? -5.199 19.688 8.984 1 98.12 152 GLN B CA 1
ATOM 3620 C C . GLN B 1 152 ? -4 20.484 9.484 1 98.12 152 GLN B C 1
ATOM 3622 O O . GLN B 1 152 ? -3.102 19.938 10.125 1 98.12 152 GLN B O 1
ATOM 3627 N N . PHE B 1 153 ? -3.957 21.797 9.281 1 98.12 153 PHE B N 1
ATOM 3628 C CA . PHE B 1 153 ? -2.783 22.609 9.594 1 98.12 153 PHE B CA 1
ATOM 3629 C C . PHE B 1 153 ? -2.889 23.203 10.992 1 98.12 153 PHE B C 1
ATOM 3631 O O . PHE B 1 153 ? -1.921 23.766 11.508 1 98.12 153 PHE B O 1
ATOM 3638 N N . ALA B 1 154 ? -4.09 23.047 11.602 1 98.25 154 ALA B N 1
ATOM 3639 C CA . ALA B 1 154 ? -4.254 23.75 12.875 1 98.25 154 ALA B CA 1
ATOM 3640 C C . ALA B 1 154 ? -4.828 22.828 13.938 1 98.25 154 ALA B C 1
ATOM 3642 O O . ALA B 1 154 ? -4.66 23.062 15.141 1 98.25 154 ALA B O 1
ATOM 3643 N N . THR B 1 155 ? -5.496 21.75 13.57 1 98.5 155 THR B N 1
ATOM 3644 C CA . THR B 1 155 ? -6.188 20.922 14.555 1 98.5 155 THR B CA 1
ATOM 3645 C C . THR B 1 155 ? -5.191 20.266 15.516 1 98.5 155 THR B C 1
ATOM 3647 O O . THR B 1 155 ? -4.145 19.781 15.086 1 98.5 155 THR B O 1
ATOM 3650 N N . LYS B 1 156 ? -5.508 20.234 16.781 1 98.38 156 LYS B N 1
ATOM 3651 C CA . LYS B 1 156 ? -4.648 19.641 17.812 1 98.38 156 LYS B CA 1
ATOM 3652 C C . LYS B 1 156 ? -4.527 18.125 17.625 1 98.38 156 LYS B C 1
ATOM 3654 O O . LYS B 1 156 ? -3.555 17.516 18.062 1 98.38 156 LYS B O 1
ATOM 3659 N N . TYR B 1 157 ? -5.52 17.484 16.938 1 98.75 157 TYR B N 1
ATOM 3660 C CA . TYR B 1 157 ? -5.547 16.031 16.75 1 98.75 157 TYR B CA 1
ATOM 3661 C C . TYR B 1 157 ? -4.348 15.57 15.93 1 98.75 157 TYR B C 1
ATOM 3663 O O . TYR B 1 157 ? -3.916 14.422 16.047 1 98.75 157 TYR B O 1
ATOM 3671 N N . ASN B 1 158 ? -3.848 16.516 15.109 1 98.81 158 ASN B N 1
ATOM 3672 C CA . ASN B 1 158 ? -2.775 16.203 14.172 1 98.81 158 ASN B CA 1
ATOM 3673 C C . ASN B 1 158 ? -1.499 15.789 14.898 1 98.81 158 ASN B C 1
ATOM 3675 O O . ASN B 1 158 ? -1.019 14.672 14.727 1 98.81 158 ASN B O 1
ATOM 3679 N N . ALA B 1 159 ? -0.999 16.578 15.789 1 98.88 159 ALA B N 1
ATOM 3680 C CA . ALA B 1 159 ? 0.197 16.25 16.547 1 98.88 159 ALA B CA 1
ATOM 3681 C C . ALA B 1 159 ? -0.118 15.211 17.625 1 98.88 159 ALA B C 1
ATOM 3683 O O . ALA B 1 159 ? 0.711 14.352 17.938 1 98.88 159 ALA B O 1
ATOM 3684 N N . LEU B 1 160 ? -1.308 15.25 18.141 1 98.75 160 LEU B N 1
ATOM 3685 C CA . LEU B 1 160 ? -1.695 14.398 19.266 1 98.75 160 LEU B CA 1
ATOM 3686 C C . LEU B 1 160 ? -1.629 12.922 18.875 1 98.75 160 LEU B C 1
ATOM 3688 O O . LEU B 1 160 ? -1.168 12.086 19.656 1 98.75 160 LEU B O 1
ATOM 3692 N N . ILE B 1 161 ? -2.092 12.578 17.703 1 98.81 161 ILE B N 1
ATOM 3693 C CA . ILE B 1 161 ? -2.137 11.18 17.281 1 98.81 161 ILE B CA 1
ATOM 3694 C C . ILE B 1 161 ? -0.717 10.625 17.188 1 98.81 161 ILE B C 1
ATOM 3696 O O . ILE B 1 161 ? -0.477 9.461 17.484 1 98.81 161 ILE B O 1
ATOM 3700 N N . HIS B 1 162 ? 0.225 11.445 16.75 1 98.88 162 HIS B N 1
ATOM 3701 C CA . HIS B 1 162 ? 1.611 11.008 16.625 1 98.88 162 HIS B CA 1
ATOM 3702 C C . HIS B 1 162 ? 2.289 10.969 18 1 98.88 162 HIS B C 1
ATOM 3704 O O . HIS B 1 162 ? 3.156 10.125 18.234 1 98.88 162 HIS B O 1
ATOM 3710 N N . GLU B 1 163 ? 1.896 11.867 18.859 1 98.81 163 GLU B N 1
ATOM 3711 C CA . GLU B 1 163 ? 2.389 11.828 20.234 1 98.81 163 GLU B CA 1
ATOM 3712 C C . GLU B 1 163 ? 1.919 10.562 20.953 1 98.81 163 GLU B C 1
ATOM 3714 O O . GLU B 1 163 ? 2.66 9.984 21.75 1 98.81 163 GLU B O 1
ATOM 3719 N N . GLU B 1 164 ? 0.712 10.117 20.625 1 98.38 164 GLU B N 1
ATOM 3720 C CA . GLU B 1 164 ? 0.071 9.016 21.344 1 98.38 164 GLU B CA 1
ATOM 3721 C C . GLU B 1 164 ? 0.431 7.668 20.719 1 98.38 164 GLU B C 1
ATOM 3723 O O . GLU B 1 164 ? 0.358 6.633 21.375 1 98.38 164 GLU B O 1
ATOM 3728 N N . THR B 1 165 ? 0.819 7.68 19.406 1 98.38 165 THR B N 1
ATOM 3729 C CA . THR B 1 165 ? 0.974 6.387 18.75 1 98.38 165 THR B CA 1
ATOM 3730 C C . THR B 1 165 ? 2.326 6.293 18.047 1 98.38 165 THR B C 1
ATOM 3732 O O . THR B 1 165 ? 3.227 5.59 18.531 1 98.38 165 THR B O 1
ATOM 3735 N N . THR B 1 166 ? 2.646 7.191 17.094 1 98.81 166 THR B N 1
ATOM 3736 C CA . THR B 1 166 ? 3.859 7.102 16.297 1 98.81 166 THR B CA 1
ATOM 3737 C C . THR B 1 166 ? 5.102 7.184 17.172 1 98.81 166 THR B C 1
ATOM 3739 O O . THR B 1 166 ? 6.027 6.383 17.031 1 98.81 166 THR B O 1
ATOM 3742 N N . GLY B 1 16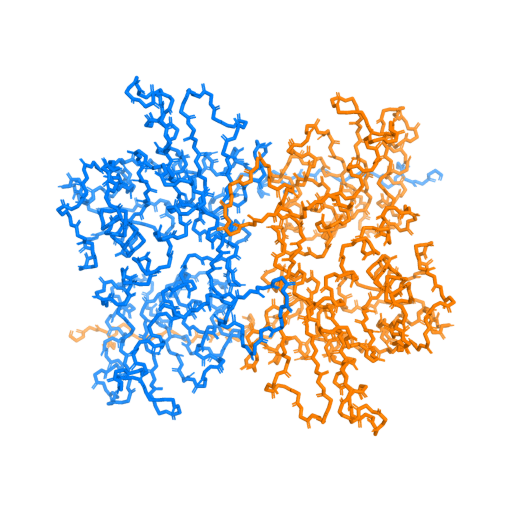7 ? 5.105 8.18 18.062 1 98.88 167 GLY B N 1
ATOM 3743 C CA . GLY B 1 167 ? 6.238 8.359 18.953 1 98.88 167 GLY B CA 1
ATOM 3744 C C . GLY B 1 167 ? 6.5 7.16 19.844 1 98.88 167 GLY B C 1
ATOM 3745 O O . GLY B 1 167 ? 7.609 6.621 19.859 1 98.88 167 GLY B O 1
ATOM 3746 N N . PRO B 1 168 ? 5.504 6.707 20.562 1 98.38 168 PRO B N 1
ATOM 3747 C CA . PRO B 1 168 ? 5.656 5.523 21.422 1 98.38 168 PRO B CA 1
ATOM 3748 C C . PRO B 1 168 ? 6.062 4.281 20.625 1 98.38 168 PRO B C 1
ATOM 3750 O O . PRO B 1 168 ? 6.855 3.471 21.125 1 98.38 168 PRO B O 1
ATOM 3753 N N . GLU B 1 169 ? 5.523 4.094 19.422 1 98.56 169 GLU B N 1
ATOM 3754 C CA . GLU B 1 169 ? 5.926 2.961 18.594 1 98.56 169 GLU B CA 1
ATOM 3755 C C . GLU B 1 169 ? 7.418 3.01 18.281 1 98.56 169 GLU B C 1
ATOM 3757 O O . GLU B 1 169 ? 8.117 2.002 18.422 1 98.56 169 GLU B O 1
ATOM 3762 N N . ILE B 1 170 ? 7.859 4.188 17.875 1 98.88 170 ILE B N 1
ATOM 3763 C CA . ILE B 1 170 ? 9.266 4.379 17.547 1 98.88 170 ILE B CA 1
ATOM 3764 C C . ILE B 1 170 ? 10.133 4.07 18.766 1 98.88 170 ILE B C 1
ATOM 3766 O O . ILE B 1 170 ? 11.125 3.346 18.656 1 98.88 170 ILE B O 1
ATOM 3770 N N . TRP B 1 171 ? 9.734 4.621 19.891 1 98.69 171 TRP B N 1
ATOM 3771 C CA . TRP B 1 171 ? 10.477 4.457 21.125 1 98.69 171 TRP B CA 1
ATOM 3772 C C . TRP B 1 171 ? 10.609 2.98 21.5 1 98.69 171 TRP B C 1
ATOM 3774 O O . TRP B 1 171 ? 11.703 2.518 21.828 1 98.69 171 TRP B O 1
ATOM 3784 N N . GLU B 1 172 ? 9.523 2.238 21.344 1 97.75 172 GLU B N 1
ATOM 3785 C CA . GLU B 1 172 ? 9.523 0.813 21.672 1 97.75 172 GLU B CA 1
ATOM 3786 C C . GLU B 1 172 ? 10.344 0.019 20.656 1 97.75 172 GLU B C 1
ATOM 3788 O O . GLU B 1 172 ? 11.164 -0.815 21.031 1 97.75 172 GLU B O 1
ATOM 3793 N N . GLN B 1 173 ? 10.211 0.264 19.406 1 98.5 173 GLN B N 1
ATOM 3794 C CA . GLN B 1 173 ? 10.852 -0.494 18.344 1 98.5 173 GLN B CA 1
ATOM 3795 C C . GLN B 1 173 ? 12.367 -0.316 18.375 1 98.5 173 GLN B C 1
ATOM 3797 O O . GLN B 1 173 ? 13.109 -1.221 18 1 98.5 173 GLN B O 1
ATOM 3802 N N . THR B 1 174 ? 12.797 0.861 18.844 1 98.56 174 THR B N 1
ATOM 3803 C CA . THR B 1 174 ? 14.227 1.157 18.859 1 98.56 174 THR B CA 1
ATOM 3804 C C . THR B 1 174 ? 14.844 0.803 20.203 1 98.56 174 THR B C 1
ATOM 3806 O O . THR B 1 174 ? 15.953 1.229 20.516 1 98.56 174 THR B O 1
ATOM 3809 N N . ASN B 1 175 ? 14.086 0.092 21.062 1 97.88 175 ASN B N 1
ATOM 3810 C CA . ASN B 1 175 ? 14.531 -0.277 22.406 1 97.88 175 ASN B CA 1
ATOM 3811 C C . ASN B 1 175 ? 14.945 0.948 23.219 1 97.88 175 ASN B C 1
ATOM 3813 O O . ASN B 1 175 ? 15.992 0.946 23.859 1 97.88 175 ASN B O 1
ATOM 3817 N N . HIS B 1 176 ? 14.195 2.012 23 1 97.94 176 HIS B N 1
ATOM 3818 C CA . HIS B 1 176 ? 14.312 3.24 23.781 1 97.94 176 HIS B CA 1
ATOM 3819 C C . HIS B 1 176 ? 15.633 3.947 23.5 1 97.94 176 HIS B C 1
ATOM 3821 O O . HIS B 1 176 ? 16.266 4.477 24.406 1 97.94 176 HIS B O 1
ATOM 3827 N N . SER B 1 177 ? 16.016 3.795 22.25 1 97.06 177 SER B N 1
ATOM 3828 C CA . SER B 1 177 ? 17.266 4.426 21.812 1 97.06 177 SER B CA 1
ATOM 3829 C C . SER B 1 177 ? 17.047 5.262 20.562 1 97.06 177 SER B C 1
ATOM 3831 O O . SER B 1 177 ? 17.172 4.75 19.438 1 97.06 177 SER B O 1
ATOM 3833 N N . VAL B 1 178 ? 16.781 6.512 20.75 1 98.81 178 VAL B N 1
ATOM 3834 C CA . VAL B 1 178 ? 16.688 7.484 19.656 1 98.81 178 VAL B CA 1
ATOM 3835 C C . VAL B 1 178 ? 17.578 8.688 19.953 1 98.81 178 VAL B C 1
ATOM 3837 O O . VAL B 1 178 ? 17.375 9.383 20.953 1 98.81 178 VAL B O 1
ATOM 3840 N N . ASP B 1 179 ? 18.547 8.93 19.109 1 98.81 179 ASP B N 1
ATOM 3841 C CA . ASP B 1 179 ? 19.453 10.047 19.328 1 98.81 179 ASP B CA 1
ATOM 3842 C C . ASP B 1 179 ? 19.078 11.234 18.453 1 98.81 179 ASP B C 1
ATOM 3844 O O . ASP B 1 179 ? 19.406 12.383 18.781 1 98.81 179 ASP B O 1
ATOM 3848 N N . CYS B 1 180 ? 18.438 10.969 17.406 1 98.94 180 CYS B N 1
ATOM 3849 C CA . CYS B 1 180 ? 18 11.984 16.453 1 98.94 180 CYS B CA 1
ATOM 3850 C C . CYS B 1 180 ? 16.719 11.57 15.75 1 98.94 180 CYS B C 1
ATOM 3852 O O . CYS B 1 180 ? 16.578 10.414 15.344 1 98.94 180 CYS B O 1
ATOM 3854 N N . PHE B 1 181 ? 15.766 12.453 15.742 1 98.94 181 PHE B N 1
ATOM 3855 C CA . PHE B 1 181 ? 14.539 12.234 14.977 1 98.94 181 PHE B CA 1
ATOM 3856 C C . PHE B 1 181 ? 14.398 13.281 13.875 1 98.94 181 PHE B C 1
ATOM 3858 O O . PHE B 1 181 ? 14.531 14.477 14.125 1 98.94 181 PHE B O 1
ATOM 3865 N N . ILE B 1 182 ? 14.102 12.789 12.641 1 98.94 182 ILE B N 1
ATOM 3866 C CA . ILE B 1 182 ? 14.055 13.633 11.453 1 98.94 182 ILE B CA 1
ATOM 3867 C C . ILE B 1 182 ? 12.719 13.43 10.734 1 98.94 182 ILE B C 1
ATOM 3869 O O . ILE B 1 182 ? 12.32 12.297 10.453 1 98.94 182 ILE B O 1
ATOM 3873 N N . ALA B 1 183 ? 12.047 14.492 10.398 1 98.94 183 ALA B N 1
ATOM 3874 C CA . ALA B 1 183 ? 10.82 14.391 9.609 1 98.94 183 ALA B CA 1
ATOM 3875 C C . ALA B 1 183 ? 10.57 15.68 8.82 1 98.94 183 ALA B C 1
ATOM 3877 O O . ALA B 1 183 ? 10.844 16.781 9.312 1 98.94 183 ALA B O 1
ATOM 3878 N N . GLY B 1 184 ? 10.039 15.492 7.629 1 98.81 184 GLY B N 1
ATOM 3879 C CA . GLY B 1 184 ? 9.617 16.641 6.844 1 98.81 184 GLY B CA 1
ATOM 3880 C C . GLY B 1 184 ? 8.398 17.328 7.422 1 98.81 184 GLY B C 1
ATOM 3881 O O . GLY B 1 184 ? 7.539 16.688 8.031 1 98.81 184 GLY B O 1
ATOM 3882 N N . VAL B 1 185 ? 8.328 18.625 7.141 1 98.75 185 VAL B N 1
ATOM 3883 C CA . VAL B 1 185 ? 7.23 19.406 7.703 1 98.75 185 VAL B CA 1
ATOM 3884 C C . VAL B 1 185 ? 6.246 19.781 6.598 1 98.75 185 VAL B C 1
ATOM 3886 O O . VAL B 1 185 ? 6.508 20.688 5.812 1 98.75 185 VAL B O 1
ATOM 3889 N N . GLY B 1 186 ? 5.191 19.016 6.555 1 97.31 186 GLY B N 1
ATOM 3890 C CA . GLY B 1 186 ? 3.994 19.453 5.859 1 97.31 186 GLY B CA 1
ATOM 3891 C C . GLY B 1 186 ? 3.027 20.219 6.754 1 97.31 186 GLY B C 1
ATOM 3892 O O . GLY B 1 186 ? 3.186 21.422 6.969 1 97.31 186 GLY B O 1
ATOM 3893 N N . THR B 1 187 ? 2.182 19.375 7.391 1 97.56 187 THR B N 1
ATOM 3894 C CA . THR B 1 187 ? 1.335 19.969 8.422 1 97.56 187 THR B CA 1
ATOM 3895 C C . THR B 1 187 ? 2.098 20.109 9.734 1 97.56 187 THR B C 1
ATOM 3897 O O . THR B 1 187 ? 1.725 20.922 10.594 1 97.56 187 THR B O 1
ATOM 3900 N N . GLY B 1 188 ? 3.096 19.344 9.859 1 98.38 188 GLY B N 1
ATOM 3901 C CA . GLY B 1 188 ? 3.947 19.438 11.039 1 98.38 188 GLY B CA 1
ATOM 3902 C C . GLY B 1 188 ? 3.521 18.516 12.156 1 98.38 188 GLY B C 1
ATOM 3903 O O . GLY B 1 188 ? 4.176 18.453 13.203 1 98.38 188 GLY B O 1
ATOM 3904 N N . GLY B 1 189 ? 2.461 17.75 11.945 1 98.75 189 GLY B N 1
ATOM 3905 C CA . GLY B 1 189 ? 1.934 16.875 12.984 1 98.75 189 GLY B CA 1
ATOM 3906 C C . GLY B 1 189 ? 2.887 15.766 13.375 1 98.75 189 GLY B C 1
ATOM 3907 O O . GLY B 1 189 ? 3.078 15.484 14.562 1 98.75 189 GLY B O 1
ATOM 3908 N N . THR B 1 190 ? 3.51 15.125 12.406 1 98.88 190 THR B N 1
ATOM 3909 C CA . THR B 1 190 ? 4.41 14 12.672 1 98.88 190 THR B CA 1
ATOM 3910 C C . THR B 1 190 ? 5.617 14.453 13.484 1 98.88 190 THR B C 1
ATOM 3912 O O . THR B 1 190 ? 5.922 13.875 14.523 1 98.88 190 THR B O 1
ATOM 3915 N N . LEU B 1 191 ? 6.27 15.523 13.008 1 98.94 191 LEU B N 1
ATOM 3916 C CA . LEU B 1 191 ? 7.457 16.016 13.703 1 98.94 191 LEU B CA 1
ATOM 3917 C C . LEU B 1 191 ? 7.121 16.422 15.133 1 98.94 191 LEU B C 1
ATOM 3919 O O . LEU B 1 191 ? 7.789 16 16.078 1 98.94 191 LEU B O 1
ATOM 3923 N N . THR B 1 192 ? 6.078 17.203 15.273 1 98.94 192 THR B N 1
ATOM 3924 C CA . THR B 1 192 ? 5.703 17.766 16.578 1 98.94 192 THR B CA 1
ATOM 3925 C C . THR B 1 192 ? 5.289 16.641 17.531 1 98.94 192 THR B C 1
ATOM 3927 O O . THR B 1 192 ? 5.766 16.578 18.656 1 98.94 192 THR B O 1
ATOM 3930 N N . GLY B 1 193 ? 4.422 15.781 17.031 1 98.94 193 GLY B N 1
ATOM 3931 C CA . GLY B 1 193 ? 3.889 14.727 17.891 1 98.94 193 GLY B CA 1
ATOM 3932 C C . GLY B 1 193 ? 4.941 13.727 18.328 1 98.94 193 GLY B C 1
ATOM 3933 O O . GLY B 1 193 ? 4.996 13.359 19.5 1 98.94 193 GLY B O 1
ATOM 3934 N N . VAL B 1 194 ? 5.746 13.258 17.438 1 98.94 194 VAL B N 1
ATOM 3935 C CA . VAL B 1 194 ? 6.781 12.289 17.766 1 98.94 194 VAL B CA 1
ATOM 3936 C C . VAL B 1 194 ? 7.801 12.922 18.703 1 98.94 194 VAL B C 1
ATOM 3938 O O . VAL B 1 194 ? 8.234 12.297 19.688 1 98.94 194 VAL B O 1
ATOM 3941 N N . ALA B 1 195 ? 8.18 14.172 18.422 1 98.88 195 ALA B N 1
ATOM 3942 C CA . ALA B 1 195 ? 9.125 14.867 19.281 1 98.88 195 ALA B CA 1
ATOM 3943 C C . ALA B 1 195 ? 8.602 14.961 20.719 1 98.88 195 ALA B C 1
ATOM 3945 O O . ALA B 1 195 ? 9.336 14.695 21.672 1 98.88 195 ALA B O 1
ATOM 3946 N N . ARG B 1 196 ? 7.379 15.359 20.859 1 98.81 196 ARG B N 1
ATOM 3947 C CA . ARG B 1 196 ? 6.766 15.453 22.188 1 98.81 196 ARG B CA 1
ATOM 3948 C C . ARG B 1 196 ? 6.785 14.102 22.891 1 98.81 196 ARG B C 1
ATOM 3950 O O . ARG B 1 196 ? 7.09 14.023 24.078 1 98.81 196 ARG B O 1
ATOM 3957 N N . ALA B 1 197 ? 6.438 13.016 22.172 1 98.88 197 ALA B N 1
ATOM 3958 C CA . ALA B 1 197 ? 6.422 11.672 22.75 1 98.88 197 ALA B CA 1
ATOM 3959 C C . ALA B 1 197 ? 7.812 11.266 23.234 1 98.88 197 ALA B C 1
ATOM 3961 O O . ALA B 1 197 ? 7.961 10.688 24.312 1 98.88 197 ALA B O 1
ATOM 3962 N N . LEU B 1 198 ? 8.836 11.523 22.391 1 98.81 198 LEU B N 1
ATOM 3963 C CA . LEU B 1 198 ? 10.203 11.164 22.75 1 98.81 198 LEU B CA 1
ATOM 3964 C C . LEU B 1 198 ? 10.664 11.938 23.984 1 98.81 198 LEU B C 1
ATOM 3966 O O . LEU B 1 198 ? 11.266 11.359 24.891 1 98.81 198 LEU B O 1
ATOM 3970 N N . LYS B 1 199 ? 10.359 13.211 24 1 98.12 199 LYS B N 1
ATOM 3971 C CA . LYS B 1 199 ? 10.719 14.031 25.156 1 98.12 199 LYS B CA 1
ATOM 3972 C C . LYS B 1 199 ? 10.031 13.516 26.422 1 98.12 199 LYS B C 1
ATOM 3974 O O . LYS B 1 199 ? 10.656 13.422 27.484 1 98.12 199 LYS B O 1
ATOM 3979 N N . LYS B 1 200 ? 8.789 13.242 26.328 1 98.06 200 LYS B N 1
ATOM 3980 C CA . LYS B 1 200 ? 8.016 12.727 27.469 1 98.06 200 LYS B CA 1
ATOM 3981 C C . LYS B 1 200 ? 8.609 11.422 27.984 1 98.06 200 LYS B C 1
ATOM 3983 O O . LYS B 1 200 ? 8.547 11.133 29.172 1 98.06 200 LYS B O 1
ATOM 3988 N N . ALA B 1 201 ? 9.172 10.672 27.047 1 97.88 201 ALA B N 1
ATOM 3989 C CA . ALA B 1 201 ? 9.742 9.375 27.406 1 97.88 201 ALA B CA 1
ATOM 3990 C C . ALA B 1 201 ? 11.141 9.539 28 1 97.88 201 ALA B C 1
ATOM 3992 O O . ALA B 1 201 ? 11.758 8.562 28.438 1 97.88 201 ALA B O 1
ATOM 3993 N N . GLY B 1 202 ? 11.68 10.789 28.016 1 96.56 202 GLY B N 1
ATOM 3994 C CA . GLY B 1 202 ? 12.977 11.07 28.609 1 96.56 202 GLY B CA 1
ATOM 3995 C C . GLY B 1 202 ? 14.109 11.062 27.609 1 96.56 202 GLY B C 1
ATOM 3996 O O . GLY B 1 202 ? 15.281 11.062 27.984 1 96.56 202 GLY B O 1
ATOM 3997 N N . SER B 1 203 ? 13.688 10.984 26.344 1 96.69 203 SER B N 1
ATOM 3998 C CA . SER B 1 203 ? 14.695 11 25.281 1 96.69 203 SER B CA 1
ATOM 3999 C C . SER B 1 203 ? 15.297 12.391 25.125 1 96.69 203 SER B C 1
ATOM 4001 O O . SER B 1 203 ? 14.602 13.398 25.281 1 96.69 203 SER B O 1
ATOM 4003 N N . HIS B 1 204 ? 16.547 12.5 24.812 1 96.38 204 HIS B N 1
ATOM 4004 C CA . HIS B 1 204 ? 17.219 13.75 24.484 1 96.38 204 HIS B CA 1
ATOM 4005 C C . HIS B 1 204 ? 17.516 13.844 22.984 1 96.38 204 HIS B C 1
ATOM 4007 O O . HIS B 1 204 ? 18.484 14.5 22.578 1 96.38 204 HIS B O 1
ATOM 4013 N N . ALA B 1 205 ? 16.719 13.18 22.281 1 98.44 205 ALA B N 1
ATOM 4014 C CA . ALA B 1 205 ? 16.938 13.133 20.844 1 98.44 205 ALA B CA 1
ATOM 4015 C C . ALA B 1 205 ? 16.953 14.539 20.234 1 98.44 205 ALA B C 1
ATOM 4017 O O . ALA B 1 205 ? 16.156 15.398 20.625 1 98.44 205 ALA B O 1
ATOM 4018 N N . ARG B 1 206 ? 17.891 14.758 19.375 1 98.75 206 ARG B N 1
ATOM 4019 C CA . ARG B 1 206 ? 17.875 15.961 18.547 1 98.75 206 ARG B CA 1
ATOM 4020 C C . ARG B 1 206 ? 16.734 15.906 17.531 1 98.75 206 ARG B C 1
ATOM 4022 O O . ARG B 1 206 ? 16.547 14.906 16.844 1 98.75 206 ARG B O 1
ATOM 4029 N N . ILE B 1 207 ? 15.938 16.953 17.484 1 98.94 207 ILE B N 1
ATOM 4030 C CA . ILE B 1 207 ? 14.781 17 16.594 1 98.94 207 ILE B CA 1
ATOM 4031 C C . ILE B 1 207 ? 15.117 17.844 15.367 1 98.94 207 ILE B C 1
ATOM 4033 O O . ILE B 1 207 ? 15.43 19.031 15.484 1 98.94 207 ILE B O 1
ATOM 4037 N N . VAL B 1 208 ? 15.031 17.25 14.164 1 98.94 208 VAL B N 1
ATOM 4038 C CA . VAL B 1 208 ? 15.406 17.906 12.922 1 98.94 208 VAL B CA 1
ATOM 4039 C C . VAL B 1 208 ? 14.195 18 11.992 1 98.94 208 VAL B C 1
ATOM 4041 O O . VAL B 1 208 ? 13.594 16.984 11.641 1 98.94 208 VAL B O 1
ATOM 4044 N N . ALA B 1 209 ? 13.852 19.203 11.586 1 98.94 209 ALA B N 1
ATOM 4045 C CA . ALA B 1 209 ? 12.797 19.438 10.594 1 98.94 209 ALA B CA 1
ATOM 4046 C C . ALA B 1 209 ? 13.383 19.516 9.188 1 98.94 209 ALA B C 1
ATOM 4048 O O . ALA B 1 209 ? 14.422 20.125 8.969 1 98.94 209 ALA B O 1
ATOM 4049 N N . VAL B 1 210 ? 12.719 18.859 8.25 1 98.94 210 VAL B N 1
ATOM 4050 C CA . VAL B 1 210 ? 13.141 18.875 6.859 1 98.94 210 VAL B CA 1
ATOM 4051 C C . VAL B 1 210 ? 12.195 19.766 6.047 1 98.94 210 VAL B C 1
ATOM 4053 O O . VAL B 1 210 ? 10.969 19.672 6.203 1 98.94 210 VAL B O 1
ATOM 4056 N N . GLU B 1 211 ? 12.68 20.656 5.25 1 98.88 211 GLU B N 1
ATOM 4057 C CA . GLU B 1 211 ? 11.898 21.438 4.309 1 98.88 211 GLU B CA 1
ATOM 4058 C C . GLU B 1 211 ? 12.633 21.609 2.98 1 98.88 211 GLU B C 1
ATOM 4060 O O . GLU B 1 211 ? 13.836 21.344 2.895 1 98.88 211 GLU B O 1
ATOM 4065 N N . PRO B 1 212 ? 11.93 21.953 1.919 1 98.88 212 PRO B N 1
ATOM 4066 C CA . PRO B 1 212 ? 12.586 22.141 0.624 1 98.88 212 PRO B CA 1
ATOM 4067 C C . PRO B 1 212 ? 13.531 23.344 0.609 1 98.88 212 PRO B C 1
ATOM 4069 O O . PRO B 1 212 ? 13.188 24.406 1.124 1 98.88 212 PRO B O 1
ATOM 4072 N N . THR B 1 213 ? 14.656 23.109 -0.032 1 98.81 213 THR B N 1
ATOM 4073 C CA . THR B 1 213 ? 15.602 24.203 -0.236 1 98.81 213 THR B CA 1
ATOM 4074 C C . THR B 1 213 ? 14.938 25.359 -0.983 1 98.81 213 THR B C 1
ATOM 4076 O O . THR B 1 213 ? 15.227 26.516 -0.717 1 98.81 213 THR B O 1
ATOM 4079 N N . GLU B 1 214 ? 14.016 25.062 -1.829 1 98.56 214 GLU B N 1
ATOM 4080 C CA . GLU B 1 214 ? 13.383 26.047 -2.705 1 98.56 214 GLU B CA 1
ATOM 4081 C C . GLU B 1 214 ? 12.273 26.812 -1.979 1 98.56 214 GLU B C 1
ATOM 4083 O O . GLU B 1 214 ? 11.781 27.812 -2.475 1 98.56 214 GLU B O 1
ATOM 4088 N N . SER B 1 215 ? 11.898 26.375 -0.801 1 98.31 215 SER B N 1
ATOM 4089 C CA . SER B 1 215 ? 10.867 27 0.016 1 98.31 215 SER B CA 1
ATOM 4090 C C . SER B 1 215 ? 11.203 26.906 1.5 1 98.31 215 SER B C 1
ATOM 4092 O O . SER B 1 215 ? 10.484 26.281 2.273 1 98.31 215 SER B O 1
ATOM 4094 N N . PRO B 1 216 ? 12.25 27.578 1.916 1 98.31 216 PRO B N 1
ATOM 4095 C CA . PRO B 1 216 ? 12.812 27.406 3.258 1 98.31 216 PRO B CA 1
ATOM 4096 C C . PRO B 1 216 ? 12.156 28.328 4.289 1 98.31 216 PRO B C 1
ATOM 4098 O O . PRO B 1 216 ? 12.844 29.125 4.941 1 98.31 216 PRO B O 1
ATOM 4101 N N . VAL B 1 217 ? 10.906 28.125 4.562 1 98.19 217 VAL B N 1
ATOM 4102 C CA . VAL B 1 217 ? 10.117 29.016 5.402 1 98.19 217 VAL B CA 1
ATOM 4103 C C . VAL B 1 217 ? 10.531 28.859 6.863 1 98.19 217 VAL B C 1
ATOM 4105 O O . VAL B 1 217 ? 10.688 29.844 7.586 1 98.19 217 VAL B O 1
ATOM 4108 N N . LEU B 1 218 ? 10.719 27.609 7.336 1 98.19 218 LEU B N 1
ATOM 4109 C CA . LEU B 1 218 ? 11.102 27.344 8.719 1 98.19 218 LEU B CA 1
ATOM 4110 C C . LEU B 1 218 ? 12.477 27.922 9.016 1 98.19 218 LEU B C 1
ATOM 4112 O O . LEU B 1 218 ? 12.766 28.297 10.156 1 98.19 218 LEU B O 1
ATOM 4116 N N . SER B 1 219 ? 13.234 28.047 7.988 1 97.5 219 SER B N 1
ATOM 4117 C CA . SER B 1 219 ? 14.594 28.578 8.109 1 97.5 219 SER B CA 1
ATOM 4118 C C . SER B 1 219 ? 14.609 30.094 8.023 1 97.5 219 SER B C 1
ATOM 4120 O O . SER B 1 219 ? 15.664 30.719 8.125 1 97.5 219 SER B O 1
ATOM 4122 N N . GLY B 1 220 ? 13.469 30.688 7.785 1 97.06 220 GLY B N 1
ATOM 4123 C CA . GLY B 1 220 ? 13.375 32.156 7.754 1 97.06 220 GLY B CA 1
ATOM 4124 C C . GLY B 1 220 ? 13.375 32.719 6.348 1 97.06 220 GLY B C 1
ATOM 4125 O O . GLY B 1 220 ? 13.352 33.938 6.164 1 97.06 220 GLY B O 1
ATOM 4126 N N . GLY B 1 221 ? 13.414 31.781 5.367 1 97.62 221 GLY B N 1
ATOM 4127 C CA . GLY B 1 221 ? 13.375 32.25 3.984 1 97.62 221 GLY B CA 1
ATOM 4128 C C . GLY B 1 221 ? 11.961 32.438 3.463 1 97.62 221 GLY B C 1
ATOM 4129 O O . GLY B 1 221 ? 11.008 32.469 4.238 1 97.62 221 GLY B O 1
ATOM 4130 N N . LYS B 1 222 ? 11.852 32.719 2.148 1 97.56 222 LYS B N 1
ATOM 4131 C CA . LYS B 1 222 ? 10.578 32.969 1.477 1 97.56 222 LYS B CA 1
ATOM 4132 C C . LYS B 1 222 ? 10.055 31.672 0.837 1 97.56 222 LYS B C 1
ATOM 4134 O O . LYS B 1 222 ? 10.836 30.844 0.374 1 97.56 222 LYS B O 1
ATOM 4139 N N . PRO B 1 223 ? 8.781 31.547 0.833 1 97.62 223 PRO B N 1
ATOM 4140 C CA . PRO B 1 223 ? 8.211 30.391 0.129 1 97.62 223 PRO B CA 1
ATOM 4141 C C . PRO B 1 223 ? 8.5 30.422 -1.37 1 97.62 223 PRO B C 1
ATOM 4143 O O . PRO B 1 223 ? 8.633 31.5 -1.959 1 97.62 223 PRO B O 1
ATOM 4146 N N . GLY B 1 224 ? 8.609 29.266 -1.998 1 96.75 224 GLY B N 1
ATOM 4147 C CA . GLY B 1 224 ? 8.805 29.125 -3.432 1 96.75 224 GLY B CA 1
ATOM 4148 C C . GLY B 1 224 ? 8.352 27.766 -3.961 1 96.75 224 GLY B C 1
ATOM 4149 O O . GLY B 1 224 ? 8.133 26.844 -3.189 1 96.75 224 GLY B O 1
ATOM 4150 N N . PRO B 1 225 ? 8.117 27.734 -5.281 1 95.88 225 PRO B N 1
ATOM 4151 C CA . PRO B 1 225 ? 7.758 26.453 -5.871 1 95.88 225 PRO B CA 1
ATOM 4152 C C . PRO B 1 225 ? 8.844 25.391 -5.691 1 95.88 225 PRO B C 1
ATOM 4154 O O . PRO B 1 225 ? 10.031 25.719 -5.75 1 95.88 225 PRO B O 1
ATOM 4157 N N . HIS B 1 226 ? 8.469 24.25 -5.418 1 97.44 226 HIS B N 1
ATOM 4158 C CA . HIS B 1 226 ? 9.398 23.141 -5.266 1 97.44 226 HIS B CA 1
ATOM 4159 C C . HIS B 1 226 ? 8.758 21.812 -5.684 1 97.44 226 HIS B C 1
ATOM 4161 O O . HIS B 1 226 ? 7.543 21.75 -5.863 1 97.44 226 HIS B O 1
ATOM 4167 N N . LYS B 1 227 ? 9.57 20.719 -5.793 1 96.81 227 LYS B N 1
ATOM 4168 C CA . LYS B 1 227 ? 9.125 19.453 -6.359 1 96.81 227 LYS B CA 1
ATOM 4169 C C . LYS B 1 227 ? 8.641 18.5 -5.266 1 96.81 227 LYS B C 1
ATOM 4171 O O . LYS B 1 227 ? 7.98 17.5 -5.551 1 96.81 227 LYS B O 1
ATOM 4176 N N . ILE B 1 228 ? 8.953 18.75 -4.008 1 98.19 228 ILE B N 1
ATOM 4177 C CA . ILE B 1 228 ? 8.773 17.75 -2.951 1 98.19 228 ILE B CA 1
ATOM 4178 C C . ILE B 1 228 ? 7.324 17.781 -2.467 1 98.19 228 ILE B C 1
ATOM 4180 O O . ILE B 1 228 ? 6.973 18.578 -1.59 1 98.19 228 ILE B O 1
ATOM 4184 N N . GLN B 1 229 ? 6.574 16.875 -2.93 1 94.88 229 GLN B N 1
ATOM 4185 C CA . GLN B 1 229 ? 5.18 16.797 -2.508 1 94.88 229 GLN B CA 1
ATOM 4186 C C . GLN B 1 229 ? 5.07 16.297 -1.07 1 94.88 229 GLN B C 1
ATOM 4188 O O . GLN B 1 229 ? 5.809 15.391 -0.665 1 94.88 229 GLN B O 1
ATOM 4193 N N . GLY B 1 230 ? 4.219 16.859 -0.269 1 94.75 230 GLY B N 1
ATOM 4194 C CA . GLY B 1 230 ? 3.914 16.391 1.073 1 94.75 230 GLY B CA 1
ATOM 4195 C C . GLY B 1 230 ? 4.5 17.266 2.16 1 94.75 230 GLY B C 1
ATOM 4196 O O . GLY B 1 230 ? 4.098 17.188 3.322 1 94.75 230 GLY B O 1
ATOM 4197 N N . ILE B 1 231 ? 5.477 18.109 1.766 1 97.88 231 ILE B N 1
ATOM 4198 C CA . ILE B 1 231 ? 6.043 18.984 2.777 1 97.88 231 ILE B CA 1
ATOM 4199 C C . ILE B 1 231 ? 6.246 20.391 2.188 1 97.88 231 ILE B C 1
ATOM 4201 O O . ILE B 1 231 ? 5.988 20.609 1.003 1 97.88 231 ILE B O 1
ATOM 4205 N N . GLY B 1 232 ? 6.562 21.359 2.98 1 97.19 232 GLY B N 1
ATOM 4206 C CA . GLY B 1 232 ? 6.84 22.719 2.551 1 97.19 232 GLY B CA 1
ATOM 4207 C C . GLY B 1 232 ? 5.621 23.422 2.002 1 97.19 232 GLY B C 1
ATOM 4208 O O . GLY B 1 232 ? 5.613 23.859 0.847 1 97.19 232 GLY B O 1
ATOM 4209 N N . PRO B 1 233 ? 4.617 23.641 2.816 1 95.06 233 PRO B N 1
ATOM 4210 C CA . PRO B 1 233 ? 3.373 24.234 2.318 1 95.06 233 PRO B CA 1
ATOM 4211 C C . PRO B 1 233 ? 3.502 25.719 2.031 1 95.06 233 PRO B C 1
ATOM 4213 O O . PRO B 1 233 ? 2.566 26.344 1.518 1 95.06 233 PRO B O 1
ATOM 4216 N N . GLY B 1 234 ? 4.617 26.359 2.354 1 96.25 234 GLY B N 1
ATOM 4217 C CA . GLY B 1 234 ? 4.832 27.766 2.057 1 96.25 234 GLY B CA 1
ATOM 4218 C C . GLY B 1 234 ? 4.484 28.688 3.215 1 96.25 234 GLY B C 1
ATOM 4219 O O . GLY B 1 234 ? 4.508 29.906 3.074 1 96.25 234 GLY B O 1
ATOM 4220 N N . PHE B 1 235 ? 4.125 28.172 4.324 1 96.56 235 PHE B N 1
ATOM 4221 C CA . PHE B 1 235 ? 3.873 28.875 5.582 1 96.56 235 PHE B CA 1
ATOM 4222 C C . PHE B 1 235 ? 4.188 27.969 6.77 1 96.56 235 PHE B C 1
ATOM 4224 O O . PHE B 1 235 ? 4.484 26.781 6.59 1 96.56 235 PHE B O 1
ATOM 4231 N N . VAL B 1 236 ? 4.25 28.484 7.93 1 97.88 236 VAL B N 1
ATOM 4232 C CA . VAL B 1 236 ? 4.438 27.672 9.133 1 97.88 236 VAL B CA 1
ATOM 4233 C C . VAL B 1 236 ? 3.078 27.266 9.695 1 97.88 236 VAL B C 1
ATOM 4235 O O . VAL B 1 236 ? 2.354 28.094 10.25 1 97.88 236 VAL B O 1
ATOM 4238 N N . PRO B 1 237 ? 2.752 26.016 9.617 1 98.06 237 PRO B N 1
ATOM 4239 C CA . PRO B 1 237 ? 1.451 25.578 10.133 1 98.06 237 PRO B CA 1
ATOM 4240 C C . PRO B 1 237 ? 1.33 25.75 11.641 1 98.06 237 PRO B C 1
ATOM 4242 O O . PRO B 1 237 ? 2.324 25.641 12.367 1 98.06 237 PRO B O 1
ATOM 4245 N N . ASP B 1 238 ? 0.108 25.953 12.117 1 98.25 238 ASP B N 1
ATOM 4246 C CA . ASP B 1 238 ? -0.165 26.156 13.539 1 98.25 238 ASP B CA 1
ATOM 4247 C C . ASP B 1 238 ? 0.208 24.922 14.359 1 98.25 238 ASP B C 1
ATOM 4249 O O . ASP B 1 238 ? 0.556 25.031 15.531 1 98.25 238 ASP B O 1
ATOM 4253 N N . VAL B 1 239 ? 0.249 23.766 13.75 1 98.44 239 VAL B N 1
ATOM 4254 C CA . VAL B 1 239 ? 0.499 22.484 14.406 1 98.44 239 VAL B CA 1
ATOM 4255 C C . VAL B 1 239 ? 1.97 22.391 14.805 1 98.44 239 VAL B C 1
ATOM 4257 O O . VAL B 1 239 ? 2.316 21.688 15.75 1 98.44 239 VAL B O 1
ATOM 4260 N N . VAL B 1 240 ? 2.805 23.125 14.141 1 98.5 240 VAL B N 1
ATOM 4261 C CA . VAL B 1 240 ? 4.246 23.016 14.336 1 98.5 240 VAL B CA 1
ATOM 4262 C C . VAL B 1 240 ? 4.656 23.703 15.633 1 98.5 240 VAL B C 1
ATOM 4264 O O . VAL B 1 240 ? 4.34 24.891 15.836 1 98.5 240 VAL B O 1
ATOM 4267 N N . ASP B 1 241 ? 5.305 23 16.5 1 98 241 ASP B N 1
ATOM 4268 C CA . ASP B 1 241 ? 5.977 23.609 17.641 1 98 241 ASP B CA 1
ATOM 4269 C C . ASP B 1 241 ? 7.43 23.953 17.312 1 98 241 ASP B C 1
ATOM 4271 O O . ASP B 1 241 ? 8.32 23.109 17.484 1 98 241 ASP B O 1
ATOM 4275 N N . ARG B 1 242 ? 7.656 25.125 16.969 1 97.12 242 ARG B N 1
ATOM 4276 C CA . ARG B 1 242 ? 8.977 25.547 16.5 1 97.12 242 ARG B CA 1
ATOM 4277 C C . ARG B 1 242 ? 10.008 25.438 17.625 1 97.12 242 ARG B C 1
ATOM 4279 O O . ARG B 1 242 ? 11.195 25.219 17.359 1 97.12 242 ARG B O 1
ATOM 4286 N N . ASN B 1 243 ? 9.57 25.531 18.828 1 97.12 243 ASN B N 1
ATOM 4287 C CA . ASN B 1 243 ? 10.484 25.516 19.969 1 97.12 243 ASN B CA 1
ATOM 4288 C C . ASN B 1 243 ? 11.102 24.141 20.203 1 97.12 243 ASN B C 1
ATOM 4290 O O . ASN B 1 243 ? 12.125 24.016 20.875 1 97.12 243 ASN B O 1
ATOM 4294 N N . ILE B 1 244 ? 10.492 23.125 19.656 1 97.62 244 ILE B N 1
ATOM 4295 C CA . ILE B 1 244 ? 10.977 21.781 19.906 1 97.62 244 ILE B CA 1
ATOM 4296 C C . ILE B 1 244 ? 11.984 21.391 18.828 1 97.62 244 ILE B C 1
ATOM 4298 O O . ILE B 1 244 ? 12.695 20.391 18.969 1 97.62 244 ILE B O 1
ATOM 4302 N N . ILE B 1 245 ? 12.078 22.188 17.766 1 98.62 245 ILE B N 1
ATOM 4303 C CA . ILE B 1 245 ? 12.969 21.906 16.641 1 98.62 245 ILE B CA 1
ATOM 4304 C C . ILE B 1 245 ? 14.383 22.375 16.969 1 98.62 245 ILE B C 1
ATOM 4306 O O . ILE B 1 245 ? 14.602 23.547 17.281 1 98.62 245 ILE B O 1
ATOM 4310 N N . ASP B 1 246 ? 15.305 21.484 16.859 1 98.75 246 ASP B N 1
ATOM 4311 C CA . ASP B 1 246 ? 16.688 21.828 17.141 1 98.75 246 ASP B CA 1
ATOM 4312 C C . ASP B 1 246 ? 17.422 22.281 15.883 1 98.75 246 ASP B C 1
ATOM 4314 O O . ASP B 1 246 ? 18.406 23.031 15.961 1 98.75 246 ASP B O 1
ATOM 4318 N N . GLU B 1 247 ? 17.016 21.828 14.781 1 98.75 247 GLU B N 1
ATOM 4319 C CA . GLU B 1 247 ? 17.672 22.109 13.5 1 98.75 247 GLU B CA 1
ATOM 4320 C C . GLU B 1 247 ? 16.672 22 12.344 1 98.75 247 GLU B C 1
ATOM 4322 O O . GLU B 1 247 ? 15.773 21.156 12.367 1 98.75 247 GLU B O 1
ATOM 4327 N N . VAL B 1 248 ? 16.766 22.906 11.398 1 98.88 248 VAL B N 1
ATOM 4328 C CA . VAL B 1 248 ? 16.047 22.781 10.133 1 98.88 248 VAL B CA 1
ATOM 4329 C C . VAL B 1 248 ? 17.031 22.406 9.023 1 98.88 248 VAL B C 1
ATOM 4331 O O . VAL B 1 248 ? 18.047 23.062 8.828 1 98.88 248 VAL B O 1
ATOM 4334 N N . PHE B 1 249 ? 16.781 21.328 8.383 1 98.88 249 PHE B N 1
ATOM 4335 C CA . PHE B 1 249 ? 17.625 20.828 7.301 1 98.88 249 PHE B CA 1
ATOM 4336 C C . PHE B 1 249 ? 16.922 21 5.957 1 98.88 249 PHE B C 1
ATOM 4338 O O . PHE B 1 249 ? 15.812 20.5 5.758 1 98.88 249 PHE B O 1
ATOM 4345 N N . CYS B 1 250 ? 17.516 21.688 5.027 1 98.88 250 CYS B N 1
ATOM 4346 C CA . CYS B 1 250 ? 16.938 21.953 3.715 1 98.88 250 CYS B CA 1
ATOM 4347 C C . CYS B 1 250 ? 17.375 20.891 2.707 1 98.88 250 CYS B C 1
ATOM 4349 O O . CYS B 1 250 ? 18.547 20.516 2.666 1 98.88 250 CYS B O 1
ATOM 4351 N N . VAL B 1 251 ? 16.422 20.375 1.953 1 98.94 251 VAL B N 1
ATOM 4352 C CA . VAL B 1 251 ? 16.688 19.375 0.932 1 98.94 251 VAL B CA 1
ATOM 4353 C C . VAL B 1 251 ? 16.141 19.844 -0.414 1 98.94 251 VAL B C 1
ATOM 4355 O O . VAL B 1 251 ? 15 20.297 -0.504 1 98.94 251 VAL B O 1
ATOM 4358 N N . SER B 1 252 ? 16.938 19.766 -1.479 1 98.88 252 SER B N 1
ATOM 4359 C CA . SER B 1 252 ? 16.453 20.156 -2.799 1 98.88 252 SER B CA 1
ATOM 4360 C C . SER B 1 252 ? 15.5 19.109 -3.377 1 98.88 252 SER B C 1
ATOM 4362 O O . SER B 1 252 ? 15.586 17.922 -3.023 1 98.88 252 SER B O 1
ATOM 4364 N N . GLY B 1 253 ? 14.633 19.594 -4.25 1 98.75 253 GLY B N 1
ATOM 4365 C CA . GLY B 1 253 ? 13.75 18.672 -4.949 1 98.75 253 GLY B CA 1
ATOM 4366 C C . GLY B 1 253 ? 14.5 17.578 -5.676 1 98.75 253 GLY B C 1
ATOM 4367 O O . GLY B 1 253 ? 14.086 16.406 -5.641 1 98.75 253 GLY B O 1
ATOM 4368 N N . ASP B 1 254 ? 15.594 17.891 -6.285 1 98.75 254 ASP B N 1
ATOM 4369 C CA . ASP B 1 254 ? 16.375 16.922 -7.047 1 98.75 254 ASP B CA 1
ATOM 4370 C C . ASP B 1 254 ? 17 15.883 -6.125 1 98.75 254 ASP B C 1
ATOM 4372 O O . ASP B 1 254 ? 17.016 14.695 -6.449 1 98.75 254 ASP B O 1
ATOM 4376 N N . ASP B 1 255 ? 17.516 16.328 -4.953 1 98.88 255 ASP B N 1
ATOM 4377 C CA . ASP B 1 255 ? 18.094 15.391 -3.992 1 98.88 255 ASP B CA 1
ATOM 4378 C C . ASP B 1 255 ? 17.047 14.422 -3.465 1 98.88 255 ASP B C 1
ATOM 4380 O O . ASP B 1 255 ? 17.328 13.234 -3.279 1 98.88 255 ASP B O 1
ATOM 4384 N N . ALA B 1 256 ? 15.859 14.953 -3.193 1 98.94 256 ALA B N 1
ATOM 4385 C CA . ALA B 1 256 ? 14.766 14.117 -2.715 1 98.94 256 ALA B CA 1
ATOM 4386 C C . ALA B 1 256 ? 14.406 13.047 -3.736 1 98.94 256 ALA B C 1
ATOM 4388 O O . ALA B 1 256 ? 14.273 11.867 -3.391 1 98.94 256 ALA B O 1
ATOM 4389 N N . ILE B 1 257 ? 14.289 13.461 -4.988 1 98.81 257 ILE B N 1
ATOM 4390 C CA . ILE B 1 257 ? 13.914 12.555 -6.07 1 98.81 257 ILE B CA 1
ATOM 4391 C C . ILE B 1 257 ? 15 11.492 -6.254 1 98.81 257 ILE B C 1
ATOM 4393 O O . ILE B 1 257 ? 14.711 10.297 -6.293 1 98.81 257 ILE B O 1
ATOM 4397 N N . GLU B 1 258 ? 16.25 11.922 -6.316 1 98.75 258 GLU B N 1
ATOM 4398 C CA . GLU B 1 258 ? 17.359 11 -6.516 1 98.75 258 GLU B CA 1
ATOM 4399 C C . GLU B 1 258 ? 17.438 9.977 -5.387 1 98.75 258 GLU B C 1
ATOM 4401 O O . GLU B 1 258 ? 17.672 8.797 -5.629 1 98.75 258 GLU B O 1
ATOM 4406 N N . THR B 1 259 ? 17.25 10.438 -4.176 1 98.88 259 THR B N 1
ATOM 4407 C CA . THR B 1 259 ? 17.312 9.539 -3.029 1 98.88 259 THR B CA 1
ATOM 4408 C C . THR B 1 259 ? 16.188 8.523 -3.072 1 98.88 259 THR B C 1
ATOM 4410 O O . THR B 1 259 ? 16.391 7.336 -2.803 1 98.88 259 THR B O 1
ATOM 4413 N N . SER B 1 260 ? 14.992 8.977 -3.406 1 98.81 260 SER B N 1
ATOM 4414 C CA . SER B 1 260 ? 13.867 8.062 -3.529 1 98.81 260 SER B CA 1
ATOM 4415 C C . SER B 1 260 ? 14.156 6.965 -4.551 1 98.81 260 SER B C 1
ATOM 4417 O O . SER B 1 260 ? 13.844 5.793 -4.316 1 98.81 260 SER B O 1
ATOM 4419 N N . LEU B 1 261 ? 14.734 7.363 -5.66 1 98.44 261 LEU B N 1
ATOM 4420 C CA . LEU B 1 261 ? 15.055 6.402 -6.715 1 98.44 261 LEU B CA 1
ATOM 4421 C C . LEU B 1 261 ? 16.109 5.418 -6.246 1 98.44 261 LEU B C 1
ATOM 4423 O O . LEU B 1 261 ? 16 4.215 -6.492 1 98.44 261 LEU B O 1
ATOM 4427 N N . LYS B 1 262 ? 17.109 5.867 -5.523 1 98.56 262 LYS B N 1
ATOM 4428 C CA . LYS B 1 262 ? 18.188 5.008 -5.039 1 98.56 262 LYS B CA 1
ATOM 4429 C C . LYS B 1 262 ? 17.672 4.012 -4.004 1 98.56 262 LYS B C 1
ATOM 4431 O O . LYS B 1 262 ? 18.156 2.881 -3.932 1 98.56 262 LYS B O 1
ATOM 4436 N N . LEU B 1 263 ? 16.719 4.422 -3.223 1 98.81 263 LEU B N 1
ATOM 4437 C CA . LEU B 1 263 ? 16.188 3.604 -2.139 1 98.81 263 LEU B CA 1
ATOM 4438 C C . LEU B 1 263 ? 15.562 2.32 -2.682 1 98.81 263 LEU B C 1
ATOM 4440 O O . LEU B 1 263 ? 15.641 1.268 -2.047 1 98.81 263 LEU B O 1
ATOM 4444 N N . THR B 1 264 ? 14.883 2.357 -3.85 1 98.44 264 THR B N 1
ATOM 4445 C CA . THR B 1 264 ? 14.195 1.194 -4.406 1 98.44 264 THR B CA 1
ATOM 4446 C C . THR B 1 264 ? 15.203 0.104 -4.773 1 98.44 264 THR B C 1
ATOM 4448 O O . THR B 1 264 ? 14.969 -1.076 -4.5 1 98.44 264 THR B O 1
ATOM 4451 N N . ARG B 1 265 ? 16.359 0.476 -5.277 1 96.94 265 ARG B N 1
ATOM 4452 C CA . ARG B 1 265 ? 17.344 -0.486 -5.777 1 96.94 265 ARG B CA 1
ATOM 4453 C C . ARG B 1 265 ? 18.312 -0.911 -4.672 1 96.94 265 ARG B C 1
ATOM 4455 O O . ARG B 1 265 ? 18.906 -1.982 -4.75 1 96.94 265 ARG B O 1
ATOM 4462 N N . SER B 1 266 ? 18.438 -0.057 -3.674 1 97.94 266 SER B N 1
ATOM 4463 C CA . SER B 1 266 ? 19.359 -0.384 -2.594 1 97.94 266 SER B CA 1
ATOM 4464 C C . SER B 1 266 ? 18.672 -1.21 -1.51 1 97.94 266 SER B C 1
ATOM 4466 O O . SER B 1 266 ? 18.938 -2.408 -1.378 1 97.94 266 SER B O 1
ATOM 4468 N N . ASP B 1 267 ? 17.625 -0.68 -0.883 1 98.56 267 ASP B N 1
ATOM 4469 C CA . ASP B 1 267 ? 17.047 -1.283 0.312 1 98.56 267 ASP B CA 1
ATOM 4470 C C . ASP B 1 267 ? 15.602 -1.704 0.065 1 98.56 267 ASP B C 1
ATOM 4472 O O . ASP B 1 267 ? 14.922 -2.166 0.983 1 98.56 267 ASP B O 1
ATOM 4476 N N . GLY B 1 268 ? 15.125 -1.55 -1.178 1 98.56 268 GLY B N 1
ATOM 4477 C CA . GLY B 1 268 ? 13.781 -1.98 -1.536 1 98.56 268 GLY B CA 1
ATOM 4478 C C . GLY B 1 268 ? 12.695 -1.079 -0.978 1 98.56 268 GLY B C 1
ATOM 4479 O O . GLY B 1 268 ? 11.523 -1.465 -0.928 1 98.56 268 GLY B O 1
ATOM 4480 N N . VAL B 1 269 ? 13.078 0.129 -0.498 1 98.81 269 VAL B N 1
ATOM 4481 C CA . VAL B 1 269 ? 12.102 1.077 0.029 1 98.81 269 VAL B CA 1
ATOM 4482 C C . VAL B 1 269 ? 11.484 1.871 -1.117 1 98.81 269 VAL B C 1
ATOM 4484 O O . VAL B 1 269 ? 12.188 2.574 -1.846 1 98.81 269 VAL B O 1
ATOM 4487 N N . PHE B 1 270 ? 10.18 1.712 -1.356 1 98.75 270 PHE B N 1
ATOM 4488 C CA . PHE B 1 270 ? 9.406 2.35 -2.414 1 98.75 270 PHE B CA 1
ATOM 4489 C C . PHE B 1 270 ? 8.57 3.494 -1.856 1 98.75 270 PHE B C 1
ATOM 4491 O O . PHE B 1 270 ? 7.426 3.287 -1.437 1 98.75 270 PHE B O 1
ATOM 4498 N N . CYS B 1 271 ? 9.141 4.734 -1.869 1 98.69 271 CYS B N 1
ATOM 4499 C CA . CYS B 1 271 ? 8.5 5.84 -1.167 1 98.69 271 CYS B CA 1
ATOM 4500 C C . CYS B 1 271 ? 8.297 7.031 -2.096 1 98.69 271 CYS B C 1
ATOM 4502 O O . CYS B 1 271 ? 8.68 6.984 -3.264 1 98.69 271 CYS B O 1
ATOM 4504 N N . GLY B 1 272 ? 7.547 8.039 -1.636 1 98.19 272 GLY B N 1
ATOM 4505 C CA . GLY B 1 272 ? 7.312 9.281 -2.357 1 98.19 272 GLY B CA 1
ATOM 4506 C C . GLY B 1 272 ? 8.438 10.281 -2.199 1 98.19 272 GLY B C 1
ATOM 4507 O O . GLY B 1 272 ? 9.523 9.93 -1.736 1 98.19 272 GLY B O 1
ATOM 4508 N N . PHE B 1 273 ? 8.141 11.578 -2.572 1 98.5 273 PHE B N 1
ATOM 4509 C CA . PHE B 1 273 ? 9.117 12.664 -2.574 1 98.5 273 PHE B CA 1
ATOM 4510 C C . PHE B 1 273 ? 9.617 12.938 -1.161 1 98.5 273 PHE B C 1
ATOM 4512 O O . PHE B 1 273 ? 10.828 13.062 -0.94 1 98.5 273 PHE B O 1
ATOM 4519 N N . SER B 1 274 ? 8.688 13.039 -0.268 1 98.69 274 SER B N 1
ATOM 4520 C CA . SER B 1 274 ? 9.055 13.438 1.088 1 98.69 274 SER B CA 1
ATOM 4521 C C . SER B 1 274 ? 9.836 12.344 1.799 1 98.69 274 SER B C 1
ATOM 4523 O O . SER B 1 274 ? 10.672 12.633 2.66 1 98.69 274 SER B O 1
ATOM 4525 N N . GLY B 1 275 ? 9.562 11.039 1.44 1 98.88 275 GLY B N 1
ATOM 4526 C CA . GLY B 1 275 ? 10.398 9.969 1.95 1 98.88 275 GLY B CA 1
ATOM 4527 C C . GLY B 1 275 ? 11.852 10.094 1.523 1 98.88 275 GLY B C 1
ATOM 4528 O O . GLY B 1 275 ? 12.758 9.922 2.34 1 98.88 275 GLY B O 1
ATOM 4529 N N . GLY B 1 276 ? 12.039 10.414 0.21 1 98.94 276 GLY B N 1
ATOM 4530 C CA . GLY B 1 276 ? 13.383 10.664 -0.279 1 98.94 276 GLY B CA 1
ATOM 4531 C C . GLY B 1 276 ? 14.07 11.82 0.431 1 98.94 276 GLY B C 1
ATOM 4532 O O . GLY B 1 276 ? 15.25 11.742 0.758 1 98.94 276 GLY B O 1
ATOM 4533 N N . ALA B 1 277 ? 13.305 12.883 0.672 1 98.94 277 ALA B N 1
ATOM 4534 C CA . ALA B 1 277 ? 13.844 14.039 1.37 1 98.94 277 ALA B CA 1
ATOM 4535 C C . ALA B 1 277 ? 14.273 13.68 2.789 1 98.94 277 ALA B C 1
ATOM 4537 O O . ALA B 1 277 ? 15.367 14.055 3.229 1 98.94 277 ALA B O 1
ATOM 4538 N N . ASN B 1 278 ? 13.445 12.961 3.51 1 98.94 278 ASN B N 1
ATOM 4539 C CA . ASN B 1 278 ? 13.734 12.531 4.871 1 98.94 278 ASN B CA 1
ATOM 4540 C C . ASN B 1 278 ? 15 11.688 4.934 1 98.94 278 ASN B C 1
ATOM 4542 O O . ASN B 1 278 ? 15.867 11.914 5.781 1 98.94 278 ASN B O 1
ATOM 4546 N N . VAL B 1 279 ? 15.117 10.742 4.027 1 99 279 VAL B N 1
ATOM 4547 C CA . VAL B 1 279 ? 16.25 9.828 4.047 1 99 279 VAL B CA 1
ATOM 4548 C C . VAL B 1 279 ? 17.531 10.57 3.645 1 99 279 VAL B C 1
ATOM 4550 O O . VAL B 1 279 ? 18.594 10.328 4.203 1 99 279 VAL B O 1
ATOM 4553 N N . TYR B 1 280 ? 17.391 11.477 2.656 1 98.94 280 TYR B N 1
ATOM 4554 C CA . TYR B 1 280 ? 18.547 12.305 2.295 1 98.94 280 TYR B CA 1
ATOM 4555 C C . TYR B 1 280 ? 19.078 13.055 3.51 1 98.94 280 TYR B C 1
ATOM 4557 O O . TYR B 1 280 ? 20.281 13.031 3.777 1 98.94 280 TYR B O 1
ATOM 4565 N N . ALA B 1 281 ? 18.188 13.711 4.207 1 99 281 ALA B N 1
ATOM 4566 C CA . ALA B 1 281 ? 18.578 14.445 5.406 1 99 281 ALA B CA 1
ATOM 4567 C C . ALA B 1 281 ? 19.219 13.516 6.438 1 99 281 ALA B C 1
ATOM 4569 O O . ALA B 1 281 ? 20.234 13.852 7.039 1 99 281 ALA B O 1
ATOM 4570 N N . ALA B 1 282 ? 18.641 12.352 6.664 1 99 282 ALA B N 1
ATOM 4571 C CA . ALA B 1 282 ? 19.156 11.391 7.633 1 99 282 ALA B CA 1
ATOM 4572 C C . ALA B 1 282 ? 20.578 10.961 7.281 1 99 282 ALA B C 1
ATOM 4574 O O . ALA B 1 282 ? 21.438 10.883 8.156 1 99 282 ALA B O 1
ATOM 4575 N N . LEU B 1 283 ? 20.812 10.664 5.988 1 98.94 283 LEU B N 1
ATOM 4576 C CA . LEU B 1 283 ? 22.125 10.242 5.539 1 98.94 283 LEU B CA 1
ATOM 4577 C C . LEU B 1 283 ? 23.156 11.344 5.762 1 98.94 283 LEU B C 1
ATOM 4579 O O . LEU B 1 283 ? 24.266 11.078 6.238 1 98.94 283 LEU B O 1
ATOM 4583 N N . LYS B 1 284 ? 22.781 12.602 5.395 1 98.94 284 LYS B N 1
ATOM 4584 C CA . LYS B 1 284 ? 23.703 13.727 5.559 1 98.94 284 LYS B CA 1
ATOM 4585 C C . LYS B 1 284 ? 24.016 13.969 7.031 1 98.94 284 LYS B C 1
ATOM 4587 O O . LYS B 1 284 ? 25.172 14.203 7.395 1 98.94 284 LYS B O 1
ATOM 4592 N N . ILE B 1 285 ? 23.047 13.898 7.875 1 98.88 285 ILE B N 1
ATOM 4593 C CA . ILE B 1 285 ? 23.234 14.086 9.305 1 98.88 285 ILE B CA 1
ATOM 4594 C C . ILE B 1 285 ? 24.047 12.93 9.875 1 98.88 285 ILE B C 1
ATOM 4596 O O . ILE B 1 285 ? 24.906 13.133 10.734 1 98.88 285 ILE B O 1
ATOM 4600 N N . ALA B 1 286 ? 23.844 11.742 9.414 1 98.88 286 ALA B N 1
ATOM 4601 C CA . ALA B 1 286 ? 24.547 10.539 9.875 1 98.88 286 ALA B CA 1
ATOM 4602 C C . ALA B 1 286 ? 26.031 10.648 9.602 1 98.88 286 ALA B C 1
ATOM 4604 O O . ALA B 1 286 ? 26.844 9.984 10.266 1 98.88 286 ALA B O 1
ATOM 4605 N N . GLU B 1 287 ? 26.391 11.453 8.594 1 98.69 287 GLU B N 1
ATOM 4606 C CA . GLU B 1 287 ? 27.797 11.633 8.234 1 98.69 287 GLU B CA 1
ATOM 4607 C C . GLU B 1 287 ? 28.531 12.43 9.305 1 98.69 287 GLU B C 1
ATOM 4609 O O . GLU B 1 287 ? 29.766 12.438 9.336 1 98.69 287 GLU B O 1
ATOM 4614 N N . ARG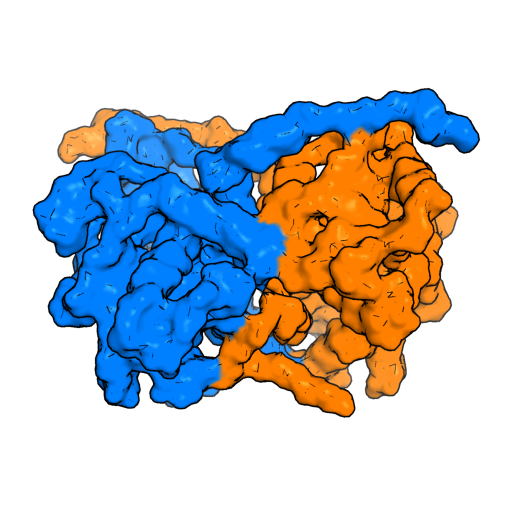 B 1 288 ? 27.781 13.164 10.148 1 98.5 288 ARG B N 1
ATOM 4615 C CA . ARG B 1 288 ? 28.406 13.992 11.172 1 98.5 288 ARG B CA 1
ATOM 4616 C C . ARG B 1 288 ? 29.109 13.133 12.219 1 98.5 288 ARG B C 1
ATOM 4618 O O . ARG B 1 288 ? 28.578 12.102 12.633 1 98.5 288 ARG B O 1
ATOM 4625 N N . PRO B 1 289 ? 30.266 13.555 12.695 1 98.12 289 PRO B N 1
ATOM 4626 C CA . PRO B 1 289 ? 31.031 12.75 13.641 1 98.12 289 PRO B CA 1
ATOM 4627 C C . PRO B 1 289 ? 30.266 12.43 14.914 1 98.12 289 PRO B C 1
ATOM 4629 O O . PRO B 1 289 ? 30.391 11.328 15.453 1 98.12 289 PRO B O 1
ATOM 4632 N N . GLU B 1 290 ? 29.484 13.289 15.383 1 97.94 290 GLU B N 1
ATOM 4633 C CA . GLU B 1 290 ? 28.781 13.102 16.656 1 97.94 290 GLU B CA 1
ATOM 4634 C C . GLU B 1 290 ? 27.672 12.062 16.516 1 97.94 290 GLU B C 1
ATOM 4636 O O . GLU B 1 290 ? 27.125 11.594 17.516 1 97.94 290 GLU B O 1
ATOM 4641 N N . MET B 1 291 ? 27.406 11.586 15.312 1 98.44 291 MET B N 1
ATOM 4642 C CA . MET B 1 291 ? 26.344 10.625 15.086 1 98.44 291 MET B CA 1
ATOM 4643 C C . MET B 1 291 ? 26.891 9.203 15.016 1 98.44 291 MET B C 1
ATOM 4645 O O . MET B 1 291 ? 26.125 8.242 14.898 1 98.44 291 MET B O 1
ATOM 4649 N N . GLU B 1 292 ? 28.234 9.094 15.109 1 98.44 292 GLU B N 1
ATOM 4650 C CA . GLU B 1 292 ? 28.828 7.754 15.094 1 98.44 292 GLU B CA 1
ATOM 4651 C C . GLU B 1 292 ? 28.234 6.887 16.219 1 98.44 292 GLU B C 1
ATOM 4653 O O . GLU B 1 292 ? 28.234 7.285 17.375 1 98.44 292 GLU B O 1
ATOM 4658 N N . GLY B 1 293 ? 27.641 5.738 15.82 1 98.19 293 GLY B N 1
ATOM 4659 C CA . GLY B 1 293 ? 27.094 4.785 16.781 1 98.19 293 GLY B CA 1
ATOM 4660 C C . GLY B 1 293 ? 25.719 5.18 17.297 1 98.19 293 GLY B C 1
ATOM 4661 O O . GLY B 1 293 ? 25.125 4.461 18.094 1 98.19 293 GLY B O 1
ATOM 4662 N N . LYS B 1 294 ? 25.219 6.297 16.828 1 98.69 294 LYS B N 1
ATOM 4663 C CA . LYS B 1 294 ? 23.938 6.801 17.312 1 98.69 294 LYS B CA 1
ATOM 4664 C C . LYS B 1 294 ? 22.797 6.316 16.422 1 98.69 294 LYS B C 1
ATOM 4666 O O . LYS B 1 294 ? 23.016 5.797 15.328 1 98.69 294 LYS B O 1
ATOM 4671 N N . THR B 1 295 ? 21.625 6.391 16.938 1 98.88 295 THR B N 1
ATOM 4672 C CA . THR B 1 295 ? 20.422 5.965 16.219 1 98.88 295 THR B CA 1
ATOM 4673 C C . THR B 1 295 ? 19.641 7.168 15.711 1 98.88 295 THR B C 1
ATOM 4675 O O . THR B 1 295 ? 19.188 8 16.5 1 98.88 295 THR B O 1
ATOM 4678 N N . ILE B 1 296 ? 19.531 7.281 14.422 1 98.94 296 ILE B N 1
ATOM 4679 C CA . ILE B 1 296 ? 18.719 8.281 13.742 1 98.94 296 ILE B CA 1
ATOM 4680 C C . ILE B 1 296 ? 17.422 7.645 13.227 1 98.94 296 ILE B C 1
ATOM 4682 O O . ILE B 1 296 ? 17.469 6.613 12.547 1 98.94 296 ILE B O 1
ATOM 4686 N N . VAL B 1 297 ? 16.281 8.18 13.602 1 99 297 VAL B N 1
ATOM 4687 C CA . VAL B 1 297 ? 14.992 7.684 13.117 1 99 297 VAL B CA 1
ATOM 4688 C C . VAL B 1 297 ? 14.367 8.711 12.172 1 99 297 VAL B C 1
ATOM 4690 O O . VAL B 1 297 ? 14.391 9.914 12.453 1 99 297 VAL B O 1
ATOM 4693 N N . THR B 1 298 ? 13.906 8.297 11.047 1 98.94 298 THR B N 1
ATOM 4694 C CA . THR B 1 298 ? 13.148 9.141 10.133 1 98.94 298 THR B CA 1
ATOM 4695 C C . THR B 1 298 ? 11.906 8.414 9.633 1 98.94 298 THR B C 1
ATOM 4697 O O . THR B 1 298 ? 11.641 7.277 10.031 1 98.94 298 THR B O 1
ATOM 4700 N N . ILE B 1 299 ? 11.078 9.094 8.805 1 98.94 299 ILE B N 1
ATOM 4701 C CA . ILE B 1 299 ? 9.742 8.625 8.438 1 98.94 299 ILE B CA 1
ATOM 4702 C C . ILE B 1 299 ? 9.688 8.352 6.934 1 98.94 299 ILE B C 1
ATOM 4704 O O . ILE B 1 299 ? 10.211 9.141 6.133 1 98.94 299 ILE B O 1
ATOM 4708 N N . ILE B 1 300 ? 9.148 7.242 6.527 1 98.94 300 ILE B N 1
ATOM 4709 C CA . ILE B 1 300 ? 8.688 7.02 5.164 1 98.94 300 ILE B CA 1
ATOM 4710 C C . ILE B 1 300 ? 7.184 7.273 5.082 1 98.94 300 ILE B C 1
ATOM 4712 O O . ILE B 1 300 ? 6.383 6.391 5.402 1 98.94 300 ILE B O 1
ATOM 4716 N N . PRO B 1 301 ? 6.781 8.414 4.594 1 98.81 301 PRO B N 1
ATOM 4717 C CA . PRO B 1 301 ? 5.406 8.867 4.812 1 98.81 301 PRO B CA 1
ATOM 4718 C C . PRO B 1 301 ? 4.406 8.188 3.887 1 98.81 301 PRO B C 1
ATOM 4720 O O . PRO B 1 301 ? 3.25 7.977 4.27 1 98.81 301 PRO B O 1
ATOM 4723 N N . SER B 1 302 ? 4.816 7.895 2.637 1 98.38 302 SER B N 1
ATOM 4724 C CA . SER B 1 302 ? 3.832 7.383 1.69 1 98.38 302 SER B CA 1
ATOM 4725 C C . SER B 1 302 ? 4.473 6.426 0.688 1 98.38 302 SER B C 1
ATOM 4727 O O . SER B 1 302 ? 5.684 6.465 0.473 1 98.38 302 SER B O 1
ATOM 4729 N N . PHE B 1 303 ? 3.643 5.613 0.16 1 98.38 303 PHE B N 1
ATOM 4730 C CA . PHE B 1 303 ? 4.012 4.551 -0.769 1 98.38 303 PHE B CA 1
ATOM 4731 C C . PHE B 1 303 ? 4.301 5.121 -2.154 1 98.38 303 PHE B C 1
ATOM 4733 O O . PHE B 1 303 ? 3.594 6.016 -2.621 1 98.38 303 PHE B O 1
ATOM 4740 N N . GLY B 1 304 ? 5.289 4.641 -2.834 1 98 304 GLY B N 1
ATOM 4741 C CA . GLY B 1 304 ? 5.824 5.219 -4.055 1 98 304 GLY B CA 1
ATOM 4742 C C . GLY B 1 304 ? 4.879 5.102 -5.234 1 98 304 GLY B C 1
ATOM 4743 O O . GLY B 1 304 ? 4.918 5.922 -6.152 1 98 304 GLY B O 1
ATOM 4744 N N . GLU B 1 305 ? 4.059 4.094 -5.234 1 96.06 305 GLU B N 1
ATOM 4745 C CA . GLU B 1 305 ? 3.209 3.809 -6.391 1 96.06 305 GLU B CA 1
ATOM 4746 C C . GLU B 1 305 ? 2.252 4.965 -6.672 1 96.06 305 GLU B C 1
ATOM 4748 O O . GLU B 1 305 ? 1.847 5.176 -7.816 1 96.06 305 GLU B O 1
ATOM 4753 N N . ARG B 1 306 ? 1.953 5.766 -5.645 1 94.75 306 ARG B N 1
ATOM 4754 C CA . ARG B 1 306 ? 1.078 6.93 -5.742 1 94.75 306 ARG B CA 1
ATOM 4755 C C . ARG B 1 306 ? 1.677 7.992 -6.66 1 94.75 306 ARG B C 1
ATOM 4757 O O . ARG B 1 306 ? 0.955 8.836 -7.195 1 94.75 306 ARG B O 1
ATOM 4764 N N . TYR B 1 307 ? 2.943 7.852 -6.961 1 96.06 307 TYR B N 1
ATOM 4765 C CA . TYR B 1 307 ? 3.635 8.961 -7.609 1 96.06 307 TYR B CA 1
ATOM 4766 C C . TYR B 1 307 ? 4.184 8.547 -8.969 1 96.06 307 TYR B C 1
ATOM 4768 O O . TYR B 1 307 ? 5.027 9.242 -9.539 1 96.06 307 TYR B O 1
ATOM 4776 N N . LEU B 1 308 ? 3.719 7.43 -9.492 1 95.31 308 LEU B N 1
ATOM 4777 C CA . LEU B 1 308 ? 4.285 6.859 -10.711 1 95.31 308 LEU B CA 1
ATOM 4778 C C . LEU B 1 308 ? 4.168 7.836 -11.875 1 95.31 308 LEU B C 1
ATOM 4780 O O . LEU B 1 308 ? 5.047 7.887 -12.742 1 95.31 308 LEU B O 1
ATOM 4784 N N . SER B 1 309 ? 3.125 8.695 -11.898 1 92.94 309 SER B N 1
ATOM 4785 C CA . SER B 1 309 ? 2.867 9.586 -13.031 1 92.94 309 SER B CA 1
ATOM 4786 C C . SER B 1 309 ? 3.502 10.953 -12.812 1 92.94 309 SER B C 1
ATOM 4788 O O . SER B 1 309 ? 3.338 11.859 -13.633 1 92.94 309 SER B O 1
ATOM 4790 N N . THR B 1 310 ? 4.191 11.148 -11.75 1 95.06 310 THR B N 1
ATOM 4791 C CA . THR B 1 310 ? 4.738 12.445 -11.391 1 95.06 310 THR B CA 1
ATOM 4792 C C . THR B 1 310 ? 6.195 12.562 -11.836 1 95.06 310 THR B C 1
ATOM 4794 O O . THR B 1 310 ? 6.746 11.633 -12.422 1 95.06 310 THR B O 1
ATOM 4797 N N . ALA B 1 311 ? 6.789 13.727 -11.461 1 96.62 311 ALA B N 1
ATOM 4798 C CA . ALA B 1 311 ? 8.188 13.992 -11.789 1 96.62 311 ALA B CA 1
ATOM 4799 C C . ALA B 1 311 ? 9.117 13.023 -11.062 1 96.62 311 ALA B C 1
ATOM 4801 O O . ALA B 1 311 ? 10.266 12.828 -11.469 1 96.62 311 ALA B O 1
ATOM 4802 N N . LEU B 1 312 ? 8.602 12.406 -10.008 1 97.69 312 LEU B N 1
ATOM 4803 C CA . LEU B 1 312 ? 9.43 11.508 -9.211 1 97.69 312 LEU B CA 1
ATOM 4804 C C . LEU B 1 312 ? 9.945 10.352 -10.062 1 97.69 312 LEU B C 1
ATOM 4806 O O . LEU B 1 312 ? 11.102 9.945 -9.922 1 97.69 312 LEU B O 1
ATOM 4810 N N . TYR B 1 313 ? 9.133 9.836 -10.969 1 97.25 313 TYR B N 1
ATOM 4811 C CA . TYR B 1 313 ? 9.531 8.664 -11.734 1 97.25 313 TYR B CA 1
ATOM 4812 C C . TYR B 1 313 ? 9.539 8.961 -13.227 1 97.25 313 TYR B C 1
ATOM 4814 O O . TYR B 1 313 ? 9.438 8.047 -14.055 1 97.25 313 TYR B O 1
ATOM 4822 N N . LYS B 1 314 ? 9.609 10.211 -13.594 1 97.12 314 LYS B N 1
ATOM 4823 C CA . LYS B 1 314 ? 9.586 10.617 -14.992 1 97.12 314 LYS B CA 1
ATOM 4824 C C . LYS B 1 314 ? 10.711 9.961 -15.773 1 97.12 314 LYS B C 1
ATOM 4826 O O . LYS B 1 314 ? 10.508 9.508 -16.906 1 97.12 314 LYS B O 1
ATOM 4831 N N . SER B 1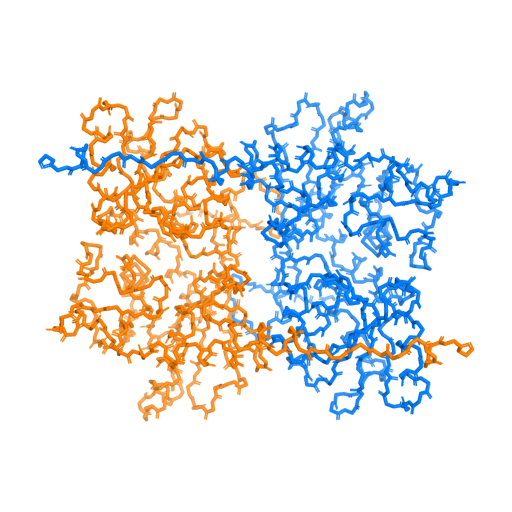 315 ? 11.914 9.922 -15.211 1 97.25 315 SER B N 1
ATOM 4832 C CA . SER B 1 315 ? 13.055 9.336 -15.906 1 97.25 315 SER B CA 1
ATOM 4833 C C . SER B 1 315 ? 12.828 7.863 -16.203 1 97.25 315 SER B C 1
ATOM 4835 O O . SER B 1 315 ? 13.188 7.375 -17.281 1 97.25 315 SER B O 1
ATOM 4837 N N . VAL B 1 316 ? 12.203 7.145 -15.305 1 97.88 316 VAL B N 1
ATOM 4838 C CA . VAL B 1 316 ? 11.906 5.727 -15.484 1 97.88 316 VAL B CA 1
ATOM 4839 C C . VAL B 1 316 ? 10.844 5.559 -16.562 1 97.88 316 VAL B C 1
ATOM 4841 O O . VAL B 1 316 ? 10.961 4.695 -17.438 1 97.88 316 VAL B O 1
ATOM 4844 N N . ARG B 1 317 ? 9.812 6.359 -16.5 1 97.19 317 ARG B N 1
ATOM 4845 C CA . ARG B 1 317 ? 8.75 6.305 -17.5 1 97.19 317 ARG B CA 1
ATOM 4846 C C . ARG B 1 317 ? 9.305 6.543 -18.906 1 97.19 317 ARG B C 1
ATOM 4848 O O . ARG B 1 317 ? 8.93 5.855 -19.844 1 97.19 317 ARG B O 1
ATOM 4855 N N . ASP B 1 318 ? 10.148 7.535 -19 1 97.56 318 ASP B N 1
ATOM 4856 C CA . ASP B 1 318 ? 10.773 7.836 -20.281 1 97.56 318 ASP B CA 1
ATOM 4857 C C . ASP B 1 318 ? 11.586 6.648 -20.781 1 97.56 318 ASP B C 1
ATOM 4859 O O . ASP B 1 318 ? 11.539 6.312 -21.969 1 97.56 318 ASP B O 1
ATOM 4863 N N . GLU B 1 319 ? 12.273 6.051 -19.906 1 97.25 319 GLU B N 1
ATOM 4864 C CA . GLU B 1 319 ? 13.102 4.902 -20.266 1 97.25 319 GLU B CA 1
ATOM 4865 C C . GLU B 1 319 ? 12.25 3.74 -20.766 1 97.25 319 GLU B C 1
ATOM 4867 O O . GLU B 1 319 ? 12.531 3.162 -21.812 1 97.25 319 GLU B O 1
ATOM 4872 N N . VAL B 1 320 ? 11.211 3.432 -20.062 1 97 320 VAL B N 1
ATOM 4873 C CA . VAL B 1 320 ? 10.461 2.219 -20.391 1 97 320 VAL B CA 1
ATOM 4874 C C . VAL B 1 320 ? 9.586 2.463 -21.609 1 97 320 VAL B C 1
ATOM 4876 O O . VAL B 1 320 ? 9.188 1.517 -22.297 1 97 320 VAL B O 1
ATOM 4879 N N . SER B 1 321 ? 9.242 3.697 -21.875 1 96.25 321 SER B N 1
ATOM 4880 C CA . SER B 1 321 ? 8.445 4.035 -23.047 1 96.25 321 SER B CA 1
ATOM 4881 C C . SER B 1 321 ? 9.234 3.803 -24.328 1 96.25 321 SER B C 1
ATOM 4883 O O . SER B 1 321 ? 8.648 3.684 -25.406 1 96.25 321 SER B O 1
ATOM 4885 N N . SER B 1 322 ? 10.539 3.68 -24.234 1 96.31 322 SER B N 1
ATOM 4886 C CA . SER B 1 322 ? 11.398 3.566 -25.406 1 96.31 322 SER B CA 1
ATOM 4887 C C . SER B 1 322 ? 11.977 2.162 -25.547 1 96.31 322 SER B C 1
ATOM 4889 O O . SER B 1 322 ? 12.891 1.933 -26.328 1 96.31 322 SER B O 1
ATOM 4891 N N . LEU B 1 323 ? 11.477 1.271 -24.766 1 96.81 323 LEU B N 1
ATOM 4892 C CA . LEU B 1 323 ? 12 -0.088 -24.828 1 96.81 323 LEU B CA 1
ATOM 4893 C C . LEU B 1 323 ? 11.68 -0.737 -26.172 1 96.81 323 LEU B C 1
ATOM 4895 O O . LEU B 1 323 ? 10.562 -0.609 -26.672 1 96.81 323 LEU B O 1
ATOM 4899 N N . PRO B 1 324 ? 12.641 -1.435 -26.766 1 96.81 324 PRO B N 1
ATOM 4900 C CA . PRO B 1 324 ? 12.383 -2.139 -28.031 1 96.81 324 PRO B CA 1
ATOM 4901 C C . PRO B 1 324 ? 11.547 -3.404 -27.844 1 96.81 324 PRO B C 1
ATOM 4903 O O . PRO B 1 324 ? 11.461 -3.926 -26.719 1 96.81 324 PRO B O 1
ATOM 4906 N N . VAL B 1 325 ? 10.898 -3.816 -28.859 1 97.38 325 VAL B N 1
ATOM 4907 C CA . VAL B 1 325 ? 10.148 -5.066 -28.891 1 97.38 325 VAL B CA 1
ATOM 4908 C C . VAL B 1 325 ? 10.922 -6.113 -29.688 1 97.38 325 VAL B C 1
ATOM 4910 O O . VAL B 1 325 ? 11.406 -5.828 -30.781 1 97.38 325 VAL B O 1
ATOM 4913 N N . VAL B 1 326 ? 11.078 -7.258 -29.078 1 96.38 326 VAL B N 1
ATOM 4914 C CA . VAL B 1 326 ? 11.766 -8.344 -29.766 1 96.38 326 VAL B CA 1
ATOM 4915 C C . VAL B 1 326 ? 11.031 -8.68 -31.062 1 96.38 326 VAL B C 1
ATOM 4917 O O . VAL B 1 326 ? 9.797 -8.617 -31.109 1 96.38 326 VAL B O 1
ATOM 4920 N N . ASP B 1 327 ? 11.82 -9.086 -32.062 1 94.31 327 ASP B N 1
ATOM 4921 C CA . ASP B 1 327 ? 11.219 -9.469 -33.344 1 94.31 327 ASP B CA 1
ATOM 4922 C C . ASP B 1 327 ? 10.477 -10.797 -33.219 1 94.31 327 ASP B C 1
ATOM 4924 O O . ASP B 1 327 ? 10.984 -11.742 -32.625 1 94.31 327 ASP B O 1
ATOM 4928 N N . ALA B 1 328 ? 9.359 -10.836 -33.906 1 91 328 ALA B N 1
ATOM 4929 C CA . ALA B 1 328 ? 8.531 -12.039 -33.875 1 91 328 ALA B CA 1
ATOM 4930 C C . ALA B 1 328 ? 9.297 -13.25 -34.375 1 91 328 ALA B C 1
ATOM 4932 O O . ALA B 1 328 ? 9.078 -14.375 -33.906 1 91 328 ALA B O 1
ATOM 4933 N N . SER B 1 329 ? 10.18 -13.039 -35.25 1 90.5 329 SER B N 1
ATOM 4934 C CA . SER B 1 329 ? 10.945 -14.125 -35.875 1 90.5 329 S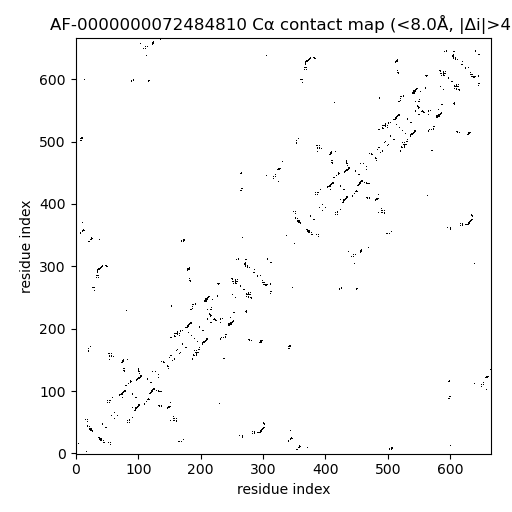ER B CA 1
ATOM 4935 C C . SER B 1 329 ? 11.867 -14.797 -34.844 1 90.5 329 SER B C 1
ATOM 4937 O O . SER B 1 329 ? 12.242 -15.953 -35.031 1 90.5 329 SER B O 1
ATOM 4939 N N . GLU B 1 330 ? 12.164 -14.086 -33.812 1 89.19 330 GLU B N 1
ATOM 4940 C CA . GLU B 1 330 ? 13.023 -14.625 -32.75 1 89.19 330 GLU B CA 1
ATOM 4941 C C . GLU B 1 330 ? 12.258 -15.586 -31.859 1 89.19 330 GLU B C 1
ATOM 4943 O O . GLU B 1 330 ? 12.859 -16.344 -31.094 1 89.19 330 GLU B O 1
ATOM 4948 N N . LEU B 1 331 ? 11.008 -15.547 -31.953 1 88.69 331 LEU B N 1
ATOM 4949 C CA . LEU B 1 331 ? 10.188 -16.328 -31.047 1 88.69 331 LEU B CA 1
ATOM 4950 C C . LEU B 1 331 ? 9.531 -17.5 -31.781 1 88.69 331 LEU B C 1
ATOM 4952 O O . LEU B 1 331 ? 8.797 -18.297 -31.172 1 88.69 331 LEU B O 1
ATOM 4956 N N . GLN B 1 332 ? 9.531 -17.594 -33.188 1 77.56 332 GLN B N 1
ATOM 4957 C CA . GLN B 1 332 ? 8.938 -18.641 -34 1 77.56 332 GLN B CA 1
ATOM 4958 C C . GLN B 1 332 ? 9.82 -19.891 -34.031 1 77.56 332 GLN B C 1
ATOM 4960 O O . GLN B 1 332 ? 9.406 -20.938 -34.562 1 77.56 332 GLN B O 1
ATOM 4965 N N . SER B 1 333 ? 10.68 -20.234 -33.062 1 54.94 333 SER B N 1
ATOM 4966 C CA . SER B 1 333 ? 11.367 -21.484 -33.406 1 54.94 333 SER B CA 1
ATOM 4967 C C . SER B 1 333 ? 10.492 -22.703 -33.125 1 54.94 333 SER B C 1
ATOM 4969 O O . SER B 1 333 ? 9.648 -22.656 -32.219 1 54.94 333 SER B O 1
#

Sequence (666 aa):
MTVPFDKSKNVAQSIDQLIGQTPALYLHKLNHTKAKIVLKMECENPMASVKDRLGFAIYDKAEKEGKLIPGKSIVVESSSGNTGVSLAHLGAIRGYKVIITMPESMSLERRCLLRIFGAEVILTPASLGMKGAVTMAKKIVAANPDAVLADQFATKYNALIHEETTGPEIWEQTNHSVDCFIAGVGTGGTLTGVARALKKAGSHARIVAVEPTESPVLSGGKPGPHKIQGIGPGFVPDVVDRNIIDEVFCVSGDDAIETSLKLTRSDGVFCGFSGGANVYAALKIAERPEMEGKTIVTIIPSFGERYLSTALYKSVRDEVSSLPVVDASELQSMTVPFDKSKNVAQSIDQLIGQTPALYLHKLNHTKAKIVLKMECENPMASVKDRLGFAIYDKAEKEGKLIPGKSIVVESSSGNTGVSLAHLGAIRGYKVIITMPESMSLERRCLLRIFGAEVILTPASLGMKGAVTMAKKIVAANPDAVLADQFATKYNALIHEETTGPEIWEQTNHSVDCFIAGVGTGGTLTGVARALKKAGSHARIVAVEPTESPVLSGGKPGPHKIQGIGPGFVPDVVDRNIIDEVFCVSGDDAIETSLKLTRSDGVFCGFSGGANVYAALKIAERPEMEGKTIVTIIPSFGERYLSTALYKSVRDEVSSLPVVDASELQS

pLDDT: mean 96.9, std 5.58, range [37.0, 99.0]

Radius of gyration: 24.35 Å; Cα contacts (8 Å, |Δi|>4): 1592; chains: 2; bounding box: 60×71×64 Å

Nearest PDB structures (foldseek):
  3spx-assembly1_A  TM=9.968E-01  e=1.467E-64  Leishmania donovani
  8b9y-assembly2_C  TM=9.878E-01  e=1.540E-58  Trypanosoma cruzi
  8b9y-assembly1_B  TM=9.955E-01  e=2.465E-57  Trypanosoma cruzi
  8b9y-assembly2_D  TM=9.793E-01  e=5.101E-58  Trypanosoma cruzi
  8b9w-assembly1_B  TM=9.929E-01  e=3.378E-57  Trypanosoma theileri

Foldseek 3Di:
DPPQDDPVPDDDPDLLSQQAPADKDWDDQVFPFQFTEIARQNLPRPLRFVLLLLLSLLVVVCVVVVVADAPQAEEEEEDQDDNLLSVLQVCLVRRHAYEYEFAPPRDPLSVCSSPVSPHHYHHDHVVCGSVRRHVVRVVVCVVDVRYDYSQCLADLSLQQSLLVGVQVSVCVNVVNAAAAEEFEAASQNNQNNNLNNNVVVVHPHAREYEDAPQAPVLVPDFGHDAQQPPHRPGYRGNNHDNVSHPYYDHDHQVQLLVQQVVCCVGVNAAAGSRQSRRVSVQSVVSNDPVSRHGYYYYYRGGGNVSCCPHPSCVVVVVVVVPDDDDDPVVVPD/DPDQDDPVPDDDPDLLSQQAPADKDWDDQVFPFQFTEIARQNLPRPLRFVLLLLLSLLVVVCVVVVVADAPQAEEEEEDQDDNLLSVLQVCLVRRHAYEYEFAPPRDPLSVCSSPVSPHHYHHDHVVCGSVRRHVVRVVVCVVDVRYDYSQCLADLSLQQSLLVGVQVSVCVNVVNAAAAEEFEAASQNNQNNNLNNNVVVVHPHAREYEDAPQAPVLVPDFGHDAQQPPHRPGYRGNNHDNVSHPYYDHDHQVQLLVQQVVCCVGVNAAAGSRQSRRVSVVSVVSNDPVSRHGYYYYYRGGGNVSCCPHPSCVVVVVVVVPDDDDDPVVVPD

Organism: Leishmania tarentolae (NCBI:txid5689)

InterPro domains:
  IPR001926 Tryptophan synthase beta chain-like, PALP domain [PF00291] (15-301)
  IPR005856 Cysteine synthase [TIGR01136] (16-313)
  IPR005859 Cysteine synthase CysK [TIGR01139] (16-313)
  IPR036052 Tryptophan synthase beta chain-like, PALP domain superfamily [G3DSA:3.40.50.1100] (17-309)
  IPR036052 Tryptophan synthase beta chain-like, PALP domain superfamily [G3DSA:3.40.50.1100] (52-154)
  IPR036052 Tryptophan synthase beta chain-like, PALP domain superfamily [SSF53686] (11-314)
  IPR050214 Cysteine synthase/Cystathionine beta-synthase [PTHR10314] (13-319)

Secondary structure (DSSP, 8-state):
-PPPP-TTT--BSSGGGGSS---EEE--SS--SSSEEEEE-GGGSTTSBTHHHHHHHHHHHHHHTTSS-TTT-EEEEE-SSHHHHHHHHHHHHHT-EEEEEEETTS-HHHHHHHHHTT-EEEEE-GGGHHHHHHHHHHHHHHH-TTEEE--TTT-HHHHHHIIIIIHHHHHHHTTS--SEEEEE-SSSHHHHHHHHHHHHTT--PEEEEEEETTS-TTTT------S-TTS--SS--TT--GGG--EEEEE-HHHHHHHHHHHHHHT---B-HHHHHHHHHHHHHHTSGGGTT-EEEEE--BBGGGGTTSGGGHHHHHHHHT--B--GGGT--/-PPPP-TTTS-BSSGGGGSS---EEE--TT--SSSEEEEE-GGGSTTSBTHHHHHHHHHHHHHHTTSS-TTT-EEEEE-SSHHHHHHHHHHHHHT-EEEEEEETTS-HHHHHHHHHTT-EEEEE-GGGHHHHHHHHHHHHHHH-TTEEE--TTT-HHHHHHIIIIIHHHHHHHTTS--SEEEEE-SSSHHHHHHHHHHHHTT--PEEEEEEETTS-TTTT------S-TTS--SS--TT--GGG--EEEEE-HHHHHHHHHHHHHHT---B-HHHHHHHHHHHHHHTSGGGTTPEEEEE--BBGGGGTTSGGGHHHHHHHHT--B--GGGT--